Protein AF-L9YKU1-F1 (afdb_monomer_lite)

Structure (mmCIF, N/CA/C/O backbone):
data_AF-L9YKU1-F1
#
_entry.id   AF-L9YKU1-F1
#
loop_
_atom_site.group_PDB
_atom_site.id
_atom_site.type_symbol
_atom_site.label_atom_id
_atom_site.label_alt_id
_atom_site.label_comp_id
_atom_site.label_asym_id
_atom_site.label_entity_id
_atom_site.label_seq_id
_atom_site.pdbx_PDB_ins_code
_atom_site.Cartn_x
_atom_site.Cartn_y
_atom_site.Cartn_z
_atom_site.occupancy
_atom_site.B_iso_or_equiv
_atom_site.auth_seq_id
_atom_site.auth_comp_id
_atom_site.auth_asym_id
_atom_site.auth_atom_id
_atom_site.pdbx_PDB_model_num
ATOM 1 N N . MET A 1 1 ? -55.407 21.572 33.440 1.00 33.88 1 MET A N 1
ATOM 2 C CA . MET A 1 1 ? -55.865 20.388 32.685 1.00 33.88 1 MET A CA 1
ATOM 3 C C . MET A 1 1 ? -54.769 20.095 31.675 1.00 33.88 1 MET A C 1
ATOM 5 O O . MET A 1 1 ? -54.394 21.028 30.983 1.00 33.88 1 MET A O 1
ATOM 9 N N . THR A 1 2 ? -53.962 19.058 31.912 1.00 31.66 2 THR A N 1
ATOM 10 C CA . THR A 1 2 ? -54.088 17.688 31.346 1.00 31.66 2 THR A CA 1
ATOM 11 C C . THR A 1 2 ? -53.849 17.647 29.825 1.00 31.66 2 THR A C 1
ATOM 13 O O . THR A 1 2 ? -54.468 18.427 29.116 1.00 31.66 2 THR A O 1
ATOM 16 N N . SER A 1 3 ? -53.000 16.770 29.273 1.00 27.47 3 SER A N 1
ATOM 17 C CA . SER A 1 3 ? -52.239 15.670 29.902 1.00 27.47 3 SER A CA 1
ATOM 18 C C . SER A 1 3 ? -50.864 15.459 29.266 1.00 27.47 3 SER A C 1
ATOM 20 O O . SER A 1 3 ? -50.679 15.734 28.087 1.00 27.47 3 SER A O 1
ATOM 22 N N . ILE A 1 4 ? -49.944 14.888 30.047 1.00 36.84 4 ILE A N 1
ATOM 23 C CA . ILE A 1 4 ? -48.806 14.118 29.530 1.00 36.84 4 ILE A CA 1
ATOM 24 C C . ILE A 1 4 ? -49.338 12.766 29.031 1.00 36.84 4 ILE A C 1
ATOM 26 O O . ILE A 1 4 ? -50.229 12.191 29.664 1.00 36.84 4 ILE A O 1
ATOM 30 N N . VAL A 1 5 ? -48.758 12.255 27.945 1.00 34.94 5 VAL A N 1
ATOM 31 C CA . VAL A 1 5 ? -48.594 10.819 27.673 1.00 34.94 5 VAL A CA 1
ATOM 32 C C . VAL A 1 5 ? -47.183 10.658 27.110 1.00 34.94 5 VAL A C 1
ATOM 34 O O . VAL A 1 5 ? -46.831 11.360 26.166 1.00 34.94 5 VAL A O 1
ATOM 37 N N . GLY A 1 6 ? -46.379 9.783 27.707 1.00 30.19 6 GLY A N 1
ATOM 38 C CA . GLY A 1 6 ? -45.087 9.370 27.160 1.00 30.19 6 GLY A CA 1
ATOM 39 C C . GLY A 1 6 ? -45.173 7.955 26.595 1.00 30.19 6 GLY A C 1
ATOM 40 O O . GLY A 1 6 ? -46.034 7.177 27.007 1.00 30.19 6 GLY A O 1
ATOM 41 N N . ALA A 1 7 ? -44.260 7.623 25.690 1.00 34.72 7 ALA A N 1
ATOM 42 C CA . ALA A 1 7 ? -43.930 6.254 25.318 1.00 34.72 7 ALA A CA 1
ATOM 43 C C . ALA A 1 7 ? -42.415 6.111 25.489 1.00 34.72 7 ALA A C 1
ATOM 45 O O . ALA A 1 7 ? -41.667 6.921 24.945 1.00 34.72 7 ALA A O 1
ATOM 46 N N . GLY A 1 8 ? -41.976 5.154 26.303 1.00 28.56 8 GLY A N 1
ATOM 47 C CA . GLY A 1 8 ? -40.553 4.872 26.470 1.00 28.56 8 GLY A CA 1
ATOM 48 C C . GLY A 1 8 ? -40.055 3.987 25.335 1.00 28.56 8 GLY A C 1
ATOM 49 O O . GLY A 1 8 ? -40.740 3.034 24.967 1.00 28.56 8 GLY A O 1
ATOM 50 N N . PHE A 1 9 ? -38.863 4.277 24.822 1.00 33.34 9 PHE A N 1
ATOM 51 C CA . PHE A 1 9 ? -38.051 3.243 24.191 1.00 33.34 9 PHE A CA 1
ATOM 52 C C . PHE A 1 9 ? -37.397 2.417 25.299 1.00 33.34 9 PHE A C 1
ATOM 54 O O . PHE A 1 9 ? -36.934 2.972 26.296 1.00 33.34 9 PHE A O 1
ATOM 61 N N . ALA A 1 10 ? -37.415 1.095 25.150 1.00 31.89 10 ALA A N 1
ATOM 62 C CA . ALA A 1 10 ? -36.638 0.213 26.006 1.00 31.89 10 ALA A CA 1
ATOM 63 C C . ALA A 1 10 ? -35.186 0.227 25.519 1.00 31.89 10 ALA A C 1
ATOM 65 O O . ALA A 1 10 ? -34.954 0.123 24.317 1.00 31.89 10 ALA A O 1
ATOM 66 N N . ALA A 1 11 ? -34.233 0.341 26.441 1.00 32.31 11 ALA A N 1
ATOM 67 C CA . ALA A 1 11 ? -32.842 0.056 26.132 1.00 32.31 11 ALA A CA 1
ATOM 68 C C . ALA A 1 11 ? -32.674 -1.465 26.024 1.00 32.31 11 ALA A C 1
ATOM 70 O O . ALA A 1 11 ? -32.917 -2.186 26.993 1.00 32.31 11 ALA A O 1
ATOM 71 N N . SER A 1 12 ? -32.289 -1.942 24.846 1.00 30.30 12 SER A N 1
ATOM 72 C CA . SER A 1 12 ? -31.732 -3.278 24.659 1.00 30.30 12 SER A CA 1
ATOM 73 C C . SER A 1 12 ? -30.228 -3.202 24.905 1.00 30.30 12 SER A C 1
ATOM 75 O O . SER A 1 12 ? -29.493 -2.743 24.036 1.00 30.30 12 SER A O 1
ATOM 77 N N . ALA A 1 13 ? -29.782 -3.623 26.087 1.00 36.22 13 ALA A N 1
ATOM 78 C CA . ALA A 1 13 ? -28.392 -4.034 26.271 1.00 36.22 13 ALA A CA 1
ATOM 79 C C . ALA A 1 13 ? -28.192 -5.395 25.581 1.00 36.22 13 ALA A C 1
ATOM 81 O O . ALA A 1 13 ? -29.125 -6.205 25.586 1.00 36.22 13 ALA A O 1
ATOM 82 N N . GLY A 1 14 ? -27.015 -5.642 24.999 1.00 28.59 14 GLY A N 1
ATOM 83 C CA . GLY A 1 14 ? -26.728 -6.928 24.351 1.00 28.59 14 GLY A CA 1
ATOM 84 C C . GLY A 1 14 ? -25.848 -6.893 23.101 1.00 28.59 14 GLY A C 1
ATOM 85 O O . GLY A 1 14 ? -26.180 -7.573 22.140 1.00 28.59 14 GLY A O 1
ATOM 86 N N . SER A 1 15 ? -24.766 -6.116 23.115 1.00 28.94 15 SER A N 1
ATOM 87 C CA . SER A 1 15 ? -23.445 -6.574 22.662 1.00 28.94 15 SER A CA 1
ATOM 88 C C . SER A 1 15 ? -22.415 -5.598 23.220 1.00 28.94 15 SER A C 1
ATOM 90 O O . SER A 1 15 ? -22.596 -4.390 23.064 1.00 28.94 15 SER A O 1
ATOM 92 N N . ALA A 1 16 ? -21.370 -6.098 23.873 1.00 32.88 16 ALA A N 1
ATOM 93 C CA . ALA A 1 16 ? -20.077 -5.449 23.713 1.00 32.88 16 ALA A CA 1
ATOM 94 C C . ALA A 1 16 ? -19.604 -5.831 22.302 1.00 32.88 16 ALA A C 1
ATOM 96 O O . ALA A 1 16 ? -19.811 -6.973 21.882 1.00 32.88 16 ALA A O 1
ATOM 97 N N . ALA A 1 17 ? -19.095 -4.870 21.541 1.00 33.00 17 ALA A N 1
ATOM 98 C CA . ALA A 1 17 ? -18.171 -5.196 20.465 1.00 33.00 17 ALA A CA 1
ATOM 99 C C . ALA A 1 17 ? -16.785 -5.392 21.100 1.00 33.00 17 ALA A C 1
ATOM 101 O O . ALA A 1 17 ? -16.575 -4.951 22.235 1.00 33.00 17 ALA A O 1
ATOM 102 N N . ALA A 1 18 ? -15.859 -6.020 20.377 1.00 35.22 18 ALA A N 1
ATOM 103 C CA . ALA A 1 18 ? -14.444 -5.813 20.662 1.00 35.22 18 ALA A CA 1
ATOM 104 C C . ALA A 1 18 ? -14.113 -4.312 20.530 1.00 35.22 18 ALA A C 1
ATOM 106 O O . ALA A 1 18 ? -14.882 -3.548 19.934 1.00 35.22 18 ALA A O 1
ATOM 107 N N . SER A 1 19 ? -12.990 -3.880 21.093 1.00 41.03 19 SER A N 1
ATOM 108 C CA . SER A 1 19 ? -12.422 -2.574 20.766 1.00 41.03 19 SER A CA 1
ATOM 109 C C . SER A 1 19 ? -12.075 -2.545 19.280 1.00 41.03 19 SER A C 1
ATOM 111 O O . SER A 1 19 ? -11.164 -3.237 18.848 1.00 41.03 19 SER A O 1
ATOM 113 N N . GLU A 1 20 ? -12.813 -1.758 18.497 1.00 51.91 20 GLU A N 1
ATOM 114 C CA . GLU A 1 20 ? -12.390 -1.388 17.147 1.00 51.91 20 GLU A CA 1
ATOM 115 C C . GLU A 1 20 ? -11.116 -0.540 17.301 1.00 51.91 20 GLU A C 1
ATOM 117 O O . GLU A 1 20 ? -11.151 0.518 17.934 1.00 51.91 20 GLU A O 1
ATOM 122 N N . GLU A 1 21 ? -9.987 -1.016 16.773 1.00 81.69 21 GLU A N 1
ATOM 123 C CA . GLU A 1 21 ? -8.672 -0.358 16.915 1.00 81.69 21 GLU A CA 1
ATOM 124 C C . GLU A 1 21 ? -8.528 0.898 16.032 1.00 81.69 21 GLU A C 1
ATOM 126 O O . GLU A 1 21 ? -7.499 1.572 16.015 1.00 81.69 21 GLU A O 1
ATOM 131 N N . TYR A 1 22 ? -9.605 1.244 15.323 1.00 93.12 22 TYR A N 1
ATOM 132 C CA . TYR A 1 22 ? -9.710 2.333 14.368 1.00 93.12 22 TYR A CA 1
ATOM 133 C C . TYR A 1 22 ? -11.049 3.074 14.468 1.00 93.12 22 TYR A C 1
ATOM 135 O O . TYR A 1 22 ? -12.091 2.505 14.793 1.00 93.12 22 TYR A O 1
ATOM 143 N N . ASP A 1 23 ? -11.044 4.362 14.119 1.00 96.19 23 ASP A N 1
ATOM 144 C CA . ASP A 1 23 ? -12.254 5.184 14.021 1.00 96.19 23 ASP A CA 1
ATOM 145 C C . ASP A 1 23 ? -13.060 4.796 12.759 1.00 96.19 23 ASP A C 1
ATOM 147 O O . ASP A 1 23 ? -12.571 4.905 11.630 1.00 96.19 23 ASP A O 1
ATOM 151 N N . VAL A 1 24 ? -14.329 4.398 12.912 1.00 97.69 24 VAL A N 1
ATOM 152 C CA . VAL A 1 24 ? -15.220 4.099 11.771 1.00 97.69 24 VAL A CA 1
ATOM 153 C C . VAL A 1 24 ? -15.995 5.343 11.319 1.00 97.69 24 VAL A C 1
ATOM 155 O O . VAL A 1 24 ? -16.720 5.981 12.088 1.00 97.69 24 VAL A O 1
ATOM 158 N N . ILE A 1 25 ? -15.908 5.670 10.026 1.00 97.94 25 ILE A N 1
ATOM 159 C CA . ILE A 1 25 ? -16.612 6.796 9.394 1.00 97.94 25 ILE A CA 1
ATOM 160 C C . ILE A 1 25 ? -17.658 6.279 8.395 1.00 97.94 25 ILE A C 1
ATOM 162 O O . ILE A 1 25 ? -17.402 6.197 7.193 1.00 97.94 25 ILE A O 1
ATOM 166 N N . GLU A 1 26 ? -18.869 5.993 8.888 1.00 98.00 26 GLU A N 1
ATOM 167 C CA . GLU A 1 26 ? -20.052 5.720 8.054 1.00 98.00 26 GLU A CA 1
ATOM 168 C C . GLU A 1 26 ? -20.412 6.941 7.176 1.00 98.00 26 GLU A C 1
ATOM 170 O O . GLU A 1 26 ? -20.785 8.005 7.686 1.00 98.00 26 GLU A O 1
ATOM 175 N N . VAL A 1 27 ? -20.379 6.800 5.845 1.00 97.75 27 VAL A N 1
ATOM 176 C CA . VAL A 1 27 ? -20.806 7.856 4.907 1.00 97.75 27 VAL A CA 1
ATOM 177 C C . VAL A 1 27 ? -22.218 7.589 4.375 1.00 97.75 27 VAL A C 1
ATOM 179 O O . VAL A 1 27 ? -22.511 6.543 3.799 1.00 97.75 27 VAL A O 1
ATOM 182 N N . GLY A 1 28 ? -23.123 8.564 4.517 1.00 97.19 28 GLY A N 1
ATOM 183 C CA . GLY A 1 28 ? -24.542 8.373 4.214 1.00 97.19 28 GLY A CA 1
ATOM 184 C C . GLY A 1 28 ? -24.881 8.143 2.723 1.00 97.19 28 GLY A C 1
ATOM 185 O O . GLY A 1 28 ? -24.160 8.592 1.828 1.00 97.19 28 GLY A O 1
ATOM 186 N N . PRO A 1 29 ? -26.042 7.526 2.404 1.00 97.38 29 PRO A N 1
ATOM 187 C CA . PRO A 1 29 ? -26.476 7.319 1.020 1.00 97.38 29 PRO A CA 1
ATOM 188 C C . PRO A 1 29 ? -26.577 8.626 0.212 1.00 97.38 29 PRO A C 1
ATOM 190 O O . PRO A 1 29 ? -27.424 9.486 0.480 1.00 97.38 29 PRO A O 1
ATOM 193 N N . GLY A 1 30 ? -25.741 8.758 -0.819 1.00 95.81 30 GLY A N 1
ATOM 194 C CA . GLY A 1 30 ? -25.649 9.950 -1.667 1.00 95.81 30 GLY A CA 1
ATOM 195 C C . GLY A 1 30 ? -24.885 11.124 -1.045 1.00 95.81 30 GLY A C 1
ATOM 196 O O . GLY A 1 30 ? -24.946 12.234 -1.584 1.00 95.81 30 GLY A O 1
ATOM 197 N N . GLU A 1 31 ? -24.208 10.914 0.084 1.00 97.62 31 GLU A N 1
ATOM 198 C CA . GLU A 1 31 ? -23.342 11.902 0.717 1.00 97.62 31 GLU A CA 1
ATOM 199 C C . GLU A 1 31 ? -21.987 12.014 -0.004 1.00 97.62 31 GLU A C 1
ATOM 201 O O . GLU A 1 31 ? -21.541 11.115 -0.719 1.00 97.62 31 GLU A O 1
ATOM 206 N N . PHE A 1 32 ? -21.330 13.161 0.168 1.00 97.50 32 PHE A N 1
ATOM 207 C CA . PHE A 1 32 ? -19.914 13.314 -0.138 1.00 97.50 32 PHE A CA 1
ATOM 208 C C . PHE A 1 32 ? -19.221 13.872 1.101 1.00 97.50 32 PHE A C 1
ATOM 210 O O . PHE A 1 32 ? -19.203 15.088 1.321 1.00 97.50 32 PHE A O 1
ATOM 217 N N . TRP A 1 33 ? -18.703 12.965 1.924 1.00 98.19 33 TRP A N 1
ATOM 218 C CA . TRP A 1 33 ? -17.910 13.302 3.094 1.00 98.19 33 TRP A CA 1
ATOM 219 C C . TRP A 1 33 ? -16.544 13.836 2.653 1.00 98.19 33 TRP A C 1
ATOM 221 O O . TRP A 1 33 ? -15.950 13.368 1.677 1.00 98.19 33 TRP A O 1
ATOM 231 N N . GLN A 1 34 ? -16.040 14.845 3.361 1.00 97.62 34 GLN A N 1
ATOM 232 C CA . GLN A 1 34 ? -14.717 15.394 3.098 1.00 97.62 34 GLN A CA 1
ATOM 233 C C . GLN A 1 34 ? -14.050 15.863 4.392 1.00 97.62 34 GLN A C 1
ATOM 235 O O . GLN A 1 34 ? -14.463 16.877 4.963 1.00 97.62 34 GLN A O 1
ATOM 240 N N . HIS A 1 35 ? -12.928 15.236 4.743 1.00 97.62 35 HIS A N 1
ATOM 241 C CA . HIS A 1 35 ? -11.983 15.783 5.713 1.00 97.62 35 HIS A CA 1
ATOM 242 C C . HIS A 1 35 ? -10.978 16.750 5.064 1.00 97.62 35 HIS A C 1
ATOM 244 O O . HIS A 1 35 ? -10.729 16.740 3.850 1.00 97.62 35 HIS A O 1
ATOM 250 N N . ARG A 1 36 ? -10.397 17.633 5.874 1.00 97.88 36 ARG A N 1
ATOM 251 C CA . ARG A 1 36 ? -9.339 18.565 5.477 1.00 97.88 36 ARG A CA 1
ATOM 252 C C . ARG A 1 36 ? -8.360 18.735 6.629 1.00 97.88 36 ARG A C 1
ATOM 254 O O . ARG A 1 36 ? -8.692 19.422 7.590 1.00 97.88 36 ARG A O 1
ATOM 261 N N . LEU A 1 37 ? -7.151 18.226 6.423 1.00 96.56 37 LEU A N 1
ATOM 262 C CA . LEU A 1 37 ? -6.068 18.314 7.388 1.00 96.56 37 LEU A CA 1
ATOM 263 C C . LEU A 1 37 ? -5.631 19.764 7.634 1.00 96.56 37 LEU A C 1
ATOM 265 O O . LEU A 1 37 ? -5.628 20.615 6.728 1.00 96.56 37 LEU A O 1
ATOM 269 N N . SER A 1 38 ? -5.254 20.007 8.882 1.00 94.88 38 SER A N 1
ATOM 270 C CA . SER A 1 38 ? -4.590 21.200 9.397 1.00 94.88 38 SER A CA 1
ATOM 271 C C . SER A 1 38 ? -3.069 21.133 9.185 1.00 94.88 38 SER A C 1
ATOM 273 O O . SER A 1 38 ? -2.539 20.189 8.609 1.00 94.88 38 SER A O 1
ATOM 275 N N . GLU A 1 39 ? -2.356 22.175 9.615 1.00 94.50 39 GLU A N 1
ATOM 276 C CA . GLU A 1 39 ? -0.889 22.224 9.575 1.00 94.50 39 GLU A CA 1
ATOM 277 C C . GLU A 1 39 ? -0.288 21.198 10.549 1.00 94.50 39 GLU A C 1
ATOM 279 O O . GLU A 1 39 ? -0.496 21.343 11.754 1.00 94.50 39 GLU A O 1
ATOM 284 N N . GLY A 1 40 ? 0.467 20.211 10.050 1.00 83.50 40 GLY A N 1
ATOM 285 C CA . GLY A 1 40 ? 1.075 19.172 10.890 1.00 83.50 40 GLY A CA 1
ATOM 286 C C . GLY A 1 40 ? 0.047 18.258 11.563 1.00 83.50 40 GLY A C 1
ATOM 287 O O . GLY A 1 40 ? 0.251 17.842 12.698 1.00 83.50 40 GLY A O 1
ATOM 288 N N . GLU A 1 41 ? -1.087 18.024 10.901 1.00 90.38 41 GLU A N 1
ATOM 289 C CA . GLU A 1 41 ? -2.092 17.057 11.339 1.00 90.38 41 GLU A CA 1
ATOM 290 C C . GLU A 1 41 ? -1.726 15.663 10.819 1.00 90.38 41 GLU A C 1
ATOM 292 O O . GLU A 1 41 ? -1.473 15.504 9.620 1.00 90.38 41 GLU A O 1
ATOM 297 N N . THR A 1 42 ? -1.734 14.684 11.720 1.00 95.19 42 THR A N 1
ATOM 298 C CA . THR A 1 42 ? -1.808 13.262 11.384 1.00 95.19 42 THR A CA 1
ATOM 299 C C . THR A 1 42 ? -3.277 12.849 11.360 1.00 95.19 42 THR A C 1
ATOM 301 O O . THR A 1 42 ? -4.064 13.286 12.202 1.00 95.19 42 THR A O 1
ATOM 304 N N . PHE A 1 43 ? -3.658 12.057 10.363 1.00 97.75 43 PHE A N 1
ATOM 305 C CA . PHE A 1 43 ? -4.963 11.410 10.264 1.00 97.75 43 PHE A CA 1
ATOM 306 C C . PHE A 1 43 ? -4.706 9.911 10.127 1.00 97.75 43 PHE A C 1
ATOM 308 O O . PHE A 1 43 ? -4.187 9.488 9.093 1.00 97.75 43 PHE A O 1
ATOM 315 N N . GLU A 1 44 ? -4.995 9.155 11.184 1.00 96.94 44 GLU A N 1
ATOM 316 C CA . GLU A 1 44 ? -4.543 7.772 11.344 1.00 96.94 44 GLU A CA 1
ATOM 317 C C . GLU A 1 44 ? -5.589 6.853 11.969 1.00 96.94 44 GLU A C 1
ATOM 319 O O . GLU A 1 44 ? -6.466 7.330 12.689 1.00 96.94 44 GLU A O 1
ATOM 324 N N . ASN A 1 45 ? -5.477 5.563 11.641 1.00 96.88 45 ASN A N 1
ATOM 325 C CA . ASN A 1 45 ? -6.327 4.459 12.087 1.00 96.88 45 ASN A CA 1
ATOM 326 C C . ASN A 1 45 ? -7.818 4.719 11.828 1.00 96.88 45 ASN A C 1
ATOM 328 O O . ASN A 1 45 ? -8.603 4.950 12.750 1.00 96.88 45 ASN A O 1
ATOM 332 N N . VAL A 1 46 ? -8.210 4.739 10.545 1.00 98.38 46 VAL A N 1
ATOM 333 C CA . VAL A 1 46 ? -9.583 5.089 10.131 1.00 98.38 46 VAL A CA 1
ATOM 334 C C . VAL A 1 46 ? -10.132 4.176 9.035 1.00 98.38 46 VAL A C 1
ATOM 336 O O . VAL A 1 46 ? -9.613 4.145 7.916 1.00 98.38 46 VAL A O 1
ATOM 339 N N . LEU A 1 47 ? -11.283 3.553 9.306 1.00 98.50 47 LEU A N 1
ATOM 340 C CA . LEU A 1 47 ? -12.084 2.836 8.312 1.00 98.50 47 LEU A CA 1
ATOM 341 C C . LEU A 1 47 ? -13.177 3.752 7.745 1.00 98.50 47 LEU A C 1
ATOM 343 O O . LEU A 1 47 ? -14.090 4.180 8.452 1.00 98.50 47 LEU A O 1
ATOM 347 N N . ILE A 1 48 ? -13.117 4.059 6.450 1.00 98.69 48 ILE A N 1
ATOM 348 C CA . ILE A 1 48 ? -14.052 4.979 5.789 1.00 98.69 48 ILE A CA 1
ATOM 349 C C . ILE A 1 48 ? -15.055 4.191 4.934 1.00 98.69 48 ILE A C 1
ATOM 351 O O . ILE A 1 48 ? -14.799 3.902 3.761 1.00 98.69 48 ILE A O 1
ATOM 355 N N . ASP A 1 49 ? -16.218 3.884 5.514 1.00 98.38 49 ASP A N 1
ATOM 356 C CA . ASP A 1 49 ? -17.305 3.137 4.868 1.00 98.38 49 ASP A CA 1
ATOM 357 C C . ASP A 1 49 ? -18.080 4.004 3.856 1.00 98.38 49 ASP A C 1
ATOM 359 O O . ASP A 1 49 ? -18.792 4.952 4.204 1.00 98.38 49 ASP A O 1
ATOM 363 N N . ILE A 1 50 ? -17.970 3.636 2.577 1.00 98.00 50 ILE A N 1
ATOM 364 C CA . ILE A 1 50 ? -18.749 4.162 1.447 1.00 98.00 50 ILE A CA 1
ATOM 365 C C . ILE A 1 50 ? -19.606 3.078 0.755 1.00 98.00 50 ILE A C 1
ATOM 367 O O . ILE A 1 50 ? -19.991 3.235 -0.407 1.00 98.00 50 ILE A O 1
ATOM 371 N N . THR A 1 51 ? -19.948 1.983 1.444 1.00 97.38 51 THR A N 1
ATOM 372 C CA . THR A 1 51 ? -20.826 0.902 0.940 1.00 97.38 51 THR A CA 1
ATOM 373 C C . THR A 1 51 ? -22.253 1.378 0.636 1.00 97.38 51 THR A C 1
ATOM 375 O O . THR A 1 51 ? -22.959 0.795 -0.197 1.00 97.38 51 THR A O 1
ATOM 378 N N . ALA A 1 52 ? -22.698 2.456 1.286 1.00 95.94 52 ALA A N 1
ATOM 379 C CA . ALA A 1 52 ? -24.005 3.055 1.069 1.00 95.94 52 ALA A CA 1
ATOM 380 C C . ALA A 1 52 ? -24.148 3.638 -0.353 1.00 95.94 52 ALA A C 1
ATOM 382 O O . ALA A 1 52 ? -23.297 4.370 -0.847 1.00 95.94 52 ALA A O 1
ATOM 383 N N . GLN A 1 53 ? -25.280 3.379 -1.023 1.00 97.00 53 GLN A N 1
ATOM 384 C CA . GLN A 1 53 ? -25.489 3.816 -2.413 1.00 97.00 53 GLN A CA 1
ATOM 385 C C . GLN A 1 53 ? -25.260 5.328 -2.599 1.00 97.00 53 GLN A C 1
ATOM 387 O O . GLN A 1 53 ? -25.982 6.145 -2.022 1.00 97.00 53 GLN A O 1
ATOM 392 N N . GLY A 1 54 ? -24.336 5.704 -3.485 1.00 95.06 54 GLY A N 1
ATOM 393 C CA . GLY A 1 54 ? -23.981 7.094 -3.767 1.00 95.06 54 GLY A CA 1
ATOM 394 C C . GLY A 1 54 ? -23.016 7.744 -2.772 1.00 95.06 54 GLY A C 1
ATOM 395 O O . GLY A 1 54 ? -22.714 8.926 -2.960 1.00 95.06 54 GLY A O 1
ATOM 396 N N . ALA A 1 55 ? -22.575 7.028 -1.733 1.00 97.38 55 ALA A N 1
ATOM 397 C CA . ALA A 1 55 ? -21.601 7.512 -0.763 1.00 97.38 55 ALA A CA 1
ATOM 398 C C . ALA A 1 55 ? -20.221 7.699 -1.404 1.00 97.38 55 ALA A C 1
ATOM 400 O O . ALA A 1 55 ? -19.810 6.977 -2.316 1.00 97.38 55 ALA A O 1
ATOM 401 N N . GLN A 1 56 ? -19.531 8.744 -0.961 1.00 96.56 56 GLN A N 1
ATOM 402 C CA . GLN A 1 56 ? -18.238 9.175 -1.475 1.00 96.56 56 GLN A CA 1
ATOM 403 C C . GLN A 1 56 ? -17.467 9.829 -0.334 1.00 96.56 56 GLN A C 1
ATOM 405 O O . GLN A 1 56 ? -18.037 10.612 0.427 1.00 96.56 56 GLN A O 1
ATOM 410 N N . ALA A 1 57 ? -16.163 9.598 -0.269 1.00 97.81 57 ALA A N 1
ATOM 411 C CA . ALA A 1 57 ? -15.299 10.159 0.760 1.00 97.81 57 ALA A CA 1
ATOM 412 C C . ALA A 1 57 ? -14.083 10.862 0.150 1.00 97.81 57 ALA A C 1
ATOM 414 O O . ALA A 1 57 ? -13.733 10.639 -1.012 1.00 97.81 57 ALA A O 1
ATOM 415 N N . LYS A 1 58 ? -13.441 11.747 0.920 1.00 97.75 58 LYS A N 1
ATOM 416 C CA . LYS A 1 58 ? -12.197 12.394 0.504 1.00 97.75 58 LYS A CA 1
ATOM 417 C C . LYS A 1 58 ? -11.389 12.973 1.662 1.00 97.75 58 LYS A C 1
ATOM 419 O O . LYS A 1 58 ? -11.897 13.796 2.421 1.00 97.75 58 LYS A O 1
ATOM 424 N N . ILE A 1 59 ? -10.084 12.721 1.645 1.00 98.56 59 ILE A N 1
ATOM 425 C CA . ILE A 1 59 ? -9.087 13.460 2.421 1.00 98.56 59 ILE A CA 1
ATOM 426 C C . ILE A 1 59 ? -8.505 14.618 1.583 1.00 98.56 59 ILE A C 1
ATOM 428 O O . ILE A 1 59 ? -8.201 14.489 0.388 1.00 98.56 59 ILE A O 1
ATOM 432 N N . TRP A 1 60 ? -8.368 15.800 2.193 1.00 97.94 60 TRP A N 1
ATOM 433 C CA . TRP A 1 60 ? -7.847 17.013 1.549 1.00 97.94 60 TRP A CA 1
ATOM 434 C C . TRP A 1 60 ? -6.662 17.599 2.334 1.00 97.94 60 TRP A C 1
ATOM 436 O O . TRP A 1 60 ? -6.827 18.516 3.138 1.00 97.94 60 TRP A O 1
ATOM 446 N N . ALA A 1 61 ? -5.455 17.124 2.034 1.00 97.38 61 ALA A N 1
ATOM 447 C CA . ALA A 1 61 ? -4.192 17.571 2.620 1.00 97.38 61 ALA A CA 1
ATOM 448 C C . ALA A 1 61 ? -3.482 18.591 1.701 1.00 97.38 61 ALA A C 1
ATOM 450 O O . ALA A 1 61 ? -2.491 18.277 1.046 1.00 97.38 61 ALA A O 1
ATOM 451 N N . THR A 1 62 ? -4.005 19.822 1.557 1.00 96.25 62 THR A N 1
ATOM 452 C CA . THR A 1 62 ? -3.376 20.834 0.669 1.00 96.25 62 THR A CA 1
ATOM 453 C C . THR A 1 62 ? -3.321 22.237 1.251 1.00 96.25 62 THR A C 1
ATOM 455 O O . THR A 1 62 ? -4.358 22.777 1.651 1.00 96.25 62 THR A O 1
ATOM 458 N N . GLY A 1 63 ? -2.194 22.920 1.038 1.00 92.88 63 GLY A N 1
ATOM 459 C CA . GLY A 1 63 ? -2.014 24.310 1.479 1.00 92.88 63 GLY A CA 1
ATOM 460 C C . GLY A 1 63 ? -1.580 24.415 2.939 1.00 92.88 63 GLY A C 1
ATOM 461 O O . GLY A 1 63 ? -1.845 25.433 3.571 1.00 92.88 63 GLY A O 1
ATOM 462 N N . ILE A 1 64 ? -0.938 23.344 3.392 1.00 94.88 64 ILE A N 1
ATOM 463 C CA . ILE A 1 64 ? -0.297 23.105 4.676 1.00 94.88 64 ILE A CA 1
ATOM 464 C C . ILE A 1 64 ? 1.180 22.792 4.392 1.00 94.88 64 ILE A C 1
ATOM 466 O O . ILE A 1 64 ? 1.501 22.370 3.272 1.00 94.88 64 ILE A O 1
ATOM 470 N N . SER A 1 65 ? 2.076 23.053 5.339 1.00 95.56 65 SER A N 1
ATOM 471 C CA . SER A 1 65 ? 3.504 22.759 5.174 1.00 95.56 65 SER A CA 1
ATOM 472 C C . SER A 1 65 ? 3.749 21.262 5.203 1.00 95.56 65 SER A C 1
ATOM 474 O O . SER A 1 65 ? 4.331 20.764 4.245 1.00 95.56 65 SER A O 1
ATOM 476 N N . ASP A 1 66 ? 3.228 20.587 6.226 1.00 94.69 66 ASP A N 1
ATOM 477 C CA . ASP A 1 66 ? 3.494 19.191 6.576 1.00 94.69 66 ASP A CA 1
ATOM 478 C C . ASP A 1 66 ? 2.172 18.486 6.951 1.00 94.69 66 ASP A C 1
ATOM 480 O O . ASP A 1 66 ? 1.233 19.160 7.398 1.00 94.69 66 ASP A O 1
ATOM 484 N N . PHE A 1 67 ? 2.069 17.173 6.717 1.00 97.81 67 PHE A N 1
ATOM 485 C CA . PHE A 1 67 ? 0.889 16.344 7.022 1.00 97.81 67 PHE A CA 1
ATOM 486 C C . PHE A 1 67 ? 1.244 14.855 7.074 1.00 97.81 67 PHE A C 1
ATOM 488 O O . PHE A 1 67 ? 2.170 14.434 6.383 1.00 97.81 67 PHE A O 1
ATOM 495 N N . GLU A 1 68 ? 0.449 14.049 7.772 1.00 98.06 68 GLU A N 1
ATOM 496 C CA . GLU A 1 68 ? 0.559 12.587 7.723 1.00 98.06 68 GLU A CA 1
ATOM 497 C C . GLU A 1 68 ? -0.829 11.955 7.536 1.00 98.06 68 GLU A C 1
ATOM 499 O O . GLU A 1 68 ? -1.830 12.433 8.073 1.00 98.06 68 GLU A O 1
ATOM 504 N N . ILE A 1 69 ? -0.900 10.918 6.703 1.00 98.69 69 ILE A N 1
ATOM 505 C CA . ILE A 1 69 ? -2.067 10.053 6.516 1.00 98.69 69 ILE A CA 1
ATOM 506 C C . ILE A 1 69 ? -1.530 8.632 6.662 1.00 98.69 69 ILE A C 1
ATOM 508 O O . ILE A 1 69 ? -0.740 8.210 5.819 1.00 98.69 69 ILE A O 1
ATOM 512 N N . ARG A 1 70 ? -1.913 7.947 7.736 1.00 98.00 70 ARG A N 1
ATOM 513 C CA . ARG A 1 70 ? -1.452 6.596 8.090 1.00 98.00 70 ARG A CA 1
ATOM 514 C C . ARG A 1 70 ? -2.663 5.693 8.238 1.00 98.00 70 ARG A C 1
ATOM 516 O O . ARG A 1 70 ? -3.704 6.206 8.623 1.00 98.00 70 ARG A O 1
ATOM 523 N N . ASN A 1 71 ? -2.540 4.400 7.993 1.00 97.94 71 ASN A N 1
ATOM 524 C CA . ASN A 1 71 ? -3.540 3.403 8.373 1.00 97.94 71 ASN A CA 1
ATOM 525 C C . ASN A 1 71 ? -4.989 3.825 7.994 1.00 97.94 71 ASN A C 1
ATOM 527 O O . ASN A 1 71 ? -5.814 4.147 8.859 1.00 97.94 71 ASN A O 1
ATOM 531 N N . VAL A 1 72 ? -5.286 3.919 6.687 1.00 98.75 72 VAL A N 1
ATOM 532 C CA . VAL A 1 72 ? -6.621 4.327 6.193 1.00 98.75 72 VAL A CA 1
ATOM 533 C C . VAL A 1 72 ? -7.203 3.356 5.170 1.00 98.75 72 VAL A C 1
ATOM 535 O O . VAL A 1 72 ? -6.760 3.290 4.017 1.00 98.75 72 VAL A O 1
ATOM 538 N N . GLY A 1 73 ? -8.309 2.719 5.545 1.00 98.50 73 GLY A N 1
ATOM 539 C CA . GLY A 1 73 ? -9.127 1.901 4.658 1.00 98.50 73 GLY A CA 1
ATOM 540 C C . GLY A 1 73 ? -10.289 2.651 4.011 1.00 98.50 73 GLY A C 1
ATOM 541 O O . GLY A 1 73 ? -11.020 3.391 4.668 1.00 98.50 73 GLY A O 1
ATOM 542 N N . TRP A 1 74 ? -10.537 2.394 2.726 1.00 98.62 74 TRP A N 1
ATOM 543 C CA . TRP A 1 74 ? -11.825 2.676 2.083 1.00 98.62 74 TRP A CA 1
ATOM 544 C C . TRP A 1 74 ? -12.615 1.389 1.850 1.00 98.62 74 TRP A C 1
ATOM 546 O O . TRP A 1 74 ? -12.408 0.693 0.852 1.00 98.62 74 TRP A O 1
ATOM 556 N N . LEU A 1 75 ? -13.554 1.114 2.757 1.00 98.12 75 LEU A N 1
ATOM 557 C CA . LEU A 1 75 ? -14.520 0.031 2.624 1.00 98.12 75 LEU A CA 1
ATOM 558 C C . LEU A 1 75 ? -15.659 0.465 1.696 1.00 98.12 75 LEU A C 1
ATOM 560 O O . LEU A 1 75 ? -16.258 1.527 1.868 1.00 98.12 75 LEU A O 1
ATOM 564 N N . GLY A 1 76 ? -16.006 -0.371 0.723 1.00 95.56 76 GLY A N 1
ATOM 565 C CA . GLY A 1 76 ? -17.081 -0.086 -0.213 1.00 95.56 76 GLY A CA 1
ATOM 566 C C . GLY A 1 76 ? -16.619 0.600 -1.500 1.00 95.56 76 GLY A C 1
ATOM 567 O O . GLY A 1 76 ? -15.676 1.389 -1.570 1.00 95.56 76 GLY A O 1
ATOM 568 N N . ARG A 1 77 ? -17.350 0.305 -2.572 1.00 93.75 77 ARG A N 1
ATOM 569 C CA . ARG A 1 77 ? -17.000 0.699 -3.935 1.00 93.75 77 ARG A CA 1
ATOM 570 C C . ARG A 1 77 ? -17.600 2.043 -4.337 1.00 93.75 77 ARG A C 1
ATOM 572 O O . ARG A 1 77 ? -18.819 2.203 -4.338 1.00 93.75 77 ARG A O 1
ATOM 579 N N . TRP A 1 78 ? -16.772 2.948 -4.868 1.00 93.44 78 TRP A N 1
ATOM 580 C CA . TRP A 1 78 ? -17.203 4.252 -5.394 1.00 93.44 78 TRP A CA 1
ATOM 581 C C . TRP A 1 78 ? -18.190 4.092 -6.570 1.00 93.44 78 TRP A C 1
ATOM 583 O O . TRP A 1 78 ? -17.788 3.917 -7.730 1.00 93.44 78 TRP A O 1
ATOM 593 N N . ASP A 1 79 ? -19.499 4.141 -6.298 1.00 93.19 79 ASP A N 1
ATOM 594 C CA . ASP A 1 79 ? -20.543 3.785 -7.276 1.00 93.19 79 ASP A CA 1
ATOM 595 C C . ASP A 1 79 ? -20.936 4.926 -8.240 1.00 93.19 79 ASP A C 1
ATOM 597 O O . ASP A 1 79 ? -21.591 4.700 -9.268 1.00 93.19 79 ASP A O 1
ATOM 601 N N . THR A 1 80 ? -20.493 6.153 -7.947 1.00 89.88 80 THR A N 1
ATOM 602 C CA . THR A 1 80 ? -20.848 7.355 -8.713 1.00 89.88 80 THR A CA 1
ATOM 603 C C . THR A 1 80 ? -20.010 7.525 -9.992 1.00 89.88 80 THR A C 1
ATOM 605 O O . THR A 1 80 ? -19.198 6.685 -10.383 1.00 89.88 80 THR A O 1
ATOM 608 N N . ARG A 1 81 ? -20.236 8.637 -10.707 1.00 84.94 81 ARG A N 1
ATOM 609 C CA . ARG A 1 81 ? -19.405 9.078 -11.846 1.00 84.94 81 ARG A CA 1
ATOM 610 C C . ARG A 1 81 ? -18.738 10.433 -11.612 1.00 84.94 81 ARG A C 1
ATOM 612 O O . ARG A 1 81 ? -18.185 11.000 -12.557 1.00 84.94 81 ARG A O 1
ATOM 619 N N . GLU A 1 82 ? -18.829 10.975 -10.400 1.00 85.25 82 GLU A N 1
ATOM 620 C CA . GLU A 1 82 ? -18.179 12.242 -10.076 1.00 85.25 82 GLU A CA 1
ATOM 621 C C . GLU A 1 82 ? -16.668 12.042 -9.955 1.00 85.25 82 GLU A C 1
ATOM 623 O O . GLU A 1 82 ? -16.182 11.042 -9.427 1.00 85.25 82 GLU A O 1
ATOM 628 N N . ARG A 1 83 ? -15.905 12.991 -10.503 1.00 84.38 83 ARG A N 1
ATOM 629 C CA . ARG A 1 83 ? -14.449 12.865 -10.624 1.00 84.38 83 ARG A CA 1
ATOM 630 C C . ARG A 1 83 ? -13.752 13.578 -9.473 1.00 84.38 83 ARG A C 1
ATOM 632 O O . ARG A 1 83 ? -13.407 14.764 -9.566 1.00 84.38 83 ARG A O 1
ATOM 639 N N . HIS A 1 84 ? -13.533 12.844 -8.394 1.00 92.00 84 HIS A N 1
ATOM 640 C CA . HIS A 1 84 ? -12.742 13.286 -7.249 1.00 92.00 84 HIS A CA 1
ATOM 641 C C . HIS A 1 84 ? -11.436 12.484 -7.145 1.00 92.00 84 HIS A C 1
ATOM 643 O O . HIS A 1 84 ? -10.970 11.903 -8.127 1.00 92.00 84 HIS A O 1
ATOM 649 N N . ALA A 1 85 ? -10.788 12.557 -5.991 1.00 95.25 85 ALA A N 1
ATOM 650 C CA . ALA A 1 85 ? -9.679 11.692 -5.626 1.00 95.25 85 ALA A CA 1
ATOM 651 C C . ALA A 1 85 ? -9.856 11.349 -4.149 1.00 95.25 85 ALA A C 1
ATOM 653 O O . ALA A 1 85 ? -10.261 12.256 -3.410 1.00 95.25 85 ALA A O 1
ATOM 654 N N . PHE A 1 86 ? -9.576 10.103 -3.762 1.00 98.19 86 PHE A N 1
ATOM 655 C CA . PHE A 1 86 ? -9.662 9.651 -2.369 1.00 98.19 86 PHE A CA 1
ATOM 656 C C . PHE A 1 86 ? -8.750 10.516 -1.492 1.00 98.19 86 PHE A C 1
ATOM 658 O O . PHE A 1 86 ? -9.220 11.159 -0.553 1.00 98.19 86 PHE A O 1
ATOM 665 N N . ILE A 1 87 ? -7.489 10.688 -1.909 1.00 98.75 87 ILE A N 1
ATOM 666 C CA . ILE A 1 87 ? -6.545 11.628 -1.296 1.00 98.75 87 ILE A CA 1
ATOM 667 C C . ILE A 1 87 ? -6.186 12.742 -2.286 1.00 98.75 87 ILE A C 1
ATOM 669 O O . ILE A 1 87 ? -5.853 12.523 -3.455 1.00 98.75 87 ILE A O 1
ATOM 673 N N . HIS A 1 88 ? -6.223 13.990 -1.816 1.00 98.38 88 HIS A N 1
ATOM 674 C CA . HIS A 1 88 ? -5.722 15.151 -2.555 1.00 98.38 88 HIS A CA 1
ATOM 675 C C . HIS A 1 88 ? -4.658 15.869 -1.738 1.00 98.38 88 HIS A C 1
ATOM 677 O O . HIS A 1 88 ? -4.986 16.664 -0.860 1.00 98.38 88 HIS A O 1
ATOM 683 N N . ALA A 1 89 ? -3.398 15.610 -2.082 1.00 98.00 89 ALA A N 1
ATOM 684 C CA . ALA A 1 89 ? -2.227 16.078 -1.355 1.00 98.00 89 ALA A CA 1
ATOM 685 C C . ALA A 1 89 ? -1.543 17.294 -2.016 1.00 98.00 89 ALA A C 1
ATOM 687 O O . ALA A 1 89 ? -1.612 17.490 -3.238 1.00 98.00 89 ALA A O 1
ATOM 688 N N . ALA A 1 90 ? -0.900 18.135 -1.200 1.00 97.19 90 ALA A N 1
ATOM 689 C CA . ALA A 1 90 ? 0.191 19.048 -1.551 1.00 97.19 90 ALA A CA 1
ATOM 690 C C . ALA A 1 90 ? 0.720 19.803 -0.316 1.00 97.19 90 ALA A C 1
ATOM 692 O O . ALA A 1 90 ? 0.165 20.847 0.056 1.00 97.19 90 ALA A O 1
ATOM 693 N N . CYS A 1 91 ? 1.834 19.302 0.214 1.00 95.81 91 CYS A N 1
ATOM 694 C CA . CYS A 1 91 ? 2.719 19.929 1.198 1.00 95.81 91 CYS A CA 1
ATOM 695 C C . CYS A 1 91 ? 3.723 20.920 0.563 1.00 95.81 91 CYS A C 1
ATOM 697 O O . CYS A 1 91 ? 3.897 20.966 -0.670 1.00 95.81 91 CYS A O 1
ATOM 699 N N . SER A 1 92 ? 4.427 21.671 1.416 1.00 96.25 92 SER A N 1
ATOM 700 C CA . SER A 1 92 ? 5.633 22.441 1.055 1.00 96.25 92 SER A CA 1
ATOM 701 C C . SER A 1 92 ? 6.885 22.112 1.880 1.00 96.25 92 SER A C 1
ATOM 703 O O . SER A 1 92 ? 7.962 22.567 1.495 1.00 96.25 92 SER A O 1
ATOM 705 N N . GLY A 1 93 ? 6.752 21.339 2.960 1.00 96.44 93 GLY A N 1
ATOM 706 C CA . GLY A 1 93 ? 7.824 20.644 3.670 1.00 96.44 93 GLY A CA 1
ATOM 707 C C . GLY A 1 93 ? 7.799 19.156 3.313 1.00 96.44 93 GLY A C 1
ATOM 708 O O . GLY A 1 93 ? 8.193 18.806 2.200 1.00 96.44 93 GLY A O 1
ATOM 709 N N . HIS A 1 94 ? 7.323 18.303 4.215 1.00 97.44 94 HIS A N 1
ATOM 710 C CA . HIS A 1 94 ? 7.188 16.851 4.026 1.00 97.44 94 HIS A CA 1
ATOM 711 C C . HIS A 1 94 ? 5.712 16.407 4.002 1.00 97.44 94 HIS A C 1
ATOM 713 O O . HIS A 1 94 ? 4.805 17.228 4.147 1.00 97.44 94 HIS A O 1
ATOM 719 N N . GLY A 1 95 ? 5.442 15.134 3.737 1.00 98.31 95 GLY A N 1
ATOM 720 C CA . GLY A 1 95 ? 4.095 14.582 3.744 1.00 98.31 95 GLY A CA 1
ATOM 721 C C . GLY A 1 95 ? 4.125 13.065 3.642 1.00 98.31 95 GLY A C 1
ATOM 722 O O . GLY A 1 95 ? 4.833 12.548 2.784 1.00 98.31 95 GLY A O 1
ATOM 723 N N . VAL A 1 96 ? 3.351 12.375 4.473 1.00 98.62 96 VAL A N 1
ATOM 724 C CA . VAL A 1 96 ? 3.284 10.905 4.491 1.00 98.62 96 VAL A CA 1
ATOM 725 C C . VAL A 1 96 ? 1.907 10.429 4.028 1.00 98.62 96 VAL A C 1
ATOM 727 O O . VAL A 1 96 ? 0.888 11.030 4.386 1.00 98.62 96 VAL A O 1
ATOM 730 N N . ILE A 1 97 ? 1.881 9.377 3.209 1.00 98.81 97 ILE A N 1
ATOM 731 C CA . ILE A 1 97 ? 0.693 8.583 2.869 1.00 98.81 97 ILE A CA 1
ATOM 732 C C . ILE A 1 97 ? 1.106 7.111 2.976 1.00 98.81 97 ILE A C 1
ATOM 734 O O . ILE A 1 97 ? 1.774 6.614 2.077 1.00 98.81 97 ILE A O 1
ATOM 738 N N . GLU A 1 98 ? 0.750 6.446 4.06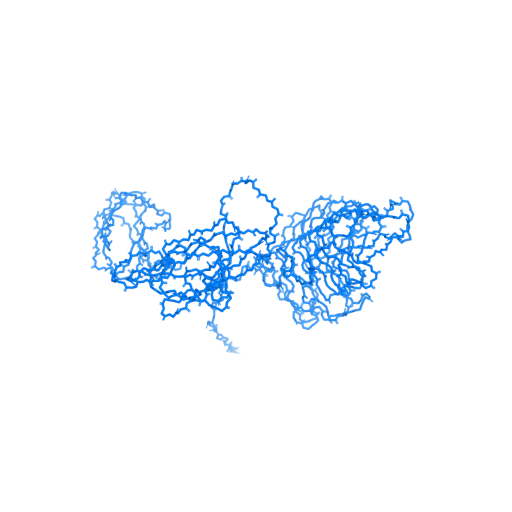5 1.00 97.88 98 GLU A N 1
ATOM 739 C CA . GLU A 1 98 ? 1.335 5.166 4.489 1.00 97.88 98 GLU A CA 1
ATOM 740 C C . GLU A 1 98 ? 0.229 4.210 4.951 1.00 97.88 98 GLU A C 1
ATOM 742 O O . GLU A 1 98 ? -0.718 4.661 5.592 1.00 97.88 98 GLU A O 1
ATOM 747 N N . ASN A 1 99 ? 0.321 2.932 4.576 1.00 97.81 99 ASN A N 1
ATOM 748 C CA . ASN A 1 99 ? -0.695 1.893 4.798 1.00 97.81 99 ASN A CA 1
ATOM 749 C C . ASN A 1 99 ? -2.125 2.352 4.431 1.00 97.81 99 ASN A C 1
ATOM 751 O O . ASN A 1 99 ? -2.932 2.765 5.269 1.00 97.81 99 ASN A O 1
ATOM 755 N N . VAL A 1 100 ? -2.427 2.370 3.127 1.00 98.81 100 VAL A N 1
ATOM 756 C CA . VAL A 1 100 ? -3.695 2.909 2.610 1.00 98.81 100 VAL A CA 1
ATOM 757 C C . VAL A 1 100 ? -4.339 1.978 1.590 1.00 98.81 100 VAL A C 1
ATOM 759 O O . VAL A 1 100 ? -3.810 1.759 0.496 1.00 98.81 100 VAL A O 1
ATOM 762 N N . TYR A 1 101 ? -5.561 1.538 1.892 1.00 98.69 101 TYR A N 1
ATOM 763 C CA . TYR A 1 101 ? -6.353 0.685 1.012 1.00 98.69 101 TYR A CA 1
ATOM 764 C C . TYR A 1 101 ? -7.451 1.444 0.263 1.00 98.69 101 TYR A C 1
ATOM 766 O O . TYR A 1 101 ? -8.288 2.144 0.833 1.00 98.69 101 TYR A O 1
ATOM 774 N N . MET A 1 102 ? -7.493 1.240 -1.053 1.00 97.88 102 MET A N 1
ATOM 775 C CA . MET A 1 102 ? -8.549 1.707 -1.957 1.00 97.88 102 MET A CA 1
ATOM 776 C C . MET A 1 102 ? -8.985 0.588 -2.924 1.00 97.88 102 MET A C 1
ATOM 778 O O . MET A 1 102 ? -9.406 0.867 -4.055 1.00 97.88 102 MET A O 1
ATOM 782 N N . GLY A 1 103 ? -8.819 -0.683 -2.535 1.00 94.75 103 GLY A N 1
ATOM 783 C CA . GLY A 1 103 ? -8.916 -1.829 -3.445 1.00 94.75 103 GLY A CA 1
ATOM 784 C C . GLY A 1 103 ? -10.327 -2.141 -3.959 1.00 94.75 103 GLY A C 1
ATOM 785 O O . GLY A 1 103 ? -10.481 -2.602 -5.090 1.00 94.75 103 GLY A O 1
ATOM 786 N N . ASP A 1 104 ? -11.370 -1.770 -3.216 1.00 94.62 104 ASP A N 1
ATOM 787 C CA . ASP A 1 104 ? -12.770 -1.918 -3.651 1.00 94.62 104 ASP A CA 1
ATOM 788 C C . ASP A 1 104 ? -13.106 -1.026 -4.878 1.00 94.62 104 ASP A C 1
ATOM 790 O O . ASP A 1 104 ? -14.009 -1.300 -5.686 1.00 94.62 104 ASP A O 1
ATOM 794 N N . GLY A 1 105 ? -12.305 0.027 -5.078 1.00 93.50 105 GLY A N 1
ATOM 795 C CA . GLY A 1 105 ? -12.202 0.785 -6.319 1.00 93.50 105 GLY A CA 1
ATOM 796 C C . GLY A 1 105 ? -13.474 1.536 -6.720 1.00 93.50 105 GLY A C 1
ATOM 797 O O . GLY A 1 105 ? -14.129 2.199 -5.914 1.00 93.50 105 GLY A O 1
ATOM 798 N N . ALA A 1 106 ? -13.819 1.501 -8.015 1.00 92.31 106 ALA A N 1
ATOM 799 C CA . ALA A 1 106 ? -14.943 2.267 -8.562 1.00 92.31 106 ALA A CA 1
ATOM 800 C C . ALA A 1 106 ? -15.851 1.447 -9.486 1.00 92.31 106 ALA A C 1
ATOM 802 O O . ALA A 1 106 ? -15.416 0.543 -10.204 1.00 92.31 106 ALA A O 1
ATOM 803 N N . ALA A 1 107 ? -17.144 1.781 -9.533 1.00 87.38 107 ALA A N 1
ATOM 804 C CA . ALA A 1 107 ? -18.091 1.184 -10.485 1.00 87.38 107 ALA A CA 1
ATOM 805 C C . ALA A 1 107 ? -17.835 1.627 -11.940 1.00 87.38 107 ALA A C 1
ATOM 807 O O . ALA A 1 107 ? -18.341 1.025 -12.892 1.00 87.38 107 ALA A O 1
ATOM 808 N N . SER A 1 108 ? -17.057 2.695 -12.134 1.00 82.19 108 SER A N 1
ATOM 809 C CA . SER A 1 108 ? -16.806 3.305 -13.437 1.00 82.19 108 SER A CA 1
ATOM 810 C C . SER A 1 108 ? -15.423 2.958 -13.982 1.00 82.19 108 SER A C 1
ATOM 812 O O . SER A 1 108 ? -14.443 3.661 -13.763 1.00 82.19 108 SER A O 1
ATOM 814 N N . THR A 1 109 ? -15.361 1.915 -14.806 1.00 74.31 109 THR A N 1
ATOM 815 C CA . THR A 1 109 ? -14.134 1.435 -15.469 1.00 74.31 109 THR A CA 1
ATOM 816 C C . THR A 1 109 ? -13.689 2.288 -16.674 1.00 74.31 109 THR A C 1
ATOM 818 O O . THR A 1 109 ? -13.002 1.788 -17.561 1.00 74.31 109 THR A O 1
ATOM 821 N N . ASN A 1 110 ? -14.110 3.561 -16.776 1.00 81.94 110 ASN A N 1
ATOM 822 C CA . ASN A 1 110 ? -13.848 4.420 -17.9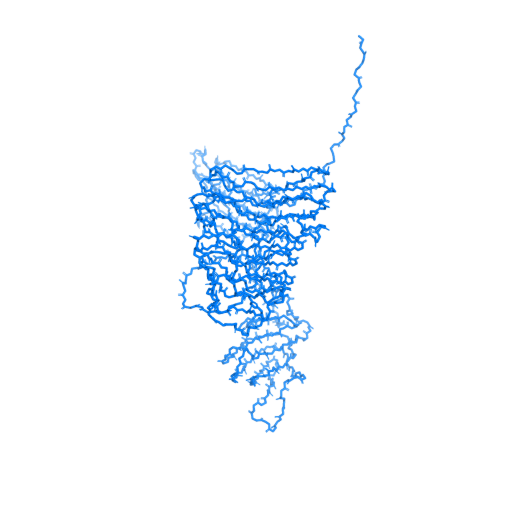43 1.00 81.94 110 ASN A CA 1
ATOM 823 C C . ASN A 1 110 ? -13.431 5.858 -17.587 1.00 81.94 110 ASN A C 1
ATOM 825 O O . ASN A 1 110 ? -14.248 6.673 -17.139 1.00 81.94 110 ASN A O 1
ATOM 829 N N . TYR A 1 111 ? -12.186 6.211 -17.920 1.00 81.06 111 TYR A N 1
ATOM 830 C CA . TYR A 1 111 ? -11.644 7.564 -17.799 1.00 81.06 111 TYR A CA 1
ATOM 831 C C . TYR A 1 111 ? -12.470 8.582 -18.616 1.00 81.06 111 TYR A C 1
ATOM 833 O O . TYR A 1 111 ? -12.862 8.287 -19.750 1.00 81.06 111 TYR A O 1
ATOM 841 N N . PRO A 1 112 ? -12.720 9.805 -18.109 1.00 82.56 112 PRO A N 1
ATOM 842 C CA . PRO A 1 112 ? -12.291 10.364 -16.824 1.00 82.56 112 PRO A CA 1
ATOM 843 C C . PRO A 1 112 ? -13.372 10.261 -15.727 1.00 82.56 112 PRO A C 1
ATOM 845 O O . PRO A 1 112 ? -13.417 11.102 -14.839 1.00 82.56 112 PRO A O 1
ATOM 848 N N . ASN A 1 113 ? -14.307 9.312 -15.814 1.00 84.56 113 ASN A N 1
ATOM 849 C CA . ASN A 1 113 ? -15.538 9.308 -15.007 1.00 84.56 113 ASN A CA 1
ATOM 850 C C . ASN A 1 113 ? -15.396 8.462 -13.727 1.00 84.56 113 ASN A C 1
ATOM 852 O O . ASN A 1 113 ? -16.306 7.702 -13.409 1.00 84.56 113 ASN A O 1
ATOM 856 N N . SER A 1 114 ? -14.239 8.529 -13.069 1.00 87.75 114 SER A N 1
ATOM 857 C CA . SER A 1 114 ? -13.820 7.701 -11.927 1.00 87.75 114 SER A CA 1
ATOM 858 C C . SER A 1 114 ? -13.030 8.560 -10.935 1.00 87.75 114 SER A C 1
ATOM 860 O O . SER A 1 114 ? -12.402 9.529 -11.377 1.00 87.75 114 SER A O 1
ATOM 862 N N . PRO A 1 115 ? -12.977 8.211 -9.637 1.00 92.19 115 PRO A N 1
ATOM 863 C CA . PRO A 1 115 ? -11.942 8.724 -8.750 1.00 92.19 115 PRO A CA 1
ATOM 864 C C . PRO A 1 115 ? -10.527 8.399 -9.265 1.00 92.19 115 PRO A C 1
ATOM 866 O O . PRO A 1 115 ? -10.320 7.450 -10.029 1.00 92.19 115 PRO A O 1
ATOM 869 N N . THR A 1 116 ? -9.573 9.226 -8.838 1.00 94.75 116 THR A N 1
ATOM 870 C CA . THR A 1 116 ? -8.124 8.935 -8.762 1.00 94.75 116 THR A CA 1
ATOM 871 C C . THR A 1 116 ? -7.817 8.444 -7.346 1.00 94.75 116 THR A C 1
ATOM 873 O O . THR A 1 116 ? -8.513 8.889 -6.436 1.00 94.75 116 THR A O 1
ATOM 876 N N . GLY A 1 117 ? -6.792 7.617 -7.130 1.00 97.38 117 GLY A N 1
ATOM 877 C CA . GLY A 1 117 ? -6.326 7.295 -5.772 1.00 97.38 117 GLY A CA 1
ATOM 878 C C . GLY A 1 117 ? -5.770 8.541 -5.069 1.00 97.38 117 GLY A C 1
ATOM 879 O O . GLY A 1 117 ? -6.500 9.321 -4.450 1.00 97.38 117 GLY A O 1
ATOM 880 N N . VAL A 1 118 ? -4.480 8.803 -5.279 1.00 98.69 118 VAL A N 1
ATOM 881 C CA . VAL A 1 118 ? -3.794 10.017 -4.820 1.00 98.69 118 VAL A CA 1
ATOM 882 C C . VAL A 1 118 ? -3.658 11.021 -5.972 1.00 98.69 118 VAL A C 1
ATOM 884 O O . VAL A 1 118 ? -3.082 10.729 -7.023 1.00 98.69 118 VAL A O 1
ATOM 887 N N . PHE A 1 119 ? -4.143 12.253 -5.785 1.00 98.12 119 PHE A N 1
ATOM 888 C CA . PHE A 1 119 ? -3.869 13.377 -6.694 1.00 98.12 119 PHE A CA 1
ATOM 889 C C . PHE A 1 119 ? -3.009 14.450 -6.021 1.00 98.12 119 PHE A C 1
ATOM 891 O O . PHE A 1 119 ? -3.480 15.172 -5.138 1.00 98.12 119 PHE A O 1
ATOM 898 N N . VAL A 1 120 ? -1.778 14.630 -6.508 1.00 98.00 120 VAL A N 1
ATOM 899 C CA . VAL A 1 120 ? -0.841 15.631 -5.981 1.00 98.00 120 VAL A CA 1
ATOM 900 C C . VAL A 1 120 ? -0.947 16.941 -6.768 1.00 98.00 120 VAL A C 1
ATOM 902 O O . VAL A 1 120 ? -0.795 17.008 -7.994 1.00 98.00 120 VAL A O 1
ATOM 905 N N . ASN A 1 121 ? -1.253 18.028 -6.060 1.00 95.06 121 ASN A N 1
ATOM 906 C CA . ASN A 1 121 ? -1.567 19.321 -6.664 1.00 95.06 121 ASN A CA 1
ATOM 907 C C . ASN A 1 121 ? -0.325 19.982 -7.288 1.00 95.06 121 ASN A C 1
ATOM 909 O O . ASN A 1 121 ? 0.748 19.986 -6.699 1.00 95.06 121 ASN A O 1
ATOM 913 N N . ARG A 1 122 ? -0.490 20.713 -8.403 1.00 92.75 122 ARG A N 1
ATOM 914 C CA . ARG A 1 122 ? 0.593 21.453 -9.100 1.00 92.75 122 ARG A CA 1
ATOM 915 C C . ARG A 1 122 ? 1.379 22.464 -8.243 1.00 92.75 122 ARG A C 1
ATOM 917 O O . ARG A 1 122 ? 2.346 23.045 -8.728 1.00 92.75 122 ARG A O 1
ATOM 924 N N . ARG A 1 123 ? 0.881 22.765 -7.040 1.00 92.38 123 ARG A N 1
ATOM 925 C CA . ARG A 1 123 ? 1.466 23.686 -6.056 1.00 92.38 123 ARG A CA 1
ATOM 926 C C . ARG A 1 123 ? 2.435 23.021 -5.080 1.00 92.38 123 ARG A C 1
ATOM 928 O O . ARG A 1 123 ? 3.166 23.759 -4.439 1.00 92.38 123 ARG A O 1
ATOM 935 N N . HIS A 1 124 ? 2.410 21.695 -4.965 1.00 96.81 124 HIS A N 1
ATOM 936 C CA . HIS A 1 124 ? 3.322 20.942 -4.113 1.00 96.81 124 HIS A CA 1
ATOM 937 C C . HIS A 1 124 ? 4.780 21.259 -4.476 1.00 96.81 124 HIS A C 1
ATOM 939 O O . HIS A 1 124 ? 5.155 21.217 -5.655 1.00 96.81 124 HIS A O 1
ATOM 945 N N . SER A 1 125 ? 5.554 21.644 -3.463 1.00 96.44 125 SER A N 1
ATOM 946 C CA . SER A 1 125 ? 6.938 22.127 -3.582 1.00 96.44 125 SER A CA 1
ATOM 947 C C . SER A 1 125 ? 7.883 21.534 -2.534 1.00 96.44 125 SER A C 1
ATOM 949 O O . SER A 1 125 ? 9.018 21.988 -2.433 1.00 96.44 125 SER A O 1
ATOM 951 N N . GLY A 1 126 ? 7.376 20.607 -1.722 1.00 97.31 126 GLY A N 1
ATOM 952 C CA . GLY A 1 126 ? 8.130 19.846 -0.733 1.00 97.31 126 GLY A CA 1
ATOM 953 C C . GLY A 1 126 ? 8.404 18.430 -1.236 1.00 97.31 126 GLY A C 1
ATOM 954 O O . GLY A 1 126 ? 8.542 18.230 -2.443 1.00 97.31 126 GLY A O 1
ATOM 955 N N . HIS A 1 127 ? 8.381 17.467 -0.322 1.00 98.38 127 HIS A N 1
ATOM 956 C CA . HIS A 1 127 ? 8.424 16.034 -0.605 1.00 98.38 127 HIS A CA 1
ATOM 957 C C . HIS A 1 127 ? 7.161 15.335 -0.077 1.00 98.38 127 HIS A C 1
ATOM 959 O O . HIS A 1 127 ? 6.591 15.793 0.913 1.00 98.38 127 HIS A O 1
ATOM 965 N N . ILE A 1 128 ? 6.701 14.282 -0.752 1.00 98.75 128 ILE A N 1
ATOM 966 C CA . ILE A 1 128 ? 5.732 13.317 -0.219 1.00 98.75 128 ILE A CA 1
ATOM 967 C C . ILE A 1 128 ? 6.349 11.929 -0.371 1.00 98.75 128 ILE A C 1
ATOM 969 O O . ILE A 1 128 ? 6.759 11.586 -1.481 1.00 98.75 128 ILE A O 1
ATOM 973 N N . ASP A 1 129 ? 6.354 11.155 0.703 1.00 98.69 129 ASP A N 1
ATOM 974 C CA . ASP A 1 129 ? 6.548 9.710 0.646 1.00 98.69 129 ASP A CA 1
ATOM 975 C C . ASP A 1 129 ? 5.172 9.036 0.592 1.00 98.69 129 ASP A C 1
ATOM 977 O O . ASP A 1 129 ? 4.213 9.479 1.236 1.00 98.69 129 ASP A O 1
ATOM 981 N N . ILE A 1 130 ? 5.066 8.007 -0.244 1.00 98.88 130 ILE A N 1
ATOM 982 C CA . ILE A 1 130 ? 3.904 7.130 -0.344 1.00 98.88 130 ILE A CA 1
ATOM 983 C C . ILE A 1 130 ? 4.411 5.706 -0.138 1.00 98.88 130 ILE A C 1
ATOM 985 O O . ILE A 1 130 ? 5.278 5.273 -0.894 1.00 98.88 130 ILE A O 1
ATOM 989 N N . ASP A 1 131 ? 3.867 5.000 0.843 1.00 98.31 131 ASP A N 1
ATOM 990 C CA . ASP A 1 131 ? 4.240 3.626 1.189 1.00 98.31 131 ASP A CA 1
ATOM 991 C C . ASP A 1 131 ? 2.984 2.775 1.417 1.00 98.31 131 ASP A C 1
ATOM 993 O O . ASP A 1 131 ? 1.910 3.327 1.683 1.00 98.31 131 ASP A O 1
ATOM 997 N N . ASN A 1 132 ? 3.102 1.452 1.283 1.00 97.81 132 ASN A N 1
ATOM 998 C CA . ASN A 1 132 ? 2.031 0.473 1.528 1.00 97.81 132 ASN A CA 1
ATOM 999 C C . ASN A 1 132 ? 0.661 0.905 0.935 1.00 97.81 132 ASN A C 1
ATOM 1001 O O . ASN A 1 132 ? -0.366 0.932 1.613 1.00 97.81 132 ASN A O 1
ATOM 1005 N N . LEU A 1 133 ? 0.634 1.331 -0.341 1.00 98.81 133 LEU A N 1
ATOM 1006 C CA . LEU A 1 133 ? -0.571 1.857 -1.006 1.00 98.81 133 LEU A CA 1
ATOM 1007 C C . LEU A 1 133 ? -1.172 0.841 -1.992 1.00 98.81 133 LEU A C 1
ATOM 1009 O O . LEU A 1 133 ? -0.631 0.609 -3.078 1.00 98.81 133 LEU A O 1
ATOM 1013 N N . HIS A 1 134 ? -2.375 0.350 -1.686 1.00 98.62 134 HIS A N 1
ATOM 1014 C CA . HIS A 1 134 ? -3.178 -0.489 -2.580 1.00 98.62 134 HIS A CA 1
ATOM 1015 C C . HIS A 1 134 ? -4.253 0.349 -3.295 1.00 98.62 134 HIS A C 1
ATOM 1017 O O . HIS A 1 134 ? -5.215 0.813 -2.682 1.00 98.62 134 HIS A O 1
ATOM 1023 N N . VAL A 1 135 ? -4.173 0.491 -4.627 1.00 98.31 135 VAL A N 1
ATOM 1024 C CA . VAL A 1 135 ? -5.285 1.050 -5.430 1.00 98.31 135 VAL A CA 1
ATOM 1025 C C . VAL A 1 135 ? -5.591 0.171 -6.640 1.00 98.31 135 VAL A C 1
ATOM 1027 O O . VAL A 1 135 ? -4.805 0.105 -7.585 1.00 98.31 135 VAL A O 1
ATOM 1030 N N . GLN A 1 136 ? -6.787 -0.417 -6.700 1.00 94.81 136 GLN A N 1
ATOM 1031 C CA . GLN A 1 136 ? -7.239 -1.148 -7.889 1.00 94.81 136 GLN A CA 1
ATOM 1032 C C . GLN A 1 136 ? -8.648 -0.766 -8.354 1.00 94.81 136 GLN A C 1
ATOM 1034 O O . GLN A 1 136 ? -9.364 0.005 -7.721 1.00 94.81 136 GLN A O 1
ATOM 1039 N N . HIS A 1 137 ? -9.013 -1.232 -9.550 1.00 92.50 137 HIS A N 1
ATOM 1040 C CA . HIS A 1 137 ? -10.343 -1.090 -10.159 1.00 92.50 137 HIS A CA 1
ATOM 1041 C C . HIS A 1 137 ? -10.897 0.352 -10.293 1.00 92.50 137 HIS A C 1
ATOM 1043 O O . HIS A 1 137 ? -12.091 0.536 -10.562 1.00 92.50 137 HIS A O 1
ATOM 1049 N N . VAL A 1 138 ? -10.049 1.384 -10.199 1.00 89.81 138 VAL A N 1
ATOM 1050 C CA . VAL A 1 138 ? -10.382 2.774 -10.563 1.00 89.81 138 VAL A CA 1
ATOM 1051 C C . VAL A 1 138 ? -9.869 3.098 -11.969 1.00 89.81 138 VAL A C 1
ATOM 1053 O O . VAL A 1 138 ? -8.818 2.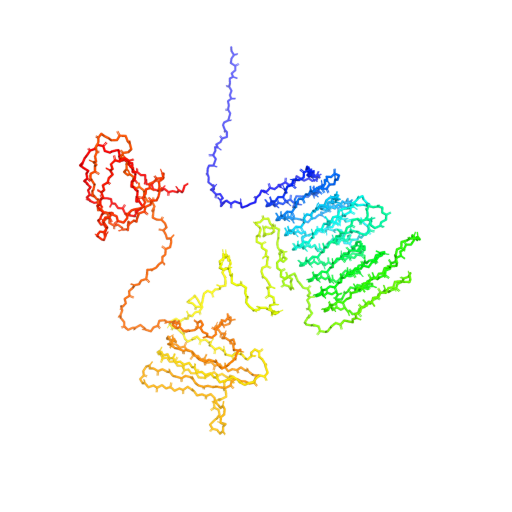636 -12.397 1.00 89.81 138 VAL A O 1
ATOM 1056 N N . ALA A 1 139 ? -10.610 3.905 -12.730 1.00 86.69 139 ALA A N 1
ATOM 1057 C CA . ALA A 1 139 ? -10.266 4.213 -14.121 1.00 86.69 139 ALA A CA 1
ATOM 1058 C C . ALA A 1 139 ? -9.489 5.522 -14.324 1.00 86.69 139 ALA A C 1
ATOM 1060 O O . ALA A 1 139 ? -9.231 5.898 -15.469 1.00 86.69 139 ALA A O 1
ATOM 1061 N N . ASP A 1 140 ? -9.139 6.244 -13.259 1.00 92.62 140 ASP A N 1
ATOM 1062 C CA . ASP A 1 140 ? -8.132 7.308 -13.333 1.00 92.62 140 ASP A CA 1
ATOM 1063 C C . ASP A 1 140 ? -6.743 6.733 -12.991 1.00 92.62 140 ASP A C 1
ATOM 1065 O O . ASP A 1 140 ? -6.473 5.597 -13.367 1.00 92.62 140 ASP A O 1
ATOM 1069 N N . ASN A 1 141 ? -5.830 7.504 -12.394 1.00 95.62 141 ASN A N 1
ATOM 1070 C CA . ASN A 1 141 ? -4.509 6.998 -11.989 1.00 95.62 141 ASN A CA 1
ATOM 1071 C C . ASN A 1 141 ? -4.574 6.442 -10.552 1.00 95.62 141 ASN A C 1
ATOM 1073 O O . ASN A 1 141 ? -5.389 6.932 -9.764 1.00 95.62 141 ASN A O 1
ATOM 1077 N N . ALA A 1 142 ? -3.655 5.538 -10.191 1.00 97.56 142 ALA A N 1
ATOM 1078 C CA . ALA A 1 142 ? -3.386 5.223 -8.785 1.00 97.56 142 ALA A CA 1
ATOM 1079 C C . ALA A 1 142 ? -2.766 6.458 -8.109 1.00 97.56 142 ALA A C 1
ATOM 1081 O O . ALA A 1 142 ? -3.412 7.099 -7.281 1.00 97.56 142 ALA A O 1
ATOM 1082 N N . VAL A 1 143 ? -1.600 6.905 -8.595 1.00 98.56 143 VAL A N 1
ATOM 1083 C CA . VAL A 1 143 ? -0.959 8.163 -8.176 1.00 98.56 143 VAL A CA 1
ATOM 1084 C C . VAL A 1 143 ? -0.798 9.110 -9.367 1.00 98.56 143 VAL A C 1
ATOM 1086 O O . VAL A 1 143 ? -0.026 8.871 -10.297 1.00 98.56 143 VAL A O 1
ATOM 1089 N N . TYR A 1 144 ? -1.497 10.249 -9.335 1.00 96.81 144 TYR A N 1
ATOM 1090 C CA . TYR A 1 144 ? -1.319 11.354 -10.282 1.00 96.81 144 TYR A CA 1
ATOM 1091 C C . TYR A 1 144 ? -0.493 12.471 -9.632 1.00 96.81 144 TYR A C 1
ATOM 1093 O O . TYR A 1 144 ? -1.048 13.411 -9.060 1.00 96.81 144 TYR A O 1
ATOM 1101 N N . ALA A 1 145 ? 0.827 12.444 -9.847 1.00 95.69 145 ALA A N 1
ATOM 1102 C CA . ALA A 1 145 ? 1.779 13.416 -9.298 1.00 95.69 145 ALA A CA 1
ATOM 1103 C C . ALA A 1 145 ? 2.649 14.179 -10.334 1.00 95.69 145 ALA A C 1
ATOM 1105 O O . ALA A 1 145 ? 3.550 14.924 -9.973 1.00 95.69 145 ALA A O 1
ATOM 1106 N N . SER A 1 146 ? 2.337 14.107 -11.635 1.00 86.81 146 SER A N 1
ATOM 1107 C CA . SER A 1 146 ? 3.094 14.808 -12.707 1.00 86.81 146 SER A CA 1
ATOM 1108 C C . SER A 1 146 ? 2.718 16.285 -12.987 1.00 86.81 146 SER A C 1
ATOM 1110 O O . SER A 1 146 ? 3.151 16.860 -13.992 1.00 86.81 146 SER A O 1
ATOM 1112 N N . GLU A 1 147 ? 1.877 16.923 -12.164 1.00 86.94 147 GLU A N 1
ATOM 1113 C CA . GLU A 1 147 ? 1.604 18.373 -12.251 1.00 86.94 147 GLU A CA 1
ATOM 1114 C C . GLU A 1 147 ? 2.577 19.267 -11.437 1.00 86.94 147 GLU A C 1
ATOM 1116 O O . GLU A 1 147 ? 2.895 20.344 -11.949 1.00 86.94 147 GLU A O 1
ATOM 1121 N N . PRO A 1 148 ? 3.078 18.888 -10.238 1.00 89.06 148 PRO A N 1
ATOM 1122 C CA . PRO A 1 148 ? 4.140 19.590 -9.503 1.00 89.06 148 PRO A CA 1
ATOM 1123 C C . PRO A 1 148 ? 5.307 20.098 -10.358 1.00 89.06 148 PRO A C 1
ATOM 1125 O O . PRO A 1 148 ? 5.603 21.295 -10.318 1.00 89.06 148 PRO A O 1
ATOM 1128 N N . THR A 1 149 ? 5.882 19.263 -11.233 1.00 82.62 149 THR A N 1
ATOM 1129 C CA . THR A 1 149 ? 7.023 19.603 -12.120 1.00 82.62 149 THR A CA 1
ATOM 1130 C C . THR A 1 149 ? 6.748 20.777 -13.075 1.00 82.62 149 THR A C 1
ATOM 1132 O O . THR A 1 149 ? 7.658 21.302 -13.718 1.00 82.62 149 THR A O 1
ATOM 1135 N N . ARG A 1 150 ? 5.487 21.215 -13.192 1.00 79.75 150 ARG A N 1
ATOM 1136 C CA . ARG A 1 150 ? 5.063 22.361 -14.008 1.00 79.75 150 ARG A CA 1
ATOM 1137 C C . ARG A 1 150 ? 5.117 23.697 -13.267 1.00 79.75 150 ARG A C 1
ATOM 1139 O O . ARG A 1 150 ? 5.015 24.734 -13.923 1.00 79.75 150 ARG A O 1
ATOM 1146 N N . THR A 1 151 ? 5.137 23.716 -11.930 1.00 82.88 151 THR A N 1
ATOM 1147 C CA . THR A 1 151 ? 5.053 24.973 -11.157 1.00 82.88 151 THR A CA 1
ATOM 1148 C C . THR A 1 151 ? 5.629 24.886 -9.743 1.00 82.88 151 THR A C 1
ATOM 1150 O O . THR A 1 151 ? 6.417 25.757 -9.394 1.00 82.88 151 THR A O 1
ATOM 1153 N N . GLY A 1 152 ? 5.211 23.912 -8.929 1.00 84.44 152 GLY A N 1
ATOM 1154 C CA . GLY A 1 152 ? 5.637 23.800 -7.528 1.00 84.44 152 GLY A CA 1
ATOM 1155 C C . GLY A 1 152 ? 7.022 23.169 -7.357 1.00 84.44 152 GLY A C 1
ATOM 1156 O O . GLY A 1 152 ? 7.802 23.642 -6.541 1.00 84.44 152 GLY A O 1
ATOM 1157 N N . GLY A 1 153 ? 7.353 22.177 -8.188 1.00 89.88 153 GLY A N 1
ATOM 1158 C CA . GLY A 1 153 ? 8.668 21.529 -8.215 1.00 89.88 153 GLY A CA 1
ATOM 1159 C C . GLY A 1 153 ? 8.908 20.455 -7.150 1.00 89.88 153 GLY A C 1
ATOM 1160 O O . GLY A 1 153 ? 10.029 19.970 -7.088 1.00 89.88 153 GLY A O 1
ATOM 1161 N N . GLY A 1 154 ? 7.898 20.097 -6.349 1.00 96.00 154 GLY A N 1
ATOM 1162 C CA . GLY A 1 154 ? 8.004 19.038 -5.342 1.00 96.00 154 GLY A CA 1
ATOM 1163 C C . GLY A 1 154 ? 8.050 17.624 -5.927 1.00 96.00 154 GLY A C 1
ATOM 1164 O O . GLY A 1 154 ? 7.652 17.408 -7.081 1.00 96.00 154 GLY A O 1
ATOM 1165 N N . THR A 1 155 ? 8.539 16.700 -5.105 1.00 97.75 155 THR A N 1
ATOM 1166 C CA . THR A 1 155 ? 8.911 15.317 -5.430 1.00 97.75 155 THR A CA 1
ATOM 1167 C C . THR A 1 155 ? 8.033 14.329 -4.660 1.00 97.75 155 THR A C 1
ATOM 1169 O O . THR A 1 155 ? 7.712 14.562 -3.497 1.00 97.75 155 THR A O 1
ATOM 1172 N N . VAL A 1 156 ? 7.627 13.234 -5.302 1.00 98.69 156 VAL A N 1
ATOM 1173 C CA . VAL A 1 156 ? 6.734 12.223 -4.720 1.00 98.69 156 VAL A CA 1
ATOM 1174 C C . VAL A 1 156 ? 7.328 10.848 -4.959 1.00 98.69 156 VAL A C 1
ATOM 1176 O O . VAL A 1 156 ? 7.296 10.388 -6.103 1.00 98.69 156 VAL A O 1
ATOM 1179 N N . ASP A 1 157 ? 7.850 10.240 -3.903 1.00 98.69 157 ASP A N 1
ATOM 1180 C CA . ASP A 1 157 ? 8.367 8.875 -3.935 1.00 98.69 157 ASP A CA 1
ATOM 1181 C C . ASP A 1 157 ? 7.234 7.891 -3.628 1.00 98.69 157 ASP A C 1
ATOM 1183 O O . ASP A 1 157 ? 6.242 8.254 -2.993 1.00 98.69 157 ASP A O 1
ATOM 1187 N N . ILE A 1 158 ? 7.341 6.677 -4.166 1.00 98.81 158 ILE A N 1
ATOM 1188 C CA . ILE A 1 158 ? 6.347 5.612 -4.000 1.00 98.81 158 ILE A CA 1
ATOM 1189 C C . ILE A 1 158 ? 7.097 4.307 -3.738 1.00 98.81 158 ILE A C 1
ATOM 1191 O O . ILE A 1 158 ? 7.931 3.923 -4.559 1.00 98.81 158 ILE A O 1
ATOM 1195 N N . ARG A 1 159 ? 6.794 3.645 -2.625 1.00 98.31 159 ARG A N 1
ATOM 1196 C CA . ARG A 1 159 ? 7.378 2.373 -2.182 1.00 98.31 159 ARG A CA 1
ATOM 1197 C C . ARG A 1 159 ? 6.277 1.345 -1.949 1.00 98.31 159 ARG A C 1
ATOM 1199 O O . ARG A 1 159 ? 5.119 1.739 -1.813 1.00 98.31 159 ARG A O 1
ATOM 1206 N N . ASN A 1 160 ? 6.621 0.056 -1.998 1.00 97.81 160 ASN A N 1
ATOM 1207 C CA . ASN A 1 160 ? 5.786 -1.061 -1.526 1.00 97.81 160 ASN A CA 1
ATOM 1208 C C . ASN A 1 160 ? 4.291 -0.936 -1.901 1.00 97.81 160 ASN A C 1
ATOM 1210 O O . ASN A 1 160 ? 3.398 -1.030 -1.070 1.00 97.81 160 ASN A O 1
ATOM 1214 N N . SER A 1 161 ? 3.994 -0.603 -3.165 1.00 98.81 161 SER A N 1
ATOM 1215 C CA . SER A 1 161 ? 2.637 -0.220 -3.588 1.00 98.81 161 SER A CA 1
ATOM 1216 C C . SER A 1 161 ? 2.102 -1.073 -4.734 1.00 98.81 161 SER A C 1
ATOM 1218 O O . SER A 1 161 ? 2.814 -1.376 -5.698 1.00 98.81 161 SER A O 1
ATOM 1220 N N . TYR A 1 162 ? 0.802 -1.371 -4.686 1.00 98.75 162 TYR A N 1
ATOM 1221 C CA . TYR A 1 162 ? 0.094 -2.200 -5.660 1.00 98.75 162 TYR A CA 1
ATOM 1222 C C . TYR A 1 162 ? -0.924 -1.396 -6.482 1.00 98.75 162 TYR A C 1
ATOM 1224 O O . TYR A 1 162 ? -1.757 -0.658 -5.943 1.00 98.75 162 TYR A O 1
ATOM 1232 N N . ALA A 1 163 ? -0.898 -1.558 -7.811 1.00 98.50 163 ALA A N 1
ATOM 1233 C CA . ALA A 1 163 ? -1.852 -0.907 -8.707 1.00 98.50 163 ALA A CA 1
ATOM 1234 C C . ALA A 1 163 ? -2.378 -1.781 -9.855 1.00 98.50 163 ALA A C 1
ATOM 1236 O O . ALA A 1 163 ? -1.620 -2.351 -10.646 1.00 98.50 163 ALA A O 1
ATOM 1237 N N . ARG A 1 164 ? -3.709 -1.779 -10.035 1.00 95.88 164 ARG A N 1
ATOM 1238 C CA . ARG A 1 164 ? -4.394 -2.609 -11.045 1.00 95.88 164 ARG A CA 1
ATOM 1239 C C . ARG A 1 164 ? -5.558 -1.910 -11.754 1.00 95.88 164 ARG A C 1
ATOM 1241 O O . ARG A 1 164 ? -6.291 -1.113 -11.179 1.00 95.88 164 ARG A O 1
ATOM 1248 N N . ASP A 1 165 ? -5.730 -2.231 -13.040 1.00 93.31 165 ASP A N 1
ATOM 1249 C CA . ASP A 1 165 ? -6.839 -1.815 -13.932 1.00 93.31 165 ASP A CA 1
ATOM 1250 C C . ASP A 1 165 ? -6.945 -0.318 -14.350 1.00 93.31 165 ASP A C 1
ATOM 1252 O O . ASP A 1 165 ? -7.926 0.089 -14.986 1.00 93.31 165 ASP A O 1
ATOM 1256 N N . MET A 1 166 ? -5.918 0.506 -14.114 1.00 91.12 166 MET A N 1
ATOM 1257 C CA . MET A 1 166 ? -5.915 1.959 -14.406 1.00 91.12 166 MET A CA 1
ATOM 1258 C C . MET A 1 166 ? -5.925 2.309 -15.912 1.00 91.12 166 MET A C 1
ATOM 1260 O O . MET A 1 166 ? -5.176 1.733 -16.700 1.00 91.12 166 MET A O 1
ATOM 1264 N N . GLN A 1 167 ? -6.651 3.349 -16.356 1.00 90.31 167 GLN A N 1
ATOM 1265 C CA . GLN A 1 167 ? -6.633 3.796 -17.775 1.00 90.31 167 GLN A CA 1
ATOM 1266 C C . GLN A 1 167 ? -5.614 4.901 -18.166 1.00 90.31 167 GLN A C 1
ATOM 1268 O O . GLN A 1 167 ? -5.364 5.083 -19.366 1.00 90.31 167 GLN A O 1
ATOM 1273 N N . PRO A 1 168 ? -5.015 5.691 -17.258 1.00 91.69 168 PRO A N 1
ATOM 1274 C CA . PRO A 1 168 ? -3.938 6.618 -17.616 1.00 91.69 168 PRO A CA 1
ATOM 1275 C C . PRO A 1 168 ? -2.553 6.039 -17.297 1.00 91.69 168 PRO A C 1
ATOM 1277 O O . PRO A 1 168 ? -1.723 5.957 -18.206 1.00 91.69 168 PRO A O 1
ATOM 1280 N N . ALA A 1 169 ? -2.317 5.653 -16.044 1.00 95.44 169 ALA A N 1
ATOM 1281 C CA . ALA A 1 169 ? -1.117 5.003 -15.513 1.00 95.44 169 ALA A CA 1
ATOM 1282 C C . ALA A 1 169 ? -1.393 4.548 -14.067 1.00 95.44 169 ALA A C 1
ATOM 1284 O O . ALA A 1 169 ? -2.298 5.102 -13.441 1.00 95.44 169 ALA A O 1
ATOM 1285 N N . ALA A 1 170 ? -0.595 3.628 -13.530 1.00 98.12 170 ALA A N 1
ATOM 1286 C CA . ALA A 1 170 ? -0.466 3.455 -12.086 1.00 98.12 170 ALA A CA 1
ATOM 1287 C C . ALA A 1 170 ? 0.316 4.639 -11.486 1.00 98.12 170 ALA A C 1
ATOM 1289 O O . ALA A 1 170 ? -0.270 5.560 -10.909 1.00 98.12 170 ALA A O 1
ATOM 1290 N N . TRP A 1 171 ? 1.626 4.672 -11.738 1.00 98.25 171 TRP A N 1
ATOM 1291 C CA . TRP A 1 171 ? 2.589 5.552 -11.077 1.00 98.25 171 TRP A CA 1
ATOM 1292 C C . TRP A 1 171 ? 2.962 6.726 -11.986 1.00 98.25 171 TRP A C 1
ATOM 1294 O O . TRP A 1 171 ? 3.817 6.631 -12.873 1.00 98.25 171 TRP A O 1
ATOM 1304 N N . ARG A 1 172 ? 2.286 7.868 -11.821 1.00 96.50 172 ARG A N 1
ATOM 1305 C CA . ARG A 1 172 ? 2.463 9.046 -12.688 1.00 96.50 172 ARG A CA 1
ATOM 1306 C C . ARG A 1 172 ? 3.144 10.204 -11.960 1.00 96.50 172 ARG A C 1
ATOM 1308 O O . ARG A 1 172 ? 2.564 11.288 -11.818 1.00 96.50 172 ARG A O 1
ATOM 1315 N N . VAL A 1 173 ? 4.368 9.933 -11.523 1.00 95.50 173 VAL A N 1
ATOM 1316 C CA . VAL A 1 173 ? 5.259 10.763 -10.693 1.00 95.50 173 VAL A CA 1
ATOM 1317 C C . VAL A 1 173 ? 5.749 12.074 -11.351 1.00 95.50 173 VAL A C 1
ATOM 1319 O O . VAL A 1 173 ? 5.647 12.247 -12.578 1.00 95.50 173 VAL A O 1
ATOM 1322 N N . PRO A 1 174 ? 6.233 13.051 -10.553 1.00 94.69 174 PRO A N 1
ATOM 1323 C CA . PRO A 1 174 ? 7.050 14.162 -11.039 1.00 94.69 174 PRO A CA 1
ATOM 1324 C C . PRO A 1 174 ? 8.484 13.685 -11.343 1.00 94.69 174 PRO A C 1
ATOM 1326 O O . PRO A 1 174 ? 8.822 12.541 -11.085 1.00 94.69 174 PRO A O 1
ATOM 1329 N N . GLY A 1 175 ? 9.331 14.549 -11.909 1.00 93.25 175 GLY A N 1
ATOM 1330 C CA . GLY A 1 175 ? 10.779 14.304 -11.961 1.00 93.25 175 GLY A CA 1
ATOM 1331 C C . GLY A 1 175 ? 11.479 14.739 -10.669 1.00 93.25 175 GLY A C 1
ATOM 1332 O O . GLY A 1 175 ? 11.124 15.785 -10.122 1.00 93.25 175 GLY A O 1
ATOM 1333 N N . GLY A 1 176 ? 12.497 13.982 -10.260 1.00 94.50 176 GLY A N 1
ATOM 1334 C CA . GLY A 1 176 ? 13.205 14.068 -8.981 1.00 94.50 176 GLY A CA 1
ATOM 1335 C C . GLY A 1 176 ? 12.687 13.067 -7.944 1.00 94.50 176 GLY A C 1
ATOM 1336 O O . GLY A 1 176 ? 12.627 13.425 -6.775 1.00 94.50 176 GLY A O 1
ATOM 1337 N N . SER A 1 177 ? 12.232 11.886 -8.373 1.00 98.12 177 SER A N 1
ATOM 1338 C CA . SER A 1 177 ? 11.449 10.966 -7.538 1.00 98.12 177 SER A CA 1
ATOM 1339 C C . SER A 1 177 ? 11.686 9.496 -7.852 1.00 98.12 177 SER A C 1
ATOM 1341 O O . SER A 1 177 ? 12.098 9.166 -8.966 1.00 98.12 177 SER A O 1
ATOM 1343 N N . THR A 1 178 ? 11.347 8.649 -6.886 1.00 98.75 178 THR A N 1
ATOM 1344 C CA . THR A 1 178 ? 11.549 7.194 -6.906 1.00 98.75 178 THR A CA 1
ATOM 1345 C C . THR A 1 178 ? 10.219 6.442 -7.058 1.00 98.75 178 THR A C 1
ATOM 1347 O O . THR A 1 178 ? 9.179 6.899 -6.580 1.00 98.75 178 THR A O 1
ATOM 1350 N N . VAL A 1 179 ? 10.237 5.285 -7.724 1.00 98.88 179 VAL A N 1
ATOM 1351 C CA . VAL A 1 179 ? 9.185 4.256 -7.630 1.00 98.88 179 VAL A CA 1
ATOM 1352 C C . VAL A 1 179 ? 9.873 2.920 -7.347 1.00 98.88 179 VAL A C 1
ATOM 1354 O O . VAL A 1 179 ? 10.650 2.454 -8.174 1.00 98.88 179 VAL A O 1
ATOM 1357 N N . GLU A 1 180 ? 9.632 2.334 -6.183 1.00 98.56 180 GLU A N 1
ATOM 1358 C CA . GLU A 1 180 ? 10.482 1.306 -5.566 1.00 98.56 180 GLU A CA 1
ATOM 1359 C C . GLU A 1 180 ? 9.613 0.148 -5.047 1.00 98.56 180 GLU A C 1
ATOM 1361 O O . GLU A 1 180 ? 8.528 0.387 -4.526 1.00 98.56 180 GLU A O 1
ATOM 1366 N N . ASN A 1 181 ? 10.009 -1.107 -5.280 1.00 97.50 181 ASN A N 1
ATOM 1367 C CA . ASN A 1 181 ? 9.243 -2.323 -4.935 1.00 97.50 181 ASN A CA 1
ATOM 1368 C C . ASN A 1 181 ? 7.763 -2.372 -5.430 1.00 97.50 181 ASN A C 1
ATOM 1370 O O . ASN A 1 181 ? 6.984 -3.227 -5.020 1.00 97.50 181 ASN A O 1
ATOM 1374 N N . CYS A 1 182 ? 7.332 -1.492 -6.338 1.00 98.69 182 CYS A N 1
ATOM 1375 C CA . CYS A 1 182 ? 5.920 -1.385 -6.721 1.00 98.69 182 CYS A CA 1
ATOM 1376 C C . CYS A 1 182 ? 5.497 -2.375 -7.822 1.00 98.69 182 CYS A C 1
ATOM 1378 O O . CYS A 1 182 ? 6.217 -2.590 -8.803 1.00 98.69 182 CYS A O 1
ATOM 1380 N N . VAL A 1 183 ? 4.251 -2.853 -7.758 1.00 98.56 183 VAL A N 1
ATOM 1381 C CA . VAL A 1 183 ? 3.624 -3.680 -8.806 1.00 98.56 183 VAL A CA 1
ATOM 1382 C C . VAL A 1 183 ? 2.558 -2.888 -9.561 1.00 98.56 183 VAL A C 1
ATOM 1384 O O . VAL A 1 183 ? 1.718 -2.208 -8.971 1.00 98.56 183 VAL A O 1
ATOM 1387 N N . ALA A 1 184 ? 2.572 -2.964 -10.895 1.00 98.12 184 ALA A N 1
ATOM 1388 C CA . ALA A 1 184 ? 1.560 -2.329 -11.738 1.00 98.12 184 ALA A CA 1
ATOM 1389 C C . ALA A 1 184 ? 1.102 -3.235 -12.887 1.00 98.12 184 ALA A C 1
ATOM 1391 O O . ALA A 1 184 ? 1.790 -3.364 -13.902 1.00 98.12 184 ALA A O 1
ATOM 1392 N N . ILE A 1 185 ? -0.107 -3.791 -12.777 1.00 95.38 185 ILE A N 1
ATOM 1393 C CA . ILE A 1 185 ? -0.650 -4.780 -13.721 1.00 95.38 185 ILE A CA 1
ATOM 1394 C C . ILE A 1 185 ? -1.931 -4.303 -14.422 1.00 95.38 185 ILE A C 1
ATOM 1396 O O . ILE A 1 185 ? -2.761 -3.588 -13.861 1.00 95.38 185 ILE A O 1
ATOM 1400 N N . ASN A 1 186 ? -2.118 -4.720 -15.681 1.00 94.75 186 ASN A N 1
ATOM 1401 C CA . ASN A 1 186 ? -3.322 -4.509 -16.503 1.00 94.75 186 ASN A CA 1
ATOM 1402 C C . ASN A 1 186 ? -3.733 -3.040 -16.751 1.00 94.75 186 ASN A C 1
ATOM 1404 O O . ASN A 1 186 ? -4.701 -2.772 -17.476 1.00 94.75 186 ASN A O 1
ATOM 1408 N N . CYS A 1 187 ? -2.982 -2.087 -16.203 1.00 95.06 187 CYS A N 1
ATOM 1409 C CA . CYS A 1 187 ? -3.153 -0.665 -16.407 1.00 95.06 187 CYS A CA 1
ATOM 1410 C C . CYS A 1 187 ? -2.801 -0.304 -17.858 1.00 95.06 187 CYS A C 1
ATOM 1412 O O . CYS A 1 187 ? -2.240 -1.086 -18.624 1.00 95.06 187 CYS A O 1
ATOM 1414 N N . HIS A 1 188 ? -3.093 0.916 -18.299 1.00 94.75 188 HIS A N 1
ATOM 1415 C CA . HIS A 1 188 ? -2.572 1.394 -19.581 1.00 94.75 188 HIS A CA 1
ATOM 1416 C C . HIS A 1 188 ? -1.061 1.644 -19.523 1.00 94.75 188 HIS A C 1
ATOM 1418 O O . HIS A 1 188 ? -0.395 1.496 -20.546 1.00 94.75 188 HIS A O 1
ATOM 1424 N N . ARG A 1 189 ? -0.523 2.012 -18.357 1.00 97.06 189 ARG A N 1
ATOM 1425 C CA . ARG A 1 189 ? 0.912 2.193 -18.105 1.00 97.06 189 ARG A CA 1
ATOM 1426 C C . ARG A 1 189 ? 1.221 1.787 -16.673 1.00 97.06 189 ARG A C 1
ATOM 1428 O O . ARG A 1 189 ? 0.391 2.079 -15.812 1.00 97.06 189 ARG A O 1
ATOM 1435 N N . GLY A 1 190 ? 2.399 1.220 -16.438 1.00 97.81 190 GLY A N 1
ATOM 1436 C CA . GLY A 1 190 ? 2.957 1.112 -15.096 1.00 97.81 190 GLY A CA 1
ATOM 1437 C C . GLY A 1 190 ? 3.426 2.494 -14.652 1.00 97.81 190 GLY A C 1
ATOM 1438 O O . GLY A 1 190 ? 2.639 3.286 -14.128 1.00 97.81 190 GLY A O 1
ATOM 1439 N N . VAL A 1 191 ? 4.671 2.833 -14.985 1.00 98.25 191 VAL A N 1
ATOM 1440 C CA . VAL A 1 191 ? 5.273 4.141 -14.679 1.00 98.25 191 VAL A CA 1
ATOM 1441 C C . VAL A 1 191 ? 5.125 5.119 -15.854 1.00 98.25 191 VAL A C 1
ATOM 1443 O O . VAL A 1 191 ? 5.383 4.779 -17.012 1.00 98.25 191 VAL A O 1
ATOM 1446 N N . TRP A 1 192 ? 4.752 6.376 -15.575 1.00 96.88 192 TRP A N 1
ATOM 1447 C CA . TRP A 1 192 ? 4.757 7.462 -16.568 1.00 96.88 192 TRP A CA 1
ATOM 1448 C C . TRP A 1 192 ? 5.324 8.787 -16.032 1.00 96.88 192 TRP A C 1
ATOM 1450 O O . TRP A 1 192 ? 4.593 9.636 -15.510 1.00 96.88 192 TRP A O 1
ATOM 1460 N N . VAL A 1 193 ? 6.608 9.031 -16.315 1.00 94.38 193 VAL A N 1
ATOM 1461 C CA . VAL A 1 193 ? 7.247 10.346 -16.150 1.00 94.38 193 VAL A CA 1
ATOM 1462 C C . VAL A 1 193 ? 7.002 11.242 -17.370 1.00 94.38 193 VAL A C 1
ATOM 1464 O O . VAL A 1 193 ? 7.070 10.826 -18.535 1.00 94.38 193 VAL A O 1
ATOM 1467 N N . ARG A 1 194 ? 6.714 12.524 -17.112 1.00 91.06 194 ARG A N 1
ATOM 1468 C CA . ARG A 1 194 ? 6.506 13.536 -18.166 1.00 91.06 194 ARG A CA 1
ATOM 1469 C C . ARG A 1 194 ? 7.673 14.498 -18.347 1.00 91.06 194 ARG A C 1
ATOM 1471 O O . ARG A 1 194 ? 7.846 14.973 -19.462 1.00 91.06 194 ARG A O 1
ATOM 1478 N N . TYR A 1 195 ? 8.431 14.812 -17.299 1.00 90.00 195 TYR A N 1
ATOM 1479 C CA . TYR A 1 195 ? 9.533 15.779 -17.328 1.00 90.00 195 TYR A CA 1
ATOM 1480 C C . TYR A 1 195 ? 10.504 15.485 -16.192 1.00 90.00 195 TYR A C 1
ATOM 1482 O O . TYR A 1 195 ? 10.045 15.187 -15.093 1.00 90.00 195 TYR A O 1
ATOM 1490 N N . GLY A 1 196 ? 11.799 15.681 -16.427 1.00 91.69 196 GLY A N 1
ATOM 1491 C CA . GLY A 1 196 ? 12.821 15.360 -15.435 1.00 91.69 196 GLY A CA 1
ATOM 1492 C C . GLY A 1 196 ? 13.113 13.866 -15.356 1.00 91.69 196 GLY A C 1
ATOM 1493 O O . GLY A 1 196 ? 12.591 13.070 -16.134 1.00 91.69 196 GLY A O 1
ATOM 1494 N N . GLU A 1 197 ? 13.996 13.534 -14.432 1.00 95.19 197 GLU A N 1
ATOM 1495 C CA . GLU A 1 197 ? 14.577 12.212 -14.233 1.00 95.19 197 GLU A CA 1
ATOM 1496 C C . GLU A 1 197 ? 13.923 11.553 -13.019 1.00 95.19 197 GLU A C 1
ATOM 1498 O O . GLU A 1 197 ? 13.623 12.250 -12.051 1.00 95.19 197 GLU A O 1
ATOM 1503 N N . ILE A 1 198 ? 13.633 10.260 -13.106 1.00 98.19 198 ILE A N 1
ATOM 1504 C CA . ILE A 1 198 ? 13.145 9.436 -11.997 1.00 98.19 198 ILE A CA 1
ATOM 1505 C C . ILE A 1 198 ? 13.931 8.136 -11.952 1.00 98.19 198 ILE A C 1
ATOM 1507 O O . ILE A 1 198 ? 14.409 7.669 -12.992 1.00 98.19 198 ILE A O 1
ATOM 1511 N N . ASP A 1 199 ? 13.975 7.537 -10.776 1.00 98.81 199 ASP A N 1
ATOM 1512 C CA . ASP A 1 199 ? 14.554 6.222 -10.556 1.00 98.81 199 ASP A CA 1
ATOM 1513 C C . ASP A 1 199 ? 13.406 5.221 -10.318 1.00 98.81 199 ASP A C 1
ATOM 1515 O O . ASP A 1 199 ? 12.375 5.560 -9.733 1.00 98.81 199 ASP A O 1
ATOM 1519 N N . VAL A 1 200 ? 13.522 4.018 -10.880 1.00 98.75 200 VAL A N 1
ATOM 1520 C CA . VAL A 1 200 ? 12.535 2.935 -10.769 1.00 98.75 200 VAL A CA 1
ATOM 1521 C C . VAL A 1 200 ? 13.280 1.659 -10.402 1.00 98.75 200 VAL A C 1
ATOM 1523 O O . VAL A 1 200 ? 14.170 1.235 -11.143 1.00 98.75 200 VAL A O 1
ATOM 1526 N N . ILE A 1 201 ? 12.948 1.098 -9.245 1.00 98.31 201 ILE A N 1
ATOM 1527 C CA . ILE A 1 201 ? 13.768 0.127 -8.514 1.00 98.31 201 ILE A CA 1
ATOM 1528 C C . ILE A 1 201 ? 12.877 -1.058 -8.105 1.00 98.31 201 ILE A C 1
ATOM 1530 O O . ILE A 1 201 ? 11.741 -0.846 -7.688 1.00 98.31 201 ILE A O 1
ATOM 1534 N N . ASP A 1 202 ? 13.338 -2.298 -8.288 1.00 96.62 202 ASP A N 1
ATOM 1535 C CA . ASP A 1 202 ? 12.677 -3.551 -7.844 1.00 96.62 202 ASP A CA 1
ATOM 1536 C C . ASP A 1 202 ? 11.206 -3.779 -8.287 1.00 96.62 202 ASP A C 1
ATOM 1538 O O . ASP A 1 202 ? 10.528 -4.700 -7.828 1.00 96.62 202 ASP A O 1
ATOM 1542 N N . CYS A 1 203 ? 10.675 -2.968 -9.206 1.00 98.12 203 CYS A N 1
ATOM 1543 C CA . CYS A 1 203 ? 9.262 -3.001 -9.595 1.00 98.12 203 CYS A CA 1
ATOM 1544 C C . CYS A 1 203 ? 8.934 -4.144 -10.576 1.00 98.12 203 CYS A C 1
ATOM 1546 O O . CYS A 1 203 ? 9.714 -4.408 -11.496 1.00 98.12 203 CYS A O 1
ATOM 1548 N N . ASP A 1 204 ? 7.722 -4.714 -10.508 1.00 97.62 204 ASP A N 1
ATOM 1549 C CA . ASP A 1 204 ? 7.138 -5.448 -11.647 1.00 97.62 204 ASP A CA 1
ATOM 1550 C C . ASP A 1 204 ? 6.079 -4.590 -12.350 1.00 97.62 204 ASP A C 1
ATOM 1552 O O . ASP A 1 204 ? 5.023 -4.245 -11.814 1.00 97.62 204 ASP A O 1
ATOM 1556 N N . LEU A 1 205 ? 6.379 -4.224 -13.592 1.00 97.62 205 LEU A N 1
ATOM 1557 C CA . LEU A 1 205 ? 5.519 -3.410 -14.442 1.00 97.62 205 LEU A CA 1
ATOM 1558 C C . LEU A 1 205 ? 4.961 -4.223 -15.620 1.00 97.62 205 LEU A C 1
ATOM 1560 O O . LEU A 1 205 ? 4.424 -3.636 -16.558 1.00 97.62 205 LEU A O 1
ATOM 1564 N N . GLN A 1 206 ? 5.109 -5.548 -15.649 1.00 94.31 206 GLN A N 1
ATOM 1565 C CA . GLN A 1 206 ? 4.765 -6.367 -16.809 1.00 94.31 206 GLN A CA 1
ATOM 1566 C C . GLN A 1 206 ? 3.252 -6.499 -17.020 1.00 94.31 206 GLN A C 1
ATOM 1568 O O . GLN A 1 206 ? 2.509 -6.979 -16.161 1.00 94.31 206 GLN A O 1
ATOM 1573 N N . GLY A 1 207 ? 2.799 -6.220 -18.245 1.00 90.12 207 GLY A N 1
ATOM 1574 C CA . GLY A 1 207 ? 1.443 -6.552 -18.699 1.00 90.12 207 GLY A CA 1
ATOM 1575 C C . GLY A 1 207 ? 0.497 -5.355 -18.797 1.00 90.12 207 GLY A C 1
ATOM 1576 O O . GLY A 1 207 ? -0.724 -5.526 -18.738 1.00 90.12 207 GLY A O 1
ATOM 1577 N N . ASN A 1 208 ? 1.037 -4.150 -18.968 1.00 95.31 208 ASN A N 1
ATOM 1578 C CA . ASN A 1 208 ? 0.265 -2.943 -19.213 1.00 95.31 208 ASN A CA 1
ATOM 1579 C C . ASN A 1 208 ? -0.043 -2.744 -20.709 1.00 95.31 208 ASN A C 1
ATOM 1581 O O . ASN A 1 208 ? 0.626 -3.243 -21.613 1.00 95.31 208 ASN A O 1
ATOM 1585 N N . ARG A 1 209 ? -1.129 -2.021 -20.997 1.00 92.56 209 ARG A N 1
ATOM 1586 C CA . ARG A 1 209 ? -1.808 -2.049 -22.309 1.00 92.56 209 ARG A CA 1
ATOM 1587 C C . ARG A 1 209 ? -1.290 -1.046 -23.346 1.00 92.56 209 ARG A C 1
ATOM 1589 O O . ARG A 1 209 ? -1.681 -1.132 -24.510 1.00 92.56 209 ARG A O 1
ATOM 1596 N N . VAL A 1 210 ? -0.491 -0.057 -22.940 1.00 91.50 210 VAL A N 1
ATOM 1597 C CA . VAL A 1 210 ? 0.055 1.002 -23.821 1.00 91.50 210 VAL A CA 1
ATOM 1598 C C . VAL A 1 210 ? 1.575 1.149 -23.685 1.00 91.50 210 VAL A C 1
ATOM 1600 O O . VAL A 1 210 ? 2.212 1.604 -24.633 1.00 91.50 210 VAL A O 1
ATOM 1603 N N . GLY A 1 211 ? 2.145 0.766 -22.544 1.00 95.19 211 GLY A N 1
ATOM 1604 C CA . GLY A 1 211 ? 3.584 0.684 -22.303 1.00 95.19 211 GLY A CA 1
ATOM 1605 C C . GLY A 1 211 ? 3.854 0.594 -20.806 1.00 95.19 211 GLY A C 1
ATOM 1606 O O . GLY A 1 211 ? 3.374 1.448 -20.063 1.00 95.19 211 GLY A O 1
ATOM 1607 N N . ASP A 1 212 ? 4.586 -0.425 -20.373 1.00 97.44 212 ASP A N 1
ATOM 1608 C CA . ASP A 1 212 ? 4.910 -0.681 -18.964 1.00 97.44 212 ASP A CA 1
ATOM 1609 C C . ASP A 1 212 ? 5.728 0.482 -18.374 1.00 97.44 212 ASP A C 1
ATOM 1611 O O . ASP A 1 212 ? 5.346 1.063 -17.354 1.00 97.44 212 ASP A O 1
ATOM 1615 N N . MET A 1 213 ? 6.766 0.914 -19.102 1.00 97.19 213 MET A N 1
ATOM 1616 C CA . MET A 1 213 ? 7.553 2.118 -18.812 1.00 97.19 213 MET A CA 1
ATOM 1617 C C . MET A 1 213 ? 7.322 3.220 -19.855 1.00 97.19 213 MET A C 1
ATOM 1619 O O . MET A 1 213 ? 7.519 3.009 -21.055 1.00 97.19 213 MET A O 1
ATOM 1623 N N . VAL A 1 214 ? 6.962 4.436 -19.428 1.00 97.00 214 VAL A N 1
ATOM 1624 C CA . VAL A 1 214 ? 6.698 5.557 -20.351 1.00 97.00 214 VAL A CA 1
ATOM 1625 C C . VAL A 1 214 ? 7.470 6.824 -19.976 1.00 97.00 214 VAL A C 1
ATOM 1627 O O . VAL A 1 214 ? 7.095 7.562 -19.067 1.00 97.00 214 VAL A O 1
ATOM 1630 N N . ALA A 1 215 ? 8.486 7.151 -20.776 1.00 95.12 215 ALA A N 1
ATOM 1631 C CA . ALA A 1 215 ? 9.231 8.407 -20.721 1.00 95.12 215 ALA A CA 1
ATOM 1632 C C . ALA A 1 215 ? 8.722 9.370 -21.815 1.00 95.12 215 ALA A C 1
ATOM 1634 O O . ALA A 1 215 ? 9.257 9.423 -22.927 1.00 95.12 215 ALA A O 1
ATOM 1635 N N . HIS A 1 216 ? 7.646 10.125 -21.541 1.00 89.12 216 HIS A N 1
ATOM 1636 C CA . HIS A 1 216 ? 6.968 10.932 -22.573 1.00 89.12 216 HIS A CA 1
ATOM 1637 C C . HIS A 1 216 ? 6.412 12.277 -22.070 1.00 89.12 216 HIS A C 1
ATOM 1639 O O . HIS A 1 216 ? 5.361 12.359 -21.425 1.00 89.12 216 HIS A O 1
ATOM 1645 N N . ALA A 1 217 ? 7.067 13.357 -22.512 1.00 80.38 217 ALA A N 1
ATOM 1646 C CA . ALA A 1 217 ? 6.638 14.744 -22.355 1.00 80.38 217 ALA A CA 1
ATOM 1647 C C . ALA A 1 217 ? 5.629 15.170 -23.430 1.00 80.38 217 ALA A C 1
ATOM 1649 O O . ALA A 1 217 ? 5.932 15.122 -24.624 1.00 80.38 217 ALA A O 1
ATOM 1650 N N . SER A 1 218 ? 4.479 15.709 -23.018 1.00 68.06 218 SER A N 1
ATOM 1651 C CA . SER A 1 218 ? 3.433 16.192 -23.928 1.00 68.06 218 SER A CA 1
ATOM 1652 C C . SER A 1 218 ? 3.114 17.680 -23.724 1.00 68.06 218 SER A C 1
ATOM 1654 O O . SER A 1 218 ? 2.537 18.083 -22.716 1.00 68.06 218 SER A O 1
ATOM 1656 N N . GLY A 1 219 ? 3.453 18.513 -24.716 1.00 61.03 219 GLY A N 1
ATOM 1657 C CA . GLY A 1 219 ? 2.872 19.856 -24.877 1.00 61.03 219 GLY A CA 1
ATOM 1658 C C . GLY A 1 219 ? 3.407 20.992 -23.992 1.00 61.03 219 GLY A C 1
ATOM 1659 O O . GLY A 1 219 ? 2.730 22.011 -23.879 1.00 61.03 219 GLY A O 1
ATOM 1660 N N . ILE A 1 220 ? 4.596 20.870 -23.389 1.00 63.19 220 ILE A N 1
ATOM 1661 C CA . ILE A 1 220 ? 5.262 21.974 -22.668 1.00 63.19 220 ILE A CA 1
ATOM 1662 C C . ILE A 1 220 ? 6.747 21.988 -23.043 1.00 63.19 220 ILE A C 1
ATOM 1664 O O . ILE A 1 220 ? 7.376 20.935 -23.081 1.00 63.19 220 ILE A O 1
ATOM 1668 N N . ALA A 1 221 ? 7.294 23.170 -23.333 1.00 67.75 221 ALA A N 1
ATOM 1669 C CA . ALA A 1 221 ? 8.704 23.377 -23.657 1.00 67.75 221 ALA A CA 1
ATOM 1670 C C . ALA A 1 221 ? 9.428 24.093 -22.506 1.00 67.75 221 ALA A C 1
ATOM 1672 O O . ALA A 1 221 ? 8.825 24.923 -21.830 1.00 67.75 221 ALA A O 1
ATOM 1673 N N . GLY A 1 222 ? 10.722 23.811 -22.325 1.00 74.75 222 GLY A N 1
ATOM 1674 C CA . GLY A 1 222 ? 11.571 24.459 -21.313 1.00 74.75 222 GLY A CA 1
ATOM 1675 C C . GLY A 1 222 ? 11.754 23.684 -20.002 1.00 74.75 222 GLY A C 1
ATOM 1676 O O . GLY A 1 222 ? 12.496 24.148 -19.146 1.00 74.75 222 GLY A O 1
ATOM 1677 N N . HIS A 1 223 ? 11.131 22.512 -19.862 1.00 81.12 223 HIS A N 1
ATOM 1678 C CA . HIS A 1 223 ? 11.426 21.552 -18.793 1.00 81.12 223 HIS A CA 1
ATOM 1679 C C . HIS A 1 223 ? 12.493 20.546 -19.254 1.00 81.12 223 HIS A C 1
ATOM 1681 O O . HIS A 1 223 ? 12.735 20.408 -20.457 1.00 81.12 223 HIS A O 1
ATOM 1687 N N . ALA A 1 224 ? 13.108 19.837 -18.304 1.00 87.19 224 ALA A N 1
ATOM 1688 C CA . ALA A 1 224 ? 13.987 18.708 -18.595 1.00 87.19 224 ALA A CA 1
ATOM 1689 C C . ALA A 1 224 ? 13.239 17.592 -19.350 1.00 87.19 224 ALA A C 1
ATOM 1691 O O . ALA A 1 224 ? 12.022 17.429 -19.200 1.00 87.19 224 ALA A O 1
ATOM 1692 N N . ALA A 1 225 ? 13.971 16.836 -20.170 1.00 91.31 225 ALA A N 1
ATOM 1693 C CA . ALA A 1 225 ? 13.433 15.661 -20.847 1.00 91.31 225 ALA A CA 1
ATOM 1694 C C . ALA A 1 225 ? 13.013 14.588 -19.819 1.00 91.31 225 ALA A C 1
ATOM 1696 O O . ALA A 1 225 ? 13.576 14.572 -18.726 1.00 91.31 225 ALA A O 1
ATOM 1697 N N . PRO A 1 226 ? 12.027 13.730 -20.133 1.00 94.19 226 PRO A N 1
ATOM 1698 C CA . PRO A 1 226 ? 11.650 12.612 -19.275 1.00 94.19 226 PRO A CA 1
ATOM 1699 C C . PRO A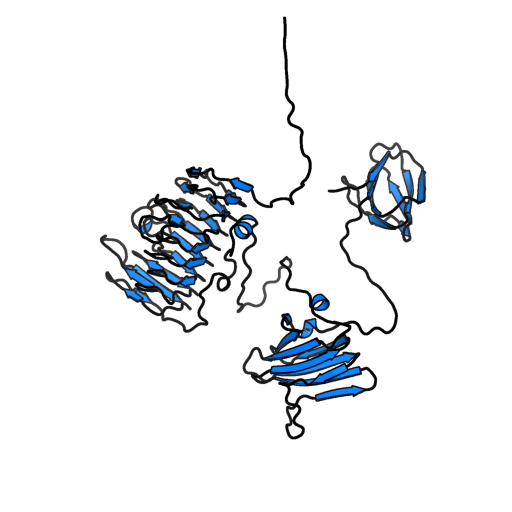 1 226 ? 12.738 11.533 -19.323 1.00 94.19 226 PRO A C 1
ATOM 1701 O O . PRO A 1 226 ? 13.014 10.998 -20.395 1.00 94.19 226 PRO A O 1
ATOM 1704 N N . VAL A 1 227 ? 13.341 11.209 -18.188 1.00 96.56 227 VAL A N 1
ATOM 1705 C CA . VAL A 1 227 ? 14.302 10.108 -18.048 1.00 96.56 227 VAL A CA 1
ATOM 1706 C C . VAL A 1 227 ? 13.780 9.155 -16.982 1.00 96.56 227 VAL A C 1
ATOM 1708 O O . VAL A 1 227 ? 13.245 9.611 -15.975 1.00 96.56 227 VAL A O 1
ATOM 1711 N N . ILE A 1 228 ? 13.914 7.854 -17.222 1.00 98.50 228 ILE A N 1
ATOM 1712 C CA . ILE A 1 228 ? 13.770 6.827 -16.190 1.00 98.50 228 ILE A CA 1
ATOM 1713 C C . ILE A 1 228 ? 15.097 6.082 -16.091 1.00 98.50 228 ILE A C 1
ATOM 1715 O O . ILE A 1 228 ? 15.609 5.642 -17.123 1.00 98.50 228 ILE A O 1
ATOM 1719 N N . ASN A 1 229 ? 15.632 5.917 -14.890 1.00 98.62 229 ASN A N 1
ATOM 1720 C CA . ASN A 1 229 ? 16.695 4.965 -14.601 1.00 98.62 229 ASN A CA 1
ATOM 1721 C C . ASN A 1 229 ? 16.050 3.723 -13.987 1.00 98.62 229 ASN A C 1
ATOM 1723 O O . ASN A 1 229 ? 15.337 3.843 -13.000 1.00 98.62 229 ASN A O 1
ATOM 1727 N N . ALA A 1 230 ? 16.235 2.558 -14.603 1.00 98.12 230 ALA A N 1
ATOM 1728 C CA . ALA A 1 230 ? 15.663 1.304 -14.131 1.00 98.12 230 ALA A CA 1
ATOM 1729 C C . ALA A 1 230 ? 16.749 0.415 -13.511 1.00 98.12 230 ALA A C 1
ATOM 1731 O O . ALA A 1 230 ? 17.697 0.027 -14.203 1.00 98.12 230 ALA A O 1
ATOM 1732 N N . GLU A 1 231 ? 16.575 0.058 -12.243 1.00 97.75 231 GLU A N 1
ATOM 1733 C CA . GLU A 1 231 ? 17.394 -0.908 -11.509 1.00 97.75 231 GLU A CA 1
ATOM 1734 C C . GLU A 1 231 ? 16.499 -2.072 -11.055 1.00 97.75 231 GLU A C 1
ATOM 1736 O O . GLU A 1 231 ? 15.350 -1.858 -10.678 1.00 97.75 231 GLU A O 1
ATOM 1741 N N . ASN A 1 232 ? 16.978 -3.308 -11.240 1.00 96.12 232 ASN A N 1
ATOM 1742 C CA . ASN A 1 232 ? 16.302 -4.584 -10.929 1.00 96.12 232 ASN A CA 1
ATOM 1743 C C . ASN A 1 232 ? 14.791 -4.703 -11.286 1.00 96.12 232 ASN A C 1
ATOM 1745 O O . ASN A 1 232 ? 14.067 -5.545 -10.772 1.00 96.12 232 ASN A O 1
ATOM 1749 N N . THR A 1 233 ? 14.301 -3.869 -12.204 1.00 97.44 233 THR A N 1
ATOM 1750 C CA . THR A 1 233 ? 12.876 -3.738 -12.543 1.00 97.44 233 THR A CA 1
ATOM 1751 C C . THR A 1 233 ? 12.508 -4.640 -13.720 1.00 97.44 233 THR A C 1
ATOM 1753 O O . THR A 1 233 ? 13.276 -4.762 -14.681 1.00 97.44 233 THR A O 1
ATOM 1756 N N . ALA A 1 234 ? 11.316 -5.235 -13.688 1.00 96.25 234 ALA A N 1
ATOM 1757 C CA . ALA A 1 234 ? 10.791 -6.105 -14.737 1.00 96.25 234 ALA A CA 1
ATOM 1758 C C . ALA A 1 234 ? 9.752 -5.381 -15.618 1.00 96.25 234 ALA A C 1
ATOM 1760 O O . ALA A 1 234 ? 8.751 -4.852 -15.130 1.00 96.25 234 ALA A O 1
ATOM 1761 N N . TRP A 1 235 ? 9.963 -5.349 -16.941 1.00 96.69 235 TRP A N 1
ATOM 1762 C CA . TRP A 1 235 ? 9.025 -4.751 -17.900 1.00 96.69 235 TRP A CA 1
ATOM 1763 C C . TRP A 1 235 ? 9.111 -5.376 -19.303 1.00 96.69 235 TRP A C 1
ATOM 1765 O O . TRP A 1 235 ? 10.187 -5.685 -19.812 1.00 96.69 235 TRP A O 1
ATOM 1775 N N . GLY A 1 236 ? 7.966 -5.523 -19.979 1.00 93.62 236 GLY A N 1
ATOM 1776 C CA . GLY A 1 236 ? 7.893 -6.106 -21.326 1.00 93.62 236 GLY A CA 1
ATOM 1777 C C . GLY A 1 236 ? 7.872 -5.079 -22.465 1.00 93.62 236 GLY A C 1
ATOM 1778 O O . GLY A 1 236 ? 8.185 -5.411 -23.610 1.00 93.62 236 GLY A O 1
ATOM 1779 N N . THR A 1 237 ? 7.471 -3.837 -22.182 1.00 95.69 237 THR A N 1
ATOM 1780 C CA . THR A 1 237 ? 7.203 -2.795 -23.184 1.00 95.69 237 THR A CA 1
ATOM 1781 C C . THR A 1 237 ? 7.588 -1.398 -22.705 1.00 95.69 237 THR A C 1
ATOM 1783 O O . THR A 1 237 ? 7.318 -1.007 -21.571 1.00 95.69 237 THR A O 1
ATOM 1786 N N . ASP A 1 238 ? 8.177 -0.598 -23.592 1.00 94.25 238 ASP A N 1
ATOM 1787 C CA . ASP A 1 238 ? 8.584 0.773 -23.298 1.00 94.25 238 ASP A CA 1
ATOM 1788 C C . ASP A 1 238 ? 7.961 1.800 -24.264 1.00 94.25 238 ASP A C 1
ATOM 1790 O O . ASP A 1 238 ? 7.399 1.482 -25.317 1.00 94.25 238 ASP A O 1
ATOM 1794 N N . THR A 1 239 ? 7.999 3.081 -23.895 1.00 94.56 239 THR A N 1
ATOM 1795 C CA . THR A 1 239 ? 7.665 4.192 -24.798 1.00 94.56 239 THR A CA 1
ATOM 1796 C C . THR A 1 239 ? 8.461 5.439 -24.439 1.00 94.56 239 THR A C 1
ATOM 1798 O O . THR A 1 239 ? 8.119 6.180 -23.516 1.00 94.56 239 THR A O 1
ATOM 1801 N N . VAL A 1 240 ? 9.490 5.713 -25.241 1.00 92.62 240 VAL A N 1
ATOM 1802 C CA . VAL A 1 240 ? 10.345 6.903 -25.131 1.00 92.62 240 VAL A CA 1
ATOM 1803 C C . VAL A 1 240 ? 9.968 7.937 -26.194 1.00 92.62 240 VAL A C 1
ATOM 1805 O O . VAL A 1 240 ? 9.941 7.638 -27.390 1.00 92.62 240 VAL A O 1
ATOM 1808 N N . GLN A 1 241 ? 9.678 9.176 -25.783 1.00 88.81 241 GLN A N 1
ATOM 1809 C CA . GLN A 1 241 ? 9.356 10.292 -26.685 1.00 88.81 241 GLN A CA 1
ATOM 1810 C C . GLN A 1 241 ? 9.935 11.628 -26.190 1.00 88.81 241 GLN A C 1
ATOM 1812 O O . GLN A 1 241 ? 10.422 11.751 -25.070 1.00 88.81 241 GLN A O 1
ATOM 1817 N N . SER A 1 242 ? 9.863 12.664 -27.034 1.00 84.44 242 SER A N 1
ATOM 1818 C CA . SER A 1 242 ? 10.231 14.049 -26.683 1.00 84.44 242 SER A CA 1
ATOM 1819 C C . SER A 1 242 ? 11.661 14.218 -26.137 1.00 84.44 242 SER A C 1
ATOM 1821 O O . SER A 1 242 ? 11.892 14.991 -25.209 1.00 84.44 242 SER A O 1
ATOM 1823 N N . SER A 1 243 ? 12.615 13.507 -26.749 1.00 88.31 243 SER A N 1
ATOM 1824 C CA . SER A 1 243 ? 14.036 13.449 -26.357 1.00 88.31 243 SER A CA 1
ATOM 1825 C C . SER A 1 243 ? 14.304 12.868 -24.963 1.00 88.31 243 SER A C 1
ATOM 1827 O O . SER A 1 243 ? 15.364 13.132 -24.400 1.00 88.31 243 SER A O 1
ATOM 1829 N N . GLY A 1 244 ? 13.359 12.101 -24.414 1.00 93.12 244 GLY A N 1
ATOM 1830 C CA . GLY A 1 244 ? 13.572 11.322 -23.201 1.00 93.12 244 GLY A CA 1
ATOM 1831 C C . GLY A 1 244 ? 14.493 10.116 -23.378 1.00 93.12 244 GLY A C 1
ATOM 1832 O O . GLY A 1 244 ? 14.981 9.847 -24.480 1.00 93.12 244 GLY A O 1
ATOM 1833 N N . ALA A 1 245 ? 14.679 9.377 -22.287 1.00 96.38 245 ALA A N 1
ATOM 1834 C CA . ALA A 1 245 ? 15.419 8.120 -22.236 1.00 96.38 245 ALA A CA 1
ATOM 1835 C C . ALA A 1 245 ? 14.797 7.154 -21.215 1.00 96.38 245 ALA A C 1
ATOM 1837 O O . ALA A 1 245 ? 14.108 7.581 -20.289 1.00 96.38 245 ALA A O 1
ATOM 1838 N N . ILE A 1 246 ? 15.078 5.864 -21.384 1.00 97.62 246 ILE A N 1
ATOM 1839 C CA . ILE A 1 246 ? 14.994 4.856 -20.326 1.00 97.62 246 ILE A CA 1
ATOM 1840 C C . ILE A 1 246 ? 16.383 4.215 -20.276 1.00 97.62 246 ILE A C 1
ATOM 1842 O O . ILE A 1 246 ? 16.902 3.787 -21.310 1.00 97.62 246 ILE A O 1
ATOM 1846 N N . ASN A 1 247 ? 17.004 4.243 -19.103 1.00 97.94 247 ASN A N 1
ATOM 1847 C CA . ASN A 1 247 ? 18.318 3.683 -18.809 1.00 97.94 247 ASN A CA 1
ATOM 1848 C C . ASN A 1 247 ? 18.134 2.392 -17.993 1.00 97.94 247 ASN A C 1
ATOM 1850 O O . ASN A 1 247 ? 17.117 2.232 -17.326 1.00 97.94 247 ASN A O 1
ATOM 1854 N N . GLY A 1 248 ? 19.108 1.480 -18.037 1.00 95.31 248 GLY A N 1
ATOM 1855 C CA . GLY A 1 248 ? 18.979 0.138 -17.453 1.00 95.31 248 GLY A CA 1
ATOM 1856 C C . GLY A 1 248 ? 18.532 -0.907 -18.481 1.00 95.31 248 GLY A C 1
ATOM 1857 O O . GLY A 1 248 ? 18.695 -0.720 -19.691 1.00 95.31 248 GLY A O 1
ATOM 1858 N N . SER A 1 249 ? 18.024 -2.047 -18.016 1.00 93.75 249 SER A N 1
ATOM 1859 C CA . SER A 1 249 ? 17.454 -3.130 -18.837 1.00 93.75 249 SER A CA 1
ATOM 1860 C C . SER A 1 249 ? 16.558 -4.008 -17.966 1.00 93.75 249 SER A C 1
ATOM 1862 O O . SER A 1 249 ? 16.894 -4.208 -16.804 1.00 93.75 249 SER A O 1
ATOM 1864 N N . SER A 1 250 ? 15.459 -4.538 -18.518 1.00 94.69 250 SER A N 1
ATOM 1865 C CA . SER A 1 250 ? 14.555 -5.404 -17.751 1.00 94.69 250 SER A CA 1
ATOM 1866 C C . SER A 1 250 ? 15.295 -6.624 -17.230 1.00 94.69 250 SER A C 1
ATOM 1868 O O . SER A 1 250 ? 15.951 -7.326 -18.009 1.00 94.69 250 SER A O 1
ATOM 1870 N N . VAL A 1 251 ? 15.123 -6.914 -15.944 1.00 90.06 251 VAL A N 1
ATOM 1871 C CA . VAL A 1 251 ? 15.425 -8.245 -15.413 1.00 90.06 251 VAL A CA 1
ATOM 1872 C C . VAL A 1 251 ? 14.346 -9.238 -15.848 1.00 90.06 251 VAL A C 1
ATOM 1874 O O . VAL A 1 251 ? 13.290 -8.853 -16.358 1.00 90.06 251 VAL A O 1
ATOM 1877 N N . GLY A 1 252 ? 14.643 -10.526 -15.693 1.00 73.50 252 GLY A N 1
ATOM 1878 C CA . GLY A 1 252 ? 13.651 -11.594 -15.725 1.00 73.50 252 GLY A CA 1
ATOM 1879 C C . GLY A 1 252 ? 13.522 -12.163 -14.321 1.00 73.50 252 GLY A C 1
ATOM 1880 O O . GLY A 1 252 ? 14.251 -13.091 -13.987 1.00 73.50 252 GLY A O 1
ATOM 1881 N N . SER A 1 253 ? 12.657 -11.559 -13.512 1.00 68.06 253 SER A N 1
ATOM 1882 C CA . SER A 1 253 ? 12.288 -12.026 -12.175 1.00 68.06 253 SER A CA 1
ATOM 1883 C C . SER A 1 253 ? 11.174 -13.079 -12.245 1.00 68.06 253 SER A C 1
ATOM 1885 O O . SER A 1 253 ? 10.548 -13.272 -13.296 1.00 68.06 253 SER A O 1
ATOM 1887 N N . THR A 1 254 ? 10.860 -13.702 -11.106 1.00 82.75 254 THR A N 1
ATOM 1888 C CA . THR A 1 254 ? 9.492 -14.182 -10.854 1.00 82.75 254 THR A CA 1
ATOM 1889 C C . THR A 1 254 ? 8.532 -13.008 -11.057 1.00 82.75 254 THR A C 1
ATOM 1891 O O . THR A 1 254 ? 8.857 -11.867 -10.718 1.00 82.75 254 THR A O 1
ATOM 1894 N N . ARG A 1 255 ? 7.395 -13.253 -11.715 1.00 86.88 255 ARG A N 1
ATOM 1895 C CA . ARG A 1 255 ? 6.482 -12.176 -12.101 1.00 86.88 255 ARG A CA 1
ATOM 1896 C C . ARG A 1 255 ? 5.478 -11.921 -10.987 1.00 86.88 255 ARG A C 1
ATOM 1898 O O . ARG A 1 255 ? 4.670 -12.802 -10.720 1.00 86.88 255 ARG A O 1
ATOM 1905 N N . ARG A 1 256 ? 5.482 -10.696 -10.472 1.00 93.19 256 ARG A N 1
ATOM 1906 C CA . ARG A 1 256 ? 4.559 -10.219 -9.439 1.00 93.19 256 ARG A CA 1
ATOM 1907 C C . ARG A 1 256 ? 3.278 -9.700 -10.096 1.00 93.19 256 ARG A C 1
ATOM 1909 O O . ARG A 1 256 ? 3.350 -8.934 -11.068 1.00 93.19 256 ARG A O 1
ATOM 1916 N N . THR A 1 257 ? 2.106 -10.163 -9.667 1.00 91.75 257 THR A N 1
ATOM 1917 C CA . THR A 1 257 ? 0.821 -9.897 -10.340 1.00 91.75 257 THR A CA 1
ATOM 1918 C C . THR A 1 257 ? -0.345 -9.541 -9.431 1.00 91.75 257 THR A C 1
ATOM 1920 O O . THR A 1 257 ? -1.269 -8.866 -9.900 1.00 91.75 257 THR A O 1
ATOM 1923 N N . ASP A 1 258 ? -0.320 -9.925 -8.168 1.00 92.44 258 ASP A N 1
ATOM 1924 C CA . ASP A 1 258 ? -1.412 -9.811 -7.203 1.00 92.44 258 ASP A CA 1
ATOM 1925 C C . ASP A 1 258 ? -0.879 -9.090 -5.931 1.00 92.44 258 ASP A C 1
ATOM 1927 O O . ASP A 1 258 ? 0.324 -8.828 -5.862 1.00 92.44 258 ASP A O 1
ATOM 1931 N N . PRO A 1 259 ? -1.731 -8.558 -5.030 1.00 91.00 259 PRO A N 1
ATOM 1932 C CA . PRO A 1 259 ? -1.265 -7.637 -3.984 1.00 91.00 259 PRO A CA 1
ATOM 1933 C C . PRO A 1 259 ? -0.337 -8.315 -2.969 1.00 91.00 259 PRO A C 1
ATOM 1935 O O . PRO A 1 259 ? 0.650 -7.704 -2.588 1.00 91.00 259 PRO A O 1
ATOM 1938 N N . GLU A 1 260 ? -0.580 -9.595 -2.678 1.00 91.44 260 GLU A N 1
ATOM 1939 C CA . GLU A 1 260 ? 0.270 -10.507 -1.891 1.00 91.44 260 GLU A CA 1
ATOM 1940 C C . GLU A 1 260 ? 1.713 -10.647 -2.435 1.00 91.44 260 GLU A C 1
ATOM 1942 O O . GLU A 1 260 ? 2.599 -11.123 -1.741 1.00 91.44 260 GLU A O 1
ATOM 1947 N N . ASP A 1 261 ? 2.005 -10.218 -3.673 1.00 91.62 261 ASP A N 1
ATOM 1948 C CA . ASP A 1 261 ? 3.389 -10.129 -4.161 1.00 91.62 261 ASP A CA 1
ATOM 1949 C C . ASP A 1 261 ? 4.122 -8.852 -3.664 1.00 91.62 261 ASP A C 1
ATOM 1951 O O . ASP A 1 261 ? 5.241 -8.568 -4.106 1.00 91.62 261 ASP A O 1
ATOM 1955 N N . VAL A 1 262 ? 3.493 -7.997 -2.851 1.00 91.44 262 VAL A N 1
ATOM 1956 C CA . VAL A 1 262 ? 4.025 -6.692 -2.427 1.00 91.44 262 VAL A CA 1
ATOM 1957 C C . VAL A 1 262 ? 4.006 -6.582 -0.908 1.00 91.44 262 VAL A C 1
ATOM 1959 O O . VAL A 1 262 ? 3.013 -6.160 -0.327 1.00 91.44 262 VAL A O 1
ATOM 1962 N N . ASP A 1 263 ? 5.153 -6.905 -0.319 1.00 84.56 263 ASP A N 1
ATOM 1963 C CA . ASP A 1 263 ? 5.462 -6.768 1.105 1.00 84.56 263 ASP A CA 1
ATOM 1964 C C . ASP A 1 263 ? 4.879 -5.488 1.736 1.00 84.56 263 ASP A C 1
ATOM 1966 O O . ASP A 1 263 ? 5.112 -4.383 1.231 1.00 84.56 263 ASP A O 1
ATOM 1970 N N . GLY A 1 264 ? 4.089 -5.650 2.799 1.00 86.25 264 GLY A N 1
ATOM 1971 C CA . GLY A 1 264 ? 3.424 -4.587 3.555 1.00 86.25 264 GLY A CA 1
ATOM 1972 C C . GLY A 1 264 ? 2.183 -3.955 2.908 1.00 86.25 264 GLY A C 1
ATOM 1973 O O . GLY A 1 264 ? 1.565 -3.089 3.532 1.00 86.25 264 GLY A O 1
ATOM 1974 N N . VAL A 1 265 ? 1.789 -4.306 1.675 1.00 94.12 265 VAL A N 1
ATOM 1975 C CA . VAL A 1 265 ? 0.629 -3.663 1.028 1.00 94.12 265 VAL A CA 1
ATOM 1976 C C . VAL A 1 265 ? -0.688 -4.200 1.612 1.00 94.12 265 VAL A C 1
ATOM 1978 O O . VAL A 1 265 ? -0.906 -5.408 1.588 1.00 94.12 265 VAL A O 1
ATOM 1981 N N . PRO A 1 266 ? -1.623 -3.340 2.064 1.00 95.75 266 PRO A N 1
ATOM 1982 C CA . PRO A 1 266 ? -2.848 -3.827 2.680 1.00 95.75 266 PRO A CA 1
ATOM 1983 C C . PRO A 1 266 ? -3.749 -4.541 1.667 1.00 95.75 266 PRO A C 1
ATOM 1985 O O . PRO A 1 266 ? -3.993 -4.029 0.564 1.00 95.75 266 PRO A O 1
ATOM 1988 N N . LEU A 1 267 ? -4.288 -5.698 2.036 1.00 94.94 267 LEU A N 1
ATOM 1989 C CA . LEU A 1 267 ? -5.159 -6.540 1.214 1.00 94.94 267 LEU A CA 1
ATOM 1990 C C . LEU A 1 267 ? -6.650 -6.177 1.370 1.00 94.94 267 LEU A C 1
ATOM 1992 O O . LEU A 1 267 ? -7.429 -6.371 0.428 1.00 94.94 267 LEU A O 1
ATOM 1996 N N . SER A 1 268 ? -7.036 -5.589 2.505 1.00 96.31 268 SER A N 1
ATOM 1997 C CA . SER A 1 268 ? -8.397 -5.168 2.863 1.00 96.31 268 SER A CA 1
ATOM 1998 C C . SER A 1 268 ? -8.470 -3.728 3.407 1.00 96.31 268 SER A C 1
ATOM 2000 O O . SER A 1 268 ? -7.462 -3.033 3.546 1.00 96.31 268 SER A O 1
ATOM 2002 N N . ALA A 1 269 ? -9.688 -3.226 3.651 1.00 97.19 269 ALA A N 1
ATOM 2003 C CA . ALA A 1 269 ? -9.884 -1.882 4.200 1.00 97.19 269 ALA A CA 1
ATOM 2004 C C . ALA A 1 269 ? -9.738 -1.869 5.727 1.00 97.19 269 ALA A C 1
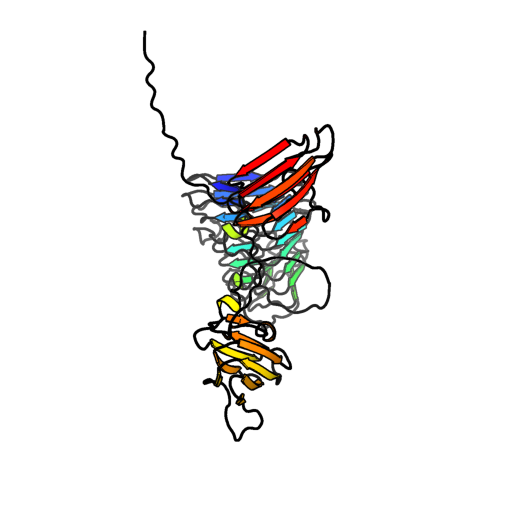ATOM 2006 O O . ALA A 1 269 ? -9.246 -0.899 6.293 1.00 97.19 269 ALA A O 1
ATOM 2007 N N . GLU A 1 270 ? -10.193 -2.936 6.364 1.00 95.44 270 GLU A N 1
ATOM 2008 C CA . GLU A 1 270 ? -10.171 -3.179 7.797 1.00 95.44 270 GLU A CA 1
ATOM 2009 C C . GLU A 1 270 ? -8.726 -3.270 8.313 1.00 95.44 270 GLU A C 1
ATOM 2011 O O . GLU A 1 270 ? -8.356 -2.494 9.185 1.00 95.44 270 GLU A O 1
ATOM 2016 N N . GLU A 1 271 ? -7.894 -4.086 7.667 1.00 92.06 271 GLU A N 1
ATOM 2017 C CA . GLU A 1 271 ? -6.443 -4.229 7.888 1.00 92.06 271 GLU A CA 1
ATOM 2018 C C . GLU A 1 271 ? -5.698 -2.895 7.781 1.00 92.06 271 GLU A C 1
ATOM 2020 O O . GLU A 1 271 ? -5.066 -2.424 8.730 1.00 92.06 271 GLU A O 1
ATOM 2025 N N . ALA A 1 272 ? -5.901 -2.187 6.662 1.00 95.44 272 ALA A N 1
ATOM 2026 C CA . ALA A 1 272 ? -5.361 -0.846 6.496 1.00 95.44 272 ALA A CA 1
ATOM 2027 C C . ALA A 1 272 ? -5.831 0.116 7.593 1.00 95.44 272 ALA A C 1
ATOM 2029 O O . ALA A 1 272 ? -5.130 1.076 7.862 1.00 95.44 272 ALA A O 1
ATOM 2030 N N . ALA A 1 273 ? -7.003 -0.073 8.204 1.00 96.75 273 ALA A N 1
ATOM 2031 C CA . ALA A 1 273 ? -7.465 0.778 9.298 1.00 96.75 273 ALA A CA 1
ATOM 2032 C C . ALA A 1 273 ? -6.857 0.371 10.655 1.00 96.75 273 ALA A C 1
ATOM 2034 O O . ALA A 1 273 ? -6.491 1.262 11.425 1.00 96.75 273 ALA A O 1
ATOM 2035 N N . GLY A 1 274 ? -6.698 -0.928 10.935 1.00 90.88 274 GLY A N 1
ATOM 2036 C CA . GLY A 1 274 ? -6.002 -1.439 12.127 1.00 90.88 274 GLY A CA 1
ATOM 2037 C C . GLY A 1 274 ? -4.544 -0.990 12.181 1.00 90.88 274 GLY A C 1
ATOM 2038 O O . GLY A 1 274 ? -4.061 -0.536 13.216 1.00 90.88 274 GLY A O 1
ATOM 2039 N N . GLY A 1 275 ? -3.874 -0.978 11.029 1.00 85.44 275 GLY A N 1
ATOM 2040 C CA . GLY A 1 275 ? -2.439 -0.707 10.930 1.00 85.44 275 GLY A CA 1
ATOM 2041 C C . GLY A 1 275 ? -1.611 -1.966 10.694 1.00 85.44 275 GLY A C 1
ATOM 2042 O O . GLY A 1 275 ? -0.434 -1.839 10.349 1.00 85.44 275 GLY A O 1
ATOM 2043 N N . GLU A 1 276 ? -2.256 -3.136 10.768 1.00 68.88 276 GLU A N 1
ATOM 2044 C CA . GLU A 1 276 ? -1.876 -4.358 10.058 1.00 68.88 276 GLU A CA 1
ATOM 2045 C C . GLU A 1 276 ? -1.341 -3.981 8.666 1.00 68.88 276 GLU A C 1
ATOM 2047 O O . GLU A 1 276 ? -1.990 -3.268 7.892 1.00 68.88 276 GLU A O 1
ATOM 2052 N N . SER A 1 277 ? -0.112 -4.386 8.368 1.00 47.84 277 SER A N 1
ATOM 2053 C CA . SER A 1 277 ? 0.511 -4.199 7.058 1.00 47.84 277 SER A CA 1
ATOM 2054 C C . SER A 1 277 ? 0.766 -5.589 6.515 1.00 47.84 277 SER A C 1
ATOM 2056 O O . SER A 1 277 ? 1.614 -6.268 7.078 1.00 47.84 277 SER A O 1
ATOM 2058 N N . GLY A 1 278 ? 0.026 -6.006 5.481 1.00 39.00 278 GLY A N 1
ATOM 2059 C CA . GLY A 1 278 ? 0.036 -7.384 4.980 1.00 39.00 278 GLY A CA 1
ATOM 2060 C C . GLY A 1 278 ? 1.451 -7.921 4.768 1.00 39.00 278 GLY A C 1
ATOM 2061 O O . GLY A 1 278 ? 2.117 -7.550 3.796 1.00 39.00 278 GLY A O 1
ATOM 2062 N N . ASP A 1 279 ? 1.913 -8.753 5.702 1.00 32.06 279 ASP A N 1
ATOM 2063 C CA . ASP A 1 279 ? 3.289 -9.234 5.718 1.00 32.06 279 ASP A CA 1
ATOM 2064 C C . ASP A 1 279 ? 3.469 -10.236 4.575 1.00 32.06 279 ASP A C 1
ATOM 2066 O O . ASP A 1 279 ? 2.645 -11.128 4.349 1.00 32.06 279 ASP A O 1
ATOM 2070 N N . SER A 1 280 ? 4.464 -9.999 3.728 1.00 29.02 280 SER A N 1
ATOM 2071 C CA . SER A 1 280 ? 4.642 -10.736 2.472 1.00 29.02 280 SER A CA 1
ATOM 2072 C C . SER A 1 280 ? 6.100 -10.644 2.024 1.00 29.02 280 SER A C 1
ATOM 2074 O O . SER A 1 280 ? 6.396 -10.336 0.863 1.00 29.02 280 SER A O 1
ATOM 2076 N N . SER A 1 281 ? 7.020 -10.860 2.971 1.00 26.19 281 SER A N 1
ATOM 2077 C CA . SER A 1 281 ? 8.423 -10.472 2.823 1.00 26.19 281 SER A CA 1
ATOM 2078 C C . SER A 1 281 ? 9.309 -11.490 2.080 1.00 26.19 281 SER A C 1
ATOM 2080 O O . SER A 1 281 ? 9.531 -12.605 2.556 1.00 26.19 281 SER A O 1
ATOM 2082 N N . PRO A 1 282 ? 9.909 -11.129 0.922 1.00 27.67 282 PRO A N 1
ATOM 2083 C CA . PRO A 1 282 ? 10.805 -12.000 0.172 1.00 27.67 282 PRO A CA 1
ATOM 2084 C C . PRO A 1 282 ? 12.275 -11.595 0.387 1.00 27.67 282 PRO A C 1
ATOM 2086 O O . PRO A 1 282 ? 12.854 -10.851 -0.411 1.00 27.67 282 PRO A O 1
ATOM 2089 N N . SER A 1 283 ? 12.916 -12.105 1.443 1.00 26.56 283 SER A N 1
ATOM 2090 C CA . SER A 1 283 ? 14.344 -11.845 1.718 1.00 26.56 283 SER A CA 1
ATOM 2091 C C . SER A 1 283 ? 15.251 -12.317 0.570 1.00 26.56 283 SER A C 1
ATOM 2093 O O . SER A 1 283 ? 15.229 -13.496 0.206 1.00 26.56 283 SER A O 1
ATOM 2095 N N . PRO A 1 284 ? 16.092 -11.431 -0.012 1.00 28.75 284 PRO A N 1
ATOM 2096 C CA . PRO A 1 284 ? 17.466 -11.283 0.511 1.00 28.75 284 PRO A CA 1
ATOM 2097 C C . PRO A 1 284 ? 18.124 -9.886 0.284 1.00 28.75 284 PRO A C 1
ATOM 2099 O O . PRO A 1 284 ? 17.671 -9.112 -0.558 1.00 28.75 284 PRO A O 1
ATOM 2102 N N . PRO A 1 285 ? 19.342 -9.606 0.812 1.00 38.22 285 PRO A N 1
ATOM 2103 C CA . PRO A 1 285 ? 19.978 -10.117 2.037 1.00 38.22 285 PRO A CA 1
ATOM 2104 C C . PRO A 1 285 ? 20.677 -9.017 2.884 1.00 38.22 285 PRO A C 1
ATOM 2106 O O . PRO A 1 285 ? 21.415 -8.185 2.345 1.00 38.22 285 PRO A O 1
ATOM 2109 N N . SER A 1 286 ? 20.642 -9.090 4.224 1.00 25.53 286 SER A N 1
ATOM 2110 C CA . SER A 1 286 ? 21.665 -8.406 5.048 1.00 25.53 286 SER A CA 1
ATOM 2111 C C . SER A 1 286 ? 21.894 -9.028 6.435 1.00 25.53 286 SER A C 1
ATOM 2113 O O . SER A 1 286 ? 20.984 -9.556 7.054 1.00 25.53 286 SER A O 1
ATOM 2115 N N . ASN A 1 287 ? 23.144 -8.983 6.909 1.00 28.91 287 ASN A N 1
ATOM 2116 C CA . ASN A 1 287 ? 23.628 -9.605 8.151 1.00 28.91 287 ASN A CA 1
ATOM 2117 C C . ASN A 1 287 ? 24.765 -8.736 8.743 1.00 28.91 287 ASN A C 1
ATOM 2119 O O . ASN A 1 287 ? 25.673 -8.384 7.976 1.00 28.91 287 ASN A O 1
ATOM 2123 N N . PRO A 1 288 ? 24.825 -8.433 10.060 1.00 46.31 288 PRO A N 1
ATOM 2124 C CA . PRO A 1 288 ? 23.755 -8.349 11.068 1.00 46.31 288 PRO A CA 1
ATOM 2125 C C . PRO A 1 288 ? 23.636 -6.937 11.699 1.00 46.31 288 PRO A C 1
ATOM 2127 O O . PRO A 1 288 ? 24.580 -6.143 11.646 1.00 46.31 288 PRO A O 1
ATOM 2130 N N . GLY A 1 289 ? 22.492 -6.639 12.337 1.00 26.34 289 GLY A N 1
ATOM 2131 C CA . GLY A 1 289 ? 22.168 -5.310 12.903 1.00 26.34 289 GLY A CA 1
ATOM 2132 C C . GLY A 1 289 ? 21.941 -5.219 14.425 1.00 26.34 289 GLY A C 1
ATOM 2133 O O . GLY A 1 289 ? 22.330 -4.209 15.005 1.00 26.34 289 GLY A O 1
ATOM 2134 N N . ASN A 1 290 ? 21.403 -6.276 15.056 1.00 34.03 290 ASN A N 1
ATOM 2135 C CA . ASN A 1 290 ? 21.099 -6.416 16.498 1.00 34.03 290 ASN A CA 1
ATOM 2136 C C . ASN A 1 290 ? 20.102 -5.384 17.084 1.00 34.03 290 ASN A C 1
ATOM 2138 O O . ASN A 1 290 ? 20.509 -4.293 17.488 1.00 34.03 290 ASN A O 1
ATOM 2142 N N . GLY A 1 291 ? 18.843 -5.786 17.275 1.00 27.41 291 GLY A N 1
ATOM 2143 C CA . GLY A 1 291 ? 17.833 -5.000 17.995 1.00 27.41 291 GLY A CA 1
ATOM 2144 C C . GLY A 1 291 ? 16.474 -5.698 18.072 1.00 27.41 291 GLY A C 1
ATOM 2145 O O . GLY A 1 291 ? 15.624 -5.392 17.251 1.00 27.41 291 GLY A O 1
ATOM 2146 N N . ASP A 1 292 ? 16.383 -6.625 19.025 1.00 34.38 292 ASP A N 1
ATOM 2147 C CA . ASP A 1 292 ? 15.245 -7.288 19.691 1.00 34.38 292 ASP A CA 1
ATOM 2148 C C . ASP A 1 292 ? 13.816 -6.716 19.462 1.00 34.38 292 ASP A C 1
ATOM 2150 O O . ASP A 1 292 ? 13.640 -5.497 19.506 1.00 34.38 292 ASP A O 1
ATOM 2154 N N . ASP A 1 293 ? 12.849 -7.647 19.342 1.00 41.56 293 ASP A N 1
ATOM 2155 C CA . ASP A 1 293 ? 11.382 -7.583 19.582 1.00 41.56 293 ASP A CA 1
ATOM 2156 C C . ASP A 1 293 ? 10.547 -6.551 18.758 1.00 41.56 293 ASP A C 1
ATOM 2158 O O . ASP A 1 293 ? 10.934 -5.393 18.605 1.00 41.56 293 ASP A O 1
ATOM 2162 N N . GLY A 1 294 ? 9.354 -6.820 18.207 1.00 31.34 294 GLY A N 1
ATOM 2163 C CA . GLY A 1 294 ? 8.449 -7.987 18.248 1.00 31.34 294 GLY A CA 1
ATOM 2164 C C . GLY A 1 294 ? 7.009 -7.557 18.624 1.00 31.34 294 GLY A C 1
ATOM 2165 O O . GLY A 1 294 ? 6.871 -6.549 19.322 1.00 31.34 294 GLY A O 1
ATOM 2166 N N . ASP A 1 295 ? 5.877 -8.160 18.221 1.00 42.88 295 ASP A N 1
ATOM 2167 C CA . ASP A 1 295 ? 5.462 -9.203 17.234 1.00 42.88 295 ASP A CA 1
ATOM 2168 C C . ASP A 1 295 ? 3.922 -8.984 16.992 1.00 42.88 295 ASP A C 1
ATOM 2170 O O . ASP A 1 295 ? 3.371 -8.070 17.615 1.00 42.88 295 ASP A O 1
ATOM 2174 N N . GLY A 1 296 ? 3.106 -9.662 16.159 1.00 31.36 296 GLY A N 1
ATOM 2175 C CA . GLY A 1 296 ? 3.201 -10.781 15.193 1.00 31.36 296 GLY A CA 1
ATOM 2176 C C . GLY A 1 296 ? 1.777 -11.135 14.648 1.00 31.36 296 GLY A C 1
ATOM 2177 O O . GLY A 1 296 ? 0.808 -10.517 15.089 1.00 31.36 296 GLY A O 1
ATOM 2178 N N . GLU A 1 297 ? 1.619 -12.104 13.726 1.00 30.92 297 GLU A N 1
ATOM 2179 C CA . GLU A 1 297 ? 0.336 -12.796 13.406 1.00 30.92 297 GLU A CA 1
ATOM 2180 C C . GLU A 1 297 ? 0.607 -14.303 13.194 1.00 30.92 297 GLU A C 1
ATOM 2182 O O . GLU A 1 297 ? 1.665 -14.664 12.679 1.00 30.92 297 GLU A O 1
ATOM 2187 N N . ASP A 1 298 ? -0.313 -15.177 13.620 1.00 40.47 298 ASP A N 1
ATOM 2188 C CA . ASP A 1 298 ? -0.019 -16.600 13.861 1.00 40.47 298 ASP A CA 1
ATOM 2189 C C . ASP A 1 298 ? 0.084 -17.452 12.572 1.00 40.47 298 ASP A C 1
ATOM 2191 O O . ASP A 1 298 ? -0.928 -17.888 12.006 1.00 40.47 298 ASP A O 1
ATOM 2195 N N . ASP A 1 299 ? 1.311 -17.788 12.156 1.00 45.66 299 ASP A N 1
ATOM 2196 C CA . ASP A 1 299 ? 1.555 -19.056 11.448 1.00 45.66 299 ASP A CA 1
ATOM 2197 C C . ASP A 1 299 ? 1.196 -20.216 12.406 1.00 45.66 299 ASP A C 1
ATOM 2199 O O . ASP A 1 299 ? 1.435 -20.111 13.612 1.00 45.66 299 ASP A O 1
ATOM 2203 N N . PRO A 1 300 ? 0.585 -21.318 11.930 1.00 55.44 300 PRO A N 1
ATOM 2204 C CA . PRO A 1 300 ? 0.111 -22.370 12.818 1.00 55.44 300 PRO A CA 1
ATOM 2205 C C . PRO A 1 300 ? 1.296 -23.116 13.435 1.00 55.44 300 PRO A C 1
ATOM 2207 O O . PRO A 1 300 ? 2.095 -23.709 12.705 1.00 55.44 300 PRO A O 1
ATOM 2210 N N . ASP A 1 301 ? 1.366 -23.109 14.769 1.00 76.38 301 ASP A N 1
ATOM 2211 C CA . ASP A 1 301 ? 2.434 -23.745 15.543 1.00 76.38 301 ASP A CA 1
ATOM 2212 C C . ASP A 1 301 ? 2.666 -25.190 15.075 1.00 76.38 301 ASP A C 1
ATOM 2214 O O . ASP A 1 301 ? 1.729 -25.942 14.776 1.00 76.38 301 ASP A O 1
ATOM 2218 N N . LEU A 1 302 ? 3.930 -25.595 15.020 1.00 82.44 302 LEU A N 1
ATOM 2219 C CA . LEU A 1 302 ? 4.312 -26.964 14.721 1.00 82.44 302 LEU A CA 1
ATOM 2220 C C . LEU A 1 302 ? 3.694 -27.951 15.729 1.00 82.44 302 LEU A C 1
ATOM 2222 O O . LEU A 1 302 ? 3.342 -29.056 15.321 1.00 82.44 302 LEU A O 1
ATOM 2226 N N . GLU A 1 303 ? 3.460 -27.555 16.986 1.00 79.19 303 GLU A N 1
ATOM 2227 C CA . GLU A 1 303 ? 2.697 -28.362 17.954 1.00 79.19 303 GLU A CA 1
ATOM 2228 C C . GLU A 1 303 ? 1.204 -28.511 17.582 1.00 79.19 303 GLU A C 1
ATOM 2230 O O . GLU A 1 303 ? 0.630 -29.578 17.791 1.00 79.19 303 GLU A O 1
ATOM 2235 N N . ASP A 1 304 ? 0.582 -27.507 16.950 1.00 82.81 304 ASP A N 1
ATOM 2236 C CA . ASP A 1 304 ? -0.808 -27.562 16.445 1.00 82.81 304 ASP A CA 1
ATOM 2237 C C . ASP A 1 304 ? -0.922 -28.344 15.112 1.00 82.81 304 ASP A C 1
ATOM 2239 O O . ASP A 1 304 ? -1.999 -28.819 14.726 1.00 82.81 304 ASP A O 1
ATOM 2243 N N . ILE A 1 305 ? 0.191 -28.475 14.378 1.00 88.06 305 ILE A N 1
ATOM 2244 C CA . ILE A 1 305 ? 0.288 -29.188 13.093 1.00 88.06 305 ILE A CA 1
ATOM 2245 C C . ILE A 1 305 ? 0.770 -30.640 13.249 1.00 88.06 305 ILE A C 1
ATOM 2247 O O . ILE A 1 305 ? 0.444 -31.482 12.397 1.00 88.06 305 ILE A O 1
ATOM 2251 N N . TRP A 1 306 ? 1.515 -30.960 14.308 1.00 90.94 306 TRP A N 1
ATOM 2252 C CA . TRP A 1 306 ? 1.975 -32.311 14.623 1.00 90.94 306 TRP A CA 1
ATOM 2253 C C . TRP A 1 306 ? 0.859 -33.146 15.267 1.00 90.94 306 TRP A C 1
ATOM 2255 O O . TRP A 1 306 ? 0.106 -32.698 16.123 1.00 90.94 306 TRP A O 1
ATOM 2265 N N . ASN A 1 307 ? 0.730 -34.399 14.840 1.00 87.94 307 ASN A N 1
ATOM 2266 C CA . ASN A 1 307 ? -0.256 -35.345 15.354 1.00 87.94 307 ASN A CA 1
ATOM 2267 C C . ASN A 1 307 ? 0.475 -36.372 16.223 1.00 87.94 307 ASN A C 1
ATOM 2269 O O . ASN A 1 307 ? 1.229 -37.189 15.699 1.00 87.94 307 ASN A O 1
ATOM 2273 N N . ASP A 1 308 ? 0.226 -36.370 17.531 1.00 80.81 308 ASP A N 1
ATOM 2274 C CA . ASP A 1 308 ? 0.796 -37.375 18.444 1.00 80.81 308 ASP A CA 1
ATOM 2275 C C . ASP A 1 308 ? 0.235 -38.789 18.196 1.00 80.81 308 ASP A C 1
ATOM 2277 O O . ASP A 1 308 ? 0.939 -39.787 18.337 1.00 80.81 308 ASP A O 1
ATOM 2281 N N . ASP A 1 309 ? -1.047 -38.873 17.816 1.00 79.81 309 ASP A N 1
ATOM 2282 C CA . ASP A 1 309 ? -1.824 -40.119 17.685 1.00 79.81 309 ASP A CA 1
ATOM 2283 C C . ASP A 1 309 ? -1.800 -40.744 16.261 1.00 79.81 309 ASP A C 1
ATOM 2285 O O . ASP A 1 309 ? -2.288 -41.865 16.083 1.00 79.81 309 ASP A O 1
ATOM 2289 N N . GLU A 1 310 ? -1.302 -40.046 15.225 1.00 84.88 310 GLU A N 1
ATOM 2290 C CA . GLU A 1 310 ? -1.267 -40.535 13.827 1.00 84.88 310 GLU A CA 1
ATOM 2291 C C . GLU A 1 310 ? 0.031 -40.112 13.087 1.00 84.88 310 GLU A C 1
ATOM 2293 O O . GLU A 1 310 ? 0.535 -39.020 13.334 1.00 84.88 310 GLU A O 1
ATOM 2298 N N . PRO A 1 311 ? 0.576 -40.916 12.141 1.00 91.25 311 PRO A N 1
ATOM 2299 C CA . PRO A 1 311 ? 1.830 -40.590 11.450 1.00 91.25 311 PRO A CA 1
ATOM 2300 C C . PRO A 1 311 ? 1.791 -39.291 10.629 1.00 91.25 311 PRO A C 1
ATOM 2302 O O . PRO A 1 311 ? 1.049 -39.176 9.648 1.00 91.25 311 PRO A O 1
ATOM 2305 N N . ASN A 1 312 ? 2.681 -38.362 10.969 1.00 95.75 312 ASN A N 1
ATOM 2306 C CA . ASN A 1 312 ? 2.879 -37.082 10.297 1.00 95.75 312 ASN A CA 1
ATOM 2307 C C . ASN A 1 312 ? 3.656 -37.257 8.994 1.00 95.75 312 ASN A C 1
ATOM 2309 O O . ASN A 1 312 ? 4.642 -37.993 8.950 1.00 95.75 312 ASN A O 1
ATOM 2313 N N . HIS A 1 313 ? 3.238 -36.566 7.932 1.00 96.88 313 HIS A N 1
ATOM 2314 C CA . HIS A 1 313 ? 3.973 -36.539 6.667 1.00 96.88 313 HIS A CA 1
ATOM 2315 C C . HIS A 1 313 ? 5.033 -35.440 6.720 1.00 96.88 313 HIS A C 1
ATOM 2317 O O . HIS A 1 313 ? 4.702 -34.263 6.591 1.00 96.88 313 HIS A O 1
ATOM 2323 N N . LEU A 1 314 ? 6.289 -35.834 6.922 1.00 96.50 314 LEU A N 1
ATOM 2324 C CA . LEU A 1 314 ? 7.457 -34.959 6.883 1.00 96.50 314 LEU A CA 1
ATOM 2325 C C . LEU A 1 314 ? 8.107 -35.056 5.499 1.00 96.50 314 LEU A C 1
ATOM 2327 O O . LEU A 1 314 ? 8.570 -36.124 5.102 1.00 96.50 314 LEU A O 1
ATOM 2331 N N . VAL A 1 315 ? 8.175 -33.940 4.780 1.00 95.19 315 VAL A N 1
ATOM 2332 C CA . VAL A 1 315 ? 8.948 -33.798 3.538 1.00 95.19 315 VAL A CA 1
ATOM 2333 C C . VAL A 1 315 ? 10.130 -32.871 3.809 1.00 95.19 315 VAL A C 1
ATOM 2335 O O . VAL A 1 315 ? 9.976 -31.872 4.506 1.00 95.19 315 VAL A O 1
ATOM 2338 N N . LEU A 1 316 ? 11.299 -33.177 3.254 1.00 93.25 316 LEU A N 1
ATOM 2339 C CA . LEU A 1 316 ? 12.473 -32.304 3.293 1.00 93.25 316 LEU A CA 1
ATOM 2340 C C . LEU A 1 316 ? 12.751 -31.808 1.867 1.00 93.25 316 LEU A C 1
ATOM 2342 O O . LEU A 1 316 ? 12.912 -32.625 0.960 1.00 93.25 316 LEU A O 1
ATOM 2346 N N . GLU A 1 317 ? 12.785 -30.491 1.641 1.00 87.12 317 GLU A N 1
ATOM 2347 C CA . GLU A 1 317 ? 13.000 -29.891 0.309 1.00 87.12 317 GLU A CA 1
ATOM 2348 C C . GLU A 1 317 ? 14.305 -29.052 0.262 1.00 87.12 317 GLU A C 1
ATOM 2350 O O . GLU A 1 317 ? 14.594 -28.280 1.175 1.00 87.12 317 GLU A O 1
ATOM 2355 N N . ASP A 1 318 ? 15.115 -29.204 -0.802 1.00 79.62 318 ASP A N 1
ATOM 2356 C CA . ASP A 1 318 ? 16.369 -28.446 -1.024 1.00 79.62 318 ASP A CA 1
ATOM 2357 C C . ASP A 1 318 ? 16.083 -27.016 -1.514 1.00 79.62 318 ASP A C 1
ATOM 2359 O O . ASP A 1 318 ? 15.605 -26.820 -2.638 1.00 79.62 318 ASP A O 1
ATOM 2363 N N . GLY A 1 319 ? 16.447 -26.005 -0.720 1.00 63.28 319 GLY A N 1
ATOM 2364 C CA . GLY A 1 319 ? 16.304 -24.592 -1.086 1.00 63.28 319 GLY A CA 1
ATOM 2365 C C . GLY A 1 319 ? 17.292 -24.097 -2.157 1.00 63.28 319 GLY A C 1
ATOM 2366 O O . GLY A 1 319 ? 17.246 -22.928 -2.553 1.00 63.28 319 GLY A O 1
ATOM 2367 N N . THR A 1 320 ? 18.221 -24.938 -2.629 1.00 60.09 320 THR A N 1
ATOM 2368 C CA . THR A 1 320 ? 19.425 -24.499 -3.353 1.00 60.09 320 THR A CA 1
ATOM 2369 C C . THR A 1 320 ? 19.728 -25.288 -4.644 1.00 60.09 320 THR A C 1
ATOM 2371 O O . THR A 1 320 ? 18.860 -25.679 -5.419 1.00 60.09 320 THR A O 1
ATOM 2374 N N . SER A 1 321 ? 21.019 -25.403 -4.973 1.00 56.81 321 SER A N 1
ATOM 2375 C CA . SER A 1 321 ? 21.563 -26.271 -6.027 1.00 56.81 321 SER A CA 1
ATOM 2376 C C . SER A 1 321 ? 22.776 -27.044 -5.491 1.00 56.81 321 SER A C 1
ATOM 2378 O O . SER A 1 321 ? 23.776 -27.231 -6.196 1.00 56.81 321 SER A O 1
ATOM 2380 N N . GLY A 1 322 ? 22.719 -27.374 -4.199 1.00 65.62 322 GLY A N 1
ATOM 2381 C CA . GLY A 1 322 ? 23.784 -27.995 -3.428 1.00 65.62 322 GLY A CA 1
ATOM 2382 C C . GLY A 1 322 ? 23.721 -29.520 -3.443 1.00 65.62 322 GLY A C 1
ATOM 2383 O O . GLY A 1 322 ? 23.269 -30.140 -4.407 1.00 65.62 322 GLY A O 1
ATOM 2384 N N . VAL A 1 323 ? 24.248 -30.099 -2.367 1.00 75.88 323 VAL A N 1
ATOM 2385 C CA . VAL A 1 323 ? 23.870 -31.413 -1.840 1.00 75.88 323 VAL A CA 1
ATOM 2386 C C . VAL A 1 323 ? 23.931 -31.262 -0.323 1.00 75.88 323 VAL A C 1
ATOM 2388 O O . VAL A 1 323 ? 24.995 -30.884 0.176 1.00 75.88 323 VAL A O 1
ATOM 2391 N N . SER A 1 324 ? 22.835 -31.545 0.373 1.00 83.25 324 SER A N 1
ATOM 2392 C CA . SER A 1 324 ? 22.716 -31.422 1.828 1.00 83.25 324 SER A CA 1
ATOM 2393 C C . SER A 1 324 ? 22.544 -32.808 2.441 1.00 83.25 324 SER A C 1
ATOM 2395 O O . SER A 1 324 ? 21.607 -33.527 2.104 1.00 83.25 324 SER A O 1
ATOM 2397 N N . GLU A 1 325 ? 23.466 -33.194 3.321 1.00 88.44 325 GLU A N 1
ATOM 2398 C CA . GLU A 1 325 ? 23.325 -34.380 4.176 1.00 88.44 325 GLU A CA 1
ATOM 2399 C C . GLU A 1 325 ? 22.359 -34.032 5.319 1.00 88.44 325 GLU A C 1
ATOM 2401 O O . GLU A 1 325 ? 22.412 -32.913 5.843 1.00 88.44 325 GLU A O 1
ATOM 2406 N N . TYR A 1 326 ? 21.469 -34.958 5.681 1.00 92.38 326 TYR A N 1
ATOM 2407 C CA . TYR A 1 326 ? 20.556 -34.781 6.811 1.00 92.38 326 TYR A CA 1
ATOM 2408 C C . TYR A 1 326 ? 20.478 -36.023 7.702 1.00 92.38 326 TYR A C 1
ATOM 2410 O O . TYR A 1 326 ? 20.596 -37.161 7.240 1.00 92.38 326 TYR A O 1
ATOM 2418 N N . GLN A 1 327 ? 20.252 -35.789 8.994 1.00 95.12 327 GLN A N 1
ATOM 2419 C CA . GLN A 1 327 ? 19.992 -36.816 9.996 1.00 95.12 327 GLN A CA 1
ATOM 2420 C C . GLN A 1 327 ? 18.885 -36.343 10.948 1.00 95.12 327 GLN A C 1
ATOM 2422 O O . GLN A 1 327 ? 18.932 -35.209 11.418 1.00 95.12 327 GLN A O 1
ATOM 2427 N N . LEU A 1 328 ? 17.940 -37.223 11.280 1.00 95.31 328 LEU A N 1
ATOM 2428 C CA . LEU A 1 328 ? 16.957 -37.023 12.349 1.00 95.31 328 LEU A CA 1
ATOM 2429 C C . LEU A 1 328 ? 16.999 -38.214 13.310 1.00 95.31 328 LEU A C 1
ATOM 2431 O O . LEU A 1 328 ? 17.189 -39.354 12.877 1.00 95.31 328 LEU A O 1
ATOM 2435 N N . THR A 1 329 ? 16.795 -37.974 14.601 1.00 93.56 329 THR A N 1
ATOM 2436 C CA . THR A 1 329 ? 16.616 -39.024 15.618 1.00 93.56 329 THR A CA 1
ATOM 2437 C C . THR A 1 329 ? 15.354 -38.763 16.426 1.00 93.56 329 THR A C 1
ATOM 2439 O O . THR A 1 329 ? 14.957 -37.612 16.577 1.00 93.56 329 THR A O 1
ATOM 2442 N N . GLY A 1 330 ? 14.725 -39.805 16.967 1.00 93.12 330 GLY A N 1
ATOM 2443 C CA . GLY A 1 330 ? 13.498 -39.651 17.749 1.00 93.12 330 GLY A CA 1
ATOM 2444 C C . GLY A 1 330 ? 13.032 -40.930 18.435 1.00 93.12 330 GLY A C 1
ATOM 2445 O O . GLY A 1 330 ? 13.683 -41.974 18.332 1.00 93.12 330 GLY A O 1
ATOM 2446 N N . TYR A 1 331 ? 11.894 -40.840 19.122 1.00 91.31 331 TYR A N 1
ATOM 2447 C CA . TYR A 1 331 ? 11.206 -41.967 19.753 1.00 91.31 331 TYR A CA 1
ATOM 2448 C C . TYR A 1 331 ? 9.846 -42.195 19.098 1.00 91.31 331 TYR A C 1
ATOM 2450 O O . TYR A 1 331 ? 9.057 -41.265 18.953 1.00 91.31 331 TYR A O 1
ATOM 2458 N N . GLY A 1 332 ? 9.580 -43.445 18.725 1.00 91.00 332 GLY A N 1
ATOM 2459 C CA . GLY A 1 332 ? 8.359 -43.867 18.052 1.00 91.00 332 GLY A CA 1
ATOM 2460 C C . GLY A 1 332 ? 8.646 -44.672 16.792 1.00 91.00 332 GLY A C 1
ATOM 2461 O O . GLY A 1 332 ? 9.452 -45.606 16.811 1.00 91.00 332 GLY A O 1
ATOM 2462 N N . THR A 1 333 ? 7.979 -44.347 15.684 1.00 93.06 333 THR A N 1
ATOM 2463 C CA . THR A 1 333 ? 8.198 -45.029 14.400 1.00 93.06 333 THR A CA 1
ATOM 2464 C C . THR A 1 333 ? 8.389 -44.052 13.250 1.00 93.06 333 THR A C 1
ATOM 2466 O O . THR A 1 333 ? 7.776 -42.990 13.206 1.00 93.06 333 THR A O 1
ATOM 2469 N N . ALA A 1 334 ? 9.226 -44.450 12.293 1.00 96.12 334 ALA A N 1
ATOM 2470 C CA . ALA A 1 334 ? 9.396 -43.758 11.028 1.00 96.12 334 ALA A CA 1
ATOM 2471 C C . ALA A 1 334 ? 9.377 -44.774 9.872 1.00 96.12 334 ALA A C 1
ATOM 2473 O O . ALA A 1 334 ? 9.995 -45.840 9.963 1.00 96.12 334 ALA A O 1
ATOM 2474 N N . GLU A 1 335 ? 8.698 -44.447 8.774 1.00 95.50 335 GLU A N 1
ATOM 2475 C CA . GLU A 1 335 ? 8.764 -45.176 7.499 1.00 95.50 335 GLU A CA 1
ATOM 2476 C C . GLU A 1 335 ? 9.084 -44.200 6.352 1.00 95.50 335 GLU A C 1
ATOM 2478 O O . GLU A 1 335 ? 8.642 -43.055 6.359 1.00 95.50 335 GLU A O 1
ATOM 2483 N N . ALA A 1 336 ? 9.863 -44.638 5.358 1.00 95.31 336 ALA A N 1
ATOM 2484 C CA . ALA A 1 336 ? 10.154 -43.837 4.164 1.00 95.31 336 ALA A CA 1
ATOM 2485 C C . ALA A 1 336 ? 8.945 -43.800 3.211 1.00 95.31 336 ALA A C 1
ATOM 2487 O O . ALA A 1 336 ? 8.259 -44.815 3.046 1.00 95.31 336 ALA A O 1
ATOM 2488 N N . GLY A 1 337 ? 8.703 -42.643 2.595 1.00 90.69 337 GLY A N 1
ATOM 2489 C CA . GLY A 1 337 ? 7.570 -42.377 1.712 1.00 90.69 337 GLY A CA 1
ATOM 2490 C C . GLY A 1 337 ? 7.775 -42.789 0.248 1.00 90.69 337 GLY A C 1
ATOM 2491 O O . GLY A 1 337 ? 8.456 -43.771 -0.058 1.00 90.69 337 GLY A O 1
ATOM 2492 N N . ASP A 1 338 ? 7.098 -42.076 -0.657 1.00 90.44 338 ASP A N 1
ATOM 2493 C CA . ASP A 1 338 ? 7.035 -42.387 -2.099 1.00 90.44 338 ASP A CA 1
ATOM 2494 C C . ASP A 1 338 ? 8.087 -41.607 -2.930 1.00 90.44 338 ASP A C 1
ATOM 2496 O O . ASP A 1 338 ? 8.375 -42.018 -4.061 1.00 90.44 338 ASP A O 1
ATOM 2500 N N . ASP A 1 339 ? 8.651 -40.512 -2.398 1.00 88.00 339 ASP A N 1
ATOM 2501 C CA . ASP A 1 339 ? 9.685 -39.682 -3.043 1.00 88.00 339 ASP A CA 1
ATOM 2502 C C . ASP A 1 339 ? 11.121 -40.040 -2.574 1.00 88.00 339 ASP A C 1
ATOM 2504 O O . ASP A 1 339 ? 12.040 -39.960 -3.390 1.00 88.00 339 ASP A O 1
ATOM 2508 N N . ALA A 1 340 ? 11.312 -40.522 -1.334 1.00 90.88 340 ALA A N 1
ATOM 2509 C CA . ALA A 1 340 ? 12.624 -40.930 -0.788 1.00 90.88 340 ALA A CA 1
ATOM 2510 C C . ALA A 1 340 ? 13.314 -42.081 -1.572 1.00 90.88 340 ALA A C 1
ATOM 2512 O O . ALA A 1 340 ? 12.724 -43.149 -1.815 1.00 90.88 340 ALA A O 1
ATOM 2513 N N . ASP A 1 341 ? 14.604 -41.939 -1.915 1.00 90.06 341 ASP A N 1
ATOM 2514 C CA . ASP A 1 341 ? 15.356 -42.980 -2.634 1.00 90.06 341 ASP A CA 1
ATOM 2515 C C . ASP A 1 341 ? 15.866 -44.063 -1.681 1.00 90.06 341 ASP A C 1
ATOM 2517 O O . ASP A 1 341 ? 17.007 -44.058 -1.239 1.00 90.06 341 ASP A O 1
ATOM 2521 N N . THR A 1 342 ? 15.053 -45.087 -1.432 1.00 92.00 342 THR A N 1
ATOM 2522 C CA . THR A 1 342 ? 15.437 -46.254 -0.610 1.00 92.00 342 THR A CA 1
ATOM 2523 C C . THR A 1 342 ? 16.302 -47.307 -1.344 1.00 92.00 342 THR A C 1
ATOM 2525 O O . THR A 1 342 ? 16.462 -48.442 -0.872 1.00 92.00 342 THR A O 1
ATOM 2528 N N . ASN A 1 343 ? 16.869 -46.998 -2.518 1.00 87.88 343 ASN A N 1
ATOM 2529 C CA . ASN A 1 343 ? 17.566 -47.961 -3.382 1.00 87.88 343 ASN A CA 1
ATOM 2530 C C . ASN A 1 343 ? 18.880 -48.521 -2.777 1.00 87.88 343 ASN A C 1
ATOM 2532 O O . ASN A 1 343 ? 19.892 -47.822 -2.731 1.00 87.88 343 ASN A O 1
ATOM 2536 N N . PRO A 1 344 ? 18.972 -49.826 -2.439 1.00 87.56 344 PRO A N 1
ATOM 2537 C CA . PRO A 1 344 ? 20.146 -50.405 -1.774 1.00 87.56 344 PRO A CA 1
ATOM 2538 C C . PRO A 1 344 ? 21.419 -50.480 -2.638 1.00 87.56 344 PRO A C 1
ATOM 2540 O O . PRO A 1 344 ? 22.484 -50.790 -2.099 1.00 87.56 344 PRO A O 1
ATOM 2543 N N . ASP A 1 345 ? 21.328 -50.249 -3.954 1.00 91.00 345 ASP A N 1
ATOM 2544 C CA . ASP A 1 345 ? 22.493 -50.139 -4.843 1.00 91.00 345 ASP A CA 1
ATOM 2545 C C . ASP A 1 345 ? 23.033 -48.690 -4.948 1.00 91.00 345 ASP A C 1
ATOM 2547 O O . ASP A 1 345 ? 24.129 -48.514 -5.493 1.00 91.00 345 ASP A O 1
ATOM 2551 N N . ASP A 1 346 ? 22.328 -47.671 -4.429 1.00 86.19 346 ASP A N 1
ATOM 2552 C CA . ASP A 1 346 ? 22.819 -46.284 -4.410 1.00 86.19 346 ASP A CA 1
ATOM 2553 C C . ASP A 1 346 ? 23.603 -45.953 -3.116 1.00 86.19 346 ASP A C 1
ATOM 2555 O O . ASP A 1 346 ? 23.218 -46.386 -2.018 1.00 86.19 346 ASP A O 1
ATOM 2559 N N . PRO A 1 347 ? 24.747 -45.241 -3.213 1.00 81.81 347 PRO A N 1
ATOM 2560 C CA . PRO A 1 347 ? 25.486 -44.742 -2.053 1.00 81.81 347 PRO A CA 1
ATOM 2561 C C . PRO A 1 347 ? 24.883 -43.502 -1.375 1.00 81.81 347 PRO A C 1
ATOM 2563 O O . PRO A 1 347 ? 25.333 -43.219 -0.268 1.00 81.81 347 PRO A O 1
ATOM 2566 N N . TYR A 1 348 ? 23.940 -42.790 -2.004 1.00 86.19 348 TYR A N 1
ATOM 2567 C CA . TYR A 1 348 ? 23.269 -41.599 -1.451 1.00 86.19 348 TYR A CA 1
ATOM 2568 C C . TYR A 1 348 ? 21.821 -41.859 -1.022 1.00 86.19 348 TYR A C 1
ATOM 2570 O O . TYR A 1 348 ? 21.116 -40.917 -0.702 1.00 86.19 348 TYR A O 1
ATOM 2578 N N . ARG A 1 349 ? 21.388 -43.126 -1.037 1.00 90.94 349 ARG A N 1
ATOM 2579 C CA . ARG A 1 349 ? 20.041 -43.531 -0.627 1.00 90.94 349 ARG A CA 1
ATOM 2580 C C . ARG A 1 349 ? 19.707 -43.052 0.787 1.00 90.94 349 ARG A C 1
ATOM 2582 O O . ARG A 1 349 ? 20.587 -43.039 1.655 1.00 90.94 349 ARG A O 1
ATOM 2589 N N . ASP A 1 350 ? 18.419 -42.916 1.039 1.00 94.25 350 ASP A N 1
ATOM 2590 C CA . ASP A 1 350 ? 17.893 -42.659 2.370 1.00 94.25 350 ASP A CA 1
ATOM 2591 C C . ASP A 1 350 ? 17.771 -43.967 3.157 1.00 94.25 350 ASP A C 1
ATOM 2593 O O . ASP A 1 350 ? 17.514 -45.056 2.614 1.00 94.25 350 ASP A O 1
ATOM 2597 N N . THR A 1 351 ? 17.970 -43.883 4.468 1.00 94.00 351 THR A N 1
ATOM 2598 C CA . THR A 1 351 ? 17.793 -45.010 5.379 1.00 94.00 351 THR A CA 1
ATOM 2599 C C . THR A 1 351 ? 17.093 -44.597 6.657 1.00 94.00 351 THR A C 1
ATOM 2601 O O . THR A 1 351 ? 17.605 -43.788 7.421 1.00 94.00 351 THR A O 1
ATOM 2604 N N . VAL A 1 352 ? 15.974 -45.267 6.933 1.00 96.00 352 VAL A N 1
ATOM 2605 C CA . VAL A 1 352 ? 15.374 -45.318 8.266 1.00 96.00 352 VAL A CA 1
ATOM 2606 C C . VAL A 1 352 ? 15.865 -46.575 8.987 1.00 96.00 352 VAL A C 1
ATOM 2608 O O . VAL A 1 352 ? 15.937 -47.662 8.398 1.00 96.00 352 VAL A O 1
ATOM 2611 N N . SER A 1 353 ? 16.212 -46.442 10.263 1.00 93.12 353 SER A N 1
ATOM 2612 C CA . SER A 1 353 ? 16.592 -47.545 11.148 1.00 93.12 353 SER A CA 1
ATOM 2613 C C . SER A 1 353 ? 16.010 -47.359 12.551 1.00 93.12 353 SER A C 1
ATOM 2615 O O . SER A 1 353 ? 15.622 -46.254 12.918 1.00 93.12 353 SER A O 1
ATOM 2617 N N . SER A 1 354 ? 15.917 -48.443 13.328 1.00 90.75 354 SER A N 1
ATOM 2618 C CA . SER A 1 354 ? 15.318 -48.423 14.671 1.00 90.75 354 SER A CA 1
ATOM 2619 C C . SER A 1 354 ? 15.980 -49.454 15.593 1.00 90.75 354 SER A C 1
ATOM 2621 O O . SER A 1 354 ? 16.316 -50.554 15.132 1.00 90.75 354 SER A O 1
ATOM 2623 N N . ASP A 1 355 ? 16.129 -49.142 16.884 1.00 90.06 355 ASP A N 1
ATOM 2624 C CA . ASP A 1 355 ? 16.545 -50.098 17.928 1.00 90.06 355 ASP A CA 1
ATOM 2625 C C . ASP A 1 355 ? 15.655 -49.950 19.172 1.00 90.06 355 ASP A C 1
ATOM 2627 O O . ASP A 1 355 ? 15.732 -48.976 19.913 1.00 90.06 355 ASP A O 1
ATOM 2631 N N . GLY A 1 356 ? 14.773 -50.928 19.391 1.00 90.19 356 GLY A N 1
ATOM 2632 C CA . GLY A 1 356 ? 13.674 -50.774 20.344 1.00 90.19 356 GLY A CA 1
ATOM 2633 C C . GLY A 1 356 ? 12.644 -49.785 19.807 1.00 90.19 356 GLY A C 1
ATOM 2634 O O . GLY A 1 356 ? 12.070 -50.039 18.748 1.00 90.19 356 GLY A O 1
ATOM 2635 N N . ASP A 1 357 ? 12.451 -48.699 20.548 1.00 88.56 357 ASP A N 1
ATOM 2636 C CA . ASP A 1 357 ? 11.488 -47.629 20.280 1.00 88.56 357 ASP A CA 1
ATOM 2637 C C . ASP A 1 357 ? 12.199 -46.317 19.850 1.00 88.56 357 ASP A C 1
ATOM 2639 O O . ASP A 1 357 ? 11.543 -45.314 19.600 1.00 88.56 357 ASP A O 1
ATOM 2643 N N . GLU A 1 358 ? 13.538 -46.323 19.734 1.00 92.62 358 GLU A N 1
ATOM 2644 C CA . GLU A 1 358 ? 14.336 -45.250 19.110 1.00 92.62 358 GLU A CA 1
ATOM 2645 C C . GLU A 1 358 ? 14.361 -45.426 17.578 1.00 92.62 358 GLU A C 1
ATOM 2647 O O . GLU A 1 358 ? 14.588 -46.543 17.090 1.00 92.62 358 GLU A O 1
ATOM 2652 N N . PHE A 1 359 ? 14.224 -44.336 16.813 1.00 95.31 359 PHE A N 1
ATOM 2653 C CA . PHE A 1 359 ? 14.441 -44.299 15.360 1.00 95.31 359 PHE A CA 1
ATOM 2654 C C . PHE A 1 359 ? 15.540 -43.309 14.943 1.00 95.31 359 PHE A C 1
ATOM 2656 O O . PHE A 1 359 ? 15.826 -42.325 15.626 1.00 95.31 359 PHE A O 1
ATOM 2663 N N . VAL A 1 360 ? 16.151 -43.578 13.785 1.00 96.62 360 VAL A N 1
ATOM 2664 C CA . VAL A 1 360 ? 17.113 -42.698 13.106 1.00 96.62 360 VAL A CA 1
ATOM 2665 C C . VAL A 1 360 ? 16.809 -42.678 11.610 1.00 96.62 360 VAL A C 1
ATOM 2667 O O . VAL A 1 360 ? 16.677 -43.742 10.996 1.00 96.62 360 VAL A O 1
ATOM 2670 N N . VAL A 1 361 ? 16.741 -41.482 11.030 1.00 97.12 361 VAL A N 1
ATOM 2671 C CA . VAL A 1 361 ? 16.655 -41.221 9.587 1.00 97.12 361 VAL A CA 1
ATOM 2672 C C . VAL A 1 361 ? 17.971 -40.580 9.133 1.00 97.12 361 VAL A C 1
ATOM 2674 O O . VAL A 1 361 ? 18.444 -39.652 9.780 1.00 97.12 361 VAL A O 1
ATOM 2677 N N . GLU A 1 362 ? 18.561 -41.062 8.039 1.00 95.38 362 GLU A N 1
ATOM 2678 C CA . GLU A 1 362 ? 19.771 -40.522 7.386 1.00 95.38 362 GLU A CA 1
ATOM 2679 C C . GLU A 1 362 ? 19.511 -40.417 5.867 1.00 95.38 362 GLU A C 1
ATOM 2681 O O . GLU A 1 362 ? 18.985 -41.380 5.300 1.00 95.38 362 GLU A O 1
ATOM 2686 N N . GLY A 1 363 ? 19.887 -39.316 5.198 1.00 91.38 363 GLY A N 1
ATOM 2687 C CA . GLY A 1 363 ? 19.664 -39.132 3.747 1.00 91.38 363 GLY A CA 1
ATOM 2688 C C . GLY A 1 363 ? 20.414 -37.956 3.095 1.00 91.38 363 GLY A C 1
ATOM 2689 O O . GLY A 1 363 ? 21.233 -37.295 3.744 1.00 91.38 363 GLY A O 1
ATOM 2690 N N . PHE A 1 364 ? 20.184 -37.727 1.791 1.00 90.31 364 PHE A N 1
ATOM 2691 C CA . PHE A 1 364 ? 20.917 -36.728 0.984 1.00 90.31 364 PHE A CA 1
ATOM 2692 C C . PHE A 1 364 ? 20.061 -35.992 -0.066 1.00 90.31 364 PHE A C 1
ATOM 2694 O O . PHE A 1 364 ? 19.939 -36.428 -1.217 1.00 90.31 364 PHE A O 1
ATOM 2701 N N . LEU A 1 365 ? 19.652 -34.766 0.256 1.00 86.38 365 LEU A N 1
ATOM 2702 C CA . LEU A 1 365 ? 19.008 -33.861 -0.695 1.00 86.38 365 LEU A CA 1
ATOM 2703 C C . LEU A 1 365 ? 19.998 -33.330 -1.745 1.00 86.38 365 LEU A C 1
ATOM 2705 O O . LEU A 1 365 ? 21.161 -33.058 -1.445 1.00 86.38 365 LEU A O 1
ATOM 2709 N N . GLY A 1 366 ? 19.542 -33.134 -2.987 1.00 68.69 366 GLY A N 1
ATOM 2710 C CA . GLY A 1 366 ? 20.388 -32.640 -4.086 1.00 68.69 366 GLY A CA 1
ATOM 2711 C C . GLY A 1 366 ? 19.611 -32.152 -5.310 1.00 68.69 366 GLY A C 1
ATOM 2712 O O . GLY A 1 366 ? 19.755 -32.702 -6.409 1.00 68.69 366 GLY A O 1
ATOM 2713 N N . GLY A 1 367 ? 18.776 -31.130 -5.125 1.00 62.66 367 GLY A N 1
ATOM 2714 C CA . GLY A 1 367 ? 17.839 -30.603 -6.124 1.00 62.66 367 GLY A CA 1
ATOM 2715 C C . GLY A 1 367 ? 16.571 -31.447 -6.303 1.00 62.66 367 GLY A C 1
ATOM 2716 O O . GLY A 1 367 ? 15.956 -31.405 -7.373 1.00 62.66 367 GLY A O 1
ATOM 2717 N N . TYR A 1 368 ? 16.220 -32.224 -5.278 1.00 73.94 368 TYR A N 1
ATOM 2718 C CA . TYR A 1 368 ? 15.002 -33.028 -5.148 1.00 73.94 368 TYR A CA 1
ATOM 2719 C C . TYR A 1 368 ? 14.455 -32.863 -3.720 1.00 73.94 368 TYR A C 1
ATOM 2721 O O . TYR A 1 368 ? 14.881 -31.958 -3.001 1.00 73.94 368 TYR A O 1
ATOM 2729 N N . ARG A 1 369 ? 13.506 -33.717 -3.346 1.00 87.81 369 ARG A N 1
ATOM 2730 C CA . ARG A 1 369 ? 12.915 -33.803 -2.016 1.00 87.81 369 ARG A CA 1
ATOM 2731 C C . ARG A 1 369 ? 12.772 -35.265 -1.626 1.00 87.81 369 ARG A C 1
ATOM 2733 O O . ARG A 1 369 ? 12.497 -36.080 -2.510 1.00 87.81 369 ARG A O 1
ATOM 2740 N N . ASP A 1 370 ? 12.844 -35.524 -0.333 1.00 92.38 370 ASP A N 1
ATOM 2741 C CA . ASP A 1 370 ? 12.690 -36.851 0.257 1.00 92.38 370 ASP A CA 1
ATOM 2742 C C . ASP A 1 370 ? 11.559 -36.782 1.298 1.00 92.38 370 ASP A C 1
ATOM 2744 O O . ASP A 1 370 ? 11.332 -35.724 1.894 1.00 92.38 370 ASP A O 1
ATOM 2748 N N . ASP A 1 371 ? 10.806 -37.867 1.502 1.00 95.81 371 ASP A N 1
ATOM 2749 C CA . ASP A 1 371 ? 9.647 -37.871 2.404 1.00 95.81 371 ASP A CA 1
ATOM 2750 C C . ASP A 1 371 ? 9.570 -39.082 3.345 1.00 95.81 371 ASP A C 1
ATOM 2752 O O . ASP A 1 371 ? 10.017 -40.190 3.038 1.00 95.81 371 ASP A O 1
ATOM 2756 N N . PHE A 1 372 ? 8.982 -38.848 4.518 1.00 97.19 372 PHE A N 1
ATOM 2757 C CA . PHE A 1 372 ? 8.881 -39.789 5.629 1.00 97.19 372 PHE A CA 1
ATOM 2758 C C . PHE A 1 372 ? 7.519 -39.668 6.320 1.00 97.19 372 PHE A C 1
ATOM 2760 O O . PHE A 1 372 ? 6.901 -38.603 6.348 1.00 97.19 372 PHE A O 1
ATOM 2767 N N . TYR A 1 373 ? 7.066 -40.767 6.916 1.00 96.00 373 TYR A N 1
ATOM 2768 C CA . TYR A 1 373 ? 5.919 -40.805 7.818 1.00 96.00 373 TYR A CA 1
ATOM 2769 C C . TYR A 1 373 ? 6.422 -41.079 9.233 1.00 96.00 373 TYR A C 1
ATOM 2771 O O . TYR A 1 373 ? 7.047 -42.119 9.443 1.00 96.00 373 TYR A O 1
ATOM 2779 N N . VAL A 1 374 ? 6.185 -40.155 10.171 1.00 95.12 374 VAL A N 1
ATOM 2780 C CA . VAL A 1 374 ? 6.754 -40.174 11.533 1.00 95.12 374 VAL A CA 1
ATOM 2781 C C . VAL A 1 374 ? 5.645 -40.106 12.589 1.00 95.12 374 VAL A C 1
ATOM 2783 O O . VAL A 1 374 ? 4.826 -39.192 12.580 1.00 95.12 374 VAL A O 1
ATOM 2786 N N . GLU A 1 375 ? 5.623 -41.076 13.501 1.00 93.88 375 GLU A N 1
ATOM 2787 C CA . GLU A 1 375 ? 4.682 -41.205 14.626 1.00 93.88 375 GLU A CA 1
ATOM 2788 C C . GLU A 1 375 ? 5.496 -41.179 15.932 1.00 93.88 375 GLU A C 1
ATOM 2790 O O . GLU A 1 375 ? 6.396 -42.008 16.088 1.00 93.88 375 GLU A O 1
ATOM 2795 N N . GLY A 1 376 ? 5.203 -40.245 16.845 1.00 88.38 376 GLY A N 1
ATOM 2796 C CA . GLY A 1 376 ? 5.973 -40.001 18.076 1.00 88.38 376 GLY A CA 1
ATOM 2797 C C . GLY A 1 376 ? 6.762 -38.683 18.063 1.00 88.38 376 GLY A C 1
ATOM 2798 O O . GLY A 1 376 ? 6.347 -37.733 17.401 1.00 88.38 376 GLY A O 1
ATOM 2799 N N . ARG A 1 377 ? 7.890 -38.632 18.789 1.00 91.44 377 ARG A N 1
ATOM 2800 C CA . ARG A 1 377 ? 8.713 -37.423 19.014 1.00 91.44 377 ARG A CA 1
ATOM 2801 C C . ARG A 1 377 ? 10.002 -37.406 18.191 1.00 91.44 377 ARG A C 1
ATOM 2803 O O . ARG A 1 377 ? 10.656 -38.443 18.061 1.00 91.44 377 ARG A O 1
ATOM 2810 N N . ILE A 1 378 ? 10.440 -36.225 17.750 1.00 94.00 378 ILE A N 1
ATOM 2811 C CA . ILE A 1 378 ? 11.806 -35.977 17.248 1.00 94.00 378 ILE A CA 1
ATOM 2812 C C . ILE A 1 378 ? 12.708 -35.432 18.380 1.00 94.00 378 ILE A C 1
ATOM 2814 O O . ILE A 1 378 ? 12.371 -34.470 19.059 1.00 94.00 378 ILE A O 1
ATOM 2818 N N . ASP A 1 379 ? 13.869 -36.061 18.590 1.00 85.12 379 ASP A N 1
ATOM 2819 C CA . ASP A 1 379 ? 14.847 -35.746 19.650 1.00 85.12 379 ASP A CA 1
ATOM 2820 C C . ASP A 1 379 ? 16.025 -34.888 19.170 1.00 85.12 379 ASP A C 1
ATOM 2822 O O . ASP A 1 379 ? 16.639 -34.199 19.984 1.00 85.12 379 ASP A O 1
ATOM 2826 N N . SER A 1 380 ? 16.401 -34.988 17.890 1.00 83.81 380 SER A N 1
ATOM 2827 C CA . SER A 1 380 ? 17.366 -34.073 17.269 1.00 83.81 380 SER A CA 1
ATOM 2828 C C . SER A 1 380 ? 17.297 -34.089 15.745 1.00 83.81 380 SER A C 1
ATOM 2830 O O . SER A 1 380 ? 16.957 -35.116 15.142 1.00 83.81 380 SER A O 1
ATOM 2832 N N . VAL A 1 381 ? 17.704 -32.979 15.134 1.00 90.81 381 VAL A N 1
ATOM 2833 C CA . VAL A 1 381 ? 17.869 -32.804 13.688 1.00 90.81 381 VAL A CA 1
ATOM 2834 C C . VAL A 1 381 ? 19.280 -32.293 13.391 1.00 90.81 381 VAL A C 1
ATOM 2836 O O . VAL A 1 381 ? 19.990 -31.739 14.228 1.00 90.81 381 VAL A O 1
ATOM 2839 N N . THR A 1 382 ? 19.784 -32.576 12.197 1.00 87.44 382 THR A N 1
ATOM 2840 C CA . THR A 1 382 ? 21.048 -32.030 11.699 1.00 87.44 382 THR A CA 1
ATOM 2841 C C . THR A 1 382 ? 20.974 -31.955 10.183 1.00 87.44 382 THR A C 1
ATOM 2843 O O . THR A 1 382 ? 20.827 -32.990 9.534 1.00 87.44 382 THR A O 1
ATOM 2846 N N . VAL A 1 383 ? 21.115 -30.753 9.620 1.00 85.31 383 VAL A N 1
ATOM 2847 C CA . VAL A 1 383 ? 21.139 -30.496 8.169 1.00 85.31 383 VAL A CA 1
ATOM 2848 C C . VAL A 1 383 ? 22.389 -29.699 7.777 1.00 85.31 383 VAL A C 1
ATOM 2850 O O . VAL A 1 383 ? 22.790 -28.770 8.476 1.00 85.31 383 VAL A O 1
ATOM 2853 N N . ASP A 1 384 ? 23.039 -30.062 6.665 1.00 69.38 384 ASP A N 1
ATOM 2854 C CA . ASP A 1 384 ? 24.345 -29.476 6.292 1.00 69.38 384 ASP A CA 1
ATOM 2855 C C . ASP A 1 384 ? 24.230 -28.129 5.522 1.00 69.38 384 ASP A C 1
ATOM 2857 O O . ASP A 1 384 ? 25.187 -27.347 5.505 1.00 69.38 384 ASP A O 1
ATOM 2861 N N . SER A 1 385 ? 23.072 -27.830 4.902 1.00 68.38 385 SER A N 1
ATOM 2862 C CA . SER A 1 385 ? 22.718 -26.502 4.343 1.00 68.38 385 SER A CA 1
ATOM 2863 C C . SER A 1 385 ? 21.259 -26.386 3.868 1.00 68.38 385 SER A C 1
ATOM 2865 O O . SER A 1 385 ? 20.776 -27.307 3.218 1.00 68.38 385 SER A O 1
ATOM 2867 N N . ASP A 1 386 ? 20.628 -25.224 4.087 1.00 73.06 386 ASP A N 1
ATOM 2868 C CA . ASP A 1 386 ? 19.447 -24.691 3.374 1.00 73.06 386 ASP A CA 1
ATOM 2869 C C . ASP A 1 386 ? 18.365 -25.738 2.984 1.00 73.06 386 ASP A C 1
ATOM 2871 O O . ASP A 1 386 ? 18.008 -25.886 1.809 1.00 73.06 386 ASP A O 1
ATOM 2875 N N . VAL A 1 387 ? 17.855 -26.475 3.977 1.00 83.50 387 VAL A N 1
ATOM 2876 C CA . VAL A 1 387 ? 16.718 -27.407 3.849 1.00 83.50 387 VAL A CA 1
ATOM 2877 C C . VAL A 1 387 ? 15.471 -26.754 4.444 1.00 83.50 387 VAL A C 1
ATOM 2879 O O . VAL A 1 387 ? 15.570 -26.092 5.471 1.00 83.50 387 VAL A O 1
ATOM 2882 N N . THR A 1 388 ? 14.301 -26.973 3.845 1.00 89.06 388 THR A N 1
ATOM 2883 C CA . THR A 1 388 ? 13.002 -26.665 4.468 1.00 89.06 388 THR A CA 1
ATOM 2884 C C . THR A 1 388 ? 12.321 -27.965 4.879 1.00 89.06 388 THR A C 1
ATOM 2886 O O . THR A 1 388 ? 12.232 -28.892 4.068 1.00 89.06 388 THR A O 1
ATOM 2889 N N . ALA A 1 389 ? 11.832 -28.037 6.117 1.00 92.06 389 ALA A N 1
ATOM 2890 C CA . ALA A 1 389 ? 10.940 -29.103 6.550 1.00 92.06 389 ALA A CA 1
ATOM 2891 C C . ALA A 1 389 ? 9.499 -28.734 6.177 1.00 92.06 389 ALA A C 1
ATOM 2893 O O . ALA A 1 389 ? 9.088 -27.586 6.314 1.00 92.06 389 ALA A O 1
ATOM 2894 N N . VAL A 1 390 ? 8.714 -29.693 5.696 1.00 90.94 390 VAL A N 1
ATOM 2895 C CA . VAL A 1 390 ? 7.285 -29.507 5.430 1.00 90.94 390 VAL A CA 1
ATOM 2896 C C . VAL A 1 390 ? 6.520 -30.604 6.152 1.00 90.94 390 VAL A C 1
ATOM 2898 O O . VAL A 1 390 ? 6.553 -31.762 5.735 1.00 90.94 390 VAL A O 1
ATOM 2901 N N . VAL A 1 391 ? 5.839 -30.240 7.238 1.00 94.50 391 VAL A N 1
ATOM 2902 C CA . VAL A 1 391 ? 5.063 -31.153 8.086 1.00 94.50 391 VAL A CA 1
ATOM 2903 C C . VAL A 1 391 ? 3.587 -31.005 7.748 1.00 94.50 391 VAL A C 1
ATOM 2905 O O . VAL A 1 391 ? 3.014 -29.920 7.826 1.00 94.50 391 VAL A O 1
ATOM 2908 N N . ASN A 1 392 ? 2.967 -32.103 7.311 1.00 92.06 392 ASN A N 1
ATOM 2909 C CA . ASN A 1 392 ? 1.545 -32.208 6.951 1.00 92.06 392 ASN A CA 1
ATOM 2910 C C . ASN A 1 392 ? 1.044 -31.202 5.885 1.00 92.06 392 ASN A C 1
ATOM 2912 O O . ASN A 1 392 ? -0.152 -31.155 5.587 1.00 92.06 392 ASN A O 1
ATOM 2916 N N . GLY A 1 393 ? 1.957 -30.463 5.245 1.00 83.69 393 GLY A N 1
ATOM 2917 C CA . GLY A 1 393 ? 1.688 -29.463 4.210 1.00 83.69 393 GLY A CA 1
ATOM 2918 C C . GLY A 1 393 ? 2.075 -28.023 4.569 1.00 83.69 393 GLY A C 1
ATOM 2919 O O . GLY A 1 393 ? 2.024 -27.183 3.672 1.00 83.69 393 GLY A O 1
ATOM 2920 N N . ASN A 1 394 ? 2.480 -27.751 5.814 1.00 89.12 394 ASN A N 1
ATOM 2921 C CA . ASN A 1 394 ? 2.971 -26.443 6.272 1.00 89.12 394 ASN A CA 1
ATOM 2922 C C . ASN A 1 394 ? 4.502 -26.481 6.403 1.00 89.12 394 ASN A C 1
ATOM 2924 O O . ASN A 1 394 ? 5.057 -27.554 6.635 1.00 89.12 394 ASN A O 1
ATOM 2928 N N . ALA A 1 395 ? 5.178 -25.351 6.192 1.00 86.94 395 ALA A N 1
ATOM 2929 C CA . ALA A 1 395 ? 6.638 -25.278 6.128 1.00 86.94 395 ALA A CA 1
ATOM 2930 C C . ALA A 1 395 ? 7.240 -24.743 7.434 1.00 86.94 395 ALA A C 1
ATOM 2932 O O . ALA A 1 395 ? 6.706 -23.800 8.001 1.00 86.94 395 ALA A O 1
ATOM 2933 N N . PHE A 1 396 ? 8.361 -25.331 7.846 1.00 88.31 396 PHE A N 1
ATOM 2934 C CA . PHE A 1 396 ? 9.079 -25.077 9.096 1.00 88.31 396 PHE A CA 1
ATOM 2935 C C . PHE A 1 396 ? 10.596 -25.112 8.845 1.00 88.31 396 PHE A C 1
ATOM 2937 O O . PHE A 1 396 ? 11.068 -25.715 7.864 1.00 88.31 396 PHE A O 1
ATOM 2944 N N . ASP A 1 397 ? 11.379 -24.500 9.728 1.00 88.62 397 ASP A N 1
ATOM 2945 C CA . ASP A 1 397 ? 12.822 -24.736 9.780 1.00 88.62 397 ASP A CA 1
ATOM 2946 C C . ASP A 1 397 ? 13.081 -26.166 10.310 1.00 88.62 397 ASP A C 1
ATOM 2948 O O . ASP A 1 397 ? 12.426 -26.604 11.257 1.00 88.62 397 ASP A O 1
ATOM 2952 N N . PRO A 1 398 ? 14.004 -26.953 9.726 1.00 87.44 398 PRO A N 1
ATOM 2953 C CA . PRO A 1 398 ? 14.355 -28.267 10.260 1.00 87.44 398 PRO A CA 1
ATOM 2954 C C . PRO A 1 398 ? 14.797 -28.269 11.732 1.00 87.44 398 PRO A C 1
ATOM 2956 O O . PRO A 1 398 ? 14.618 -29.298 12.385 1.00 87.44 398 PRO A O 1
ATOM 2959 N N . ASP A 1 399 ? 15.340 -27.165 12.258 1.00 86.81 399 ASP A N 1
ATOM 2960 C CA . ASP A 1 399 ? 15.698 -27.046 13.680 1.00 86.81 399 ASP A CA 1
ATOM 2961 C C . ASP A 1 399 ? 14.445 -26.926 14.588 1.00 86.81 399 ASP A C 1
ATOM 2963 O O . ASP A 1 399 ? 14.495 -27.341 15.745 1.00 86.81 399 ASP A O 1
ATOM 2967 N N . GLU A 1 400 ? 13.297 -26.451 14.079 1.00 86.75 400 GLU A N 1
ATOM 2968 C CA . GLU A 1 400 ? 12.023 -26.375 14.831 1.00 86.75 400 GLU A CA 1
ATOM 2969 C C . GLU A 1 400 ? 11.426 -27.763 15.109 1.00 86.75 400 GLU A C 1
ATOM 2971 O O . GLU A 1 400 ? 10.641 -27.929 16.036 1.00 86.75 400 GLU A O 1
ATOM 2976 N N . LEU A 1 401 ? 11.848 -28.792 14.365 1.00 87.44 401 LEU A N 1
ATOM 2977 C CA . LEU A 1 401 ? 11.494 -30.185 14.645 1.00 87.44 401 LEU A CA 1
ATOM 2978 C C . LEU A 1 401 ? 12.152 -30.725 15.937 1.00 87.44 401 LEU A C 1
ATOM 2980 O O . LEU A 1 401 ? 11.780 -31.811 16.383 1.00 87.44 401 LEU A O 1
ATOM 2984 N N . GLU A 1 402 ? 13.149 -30.057 16.536 1.00 89.38 402 GLU A N 1
ATOM 2985 C CA . GLU A 1 402 ? 13.803 -30.560 17.756 1.00 89.38 402 GLU A CA 1
ATOM 2986 C C . GLU A 1 402 ? 12.892 -30.455 18.992 1.00 89.38 402 GLU A C 1
ATOM 2988 O O . GLU A 1 402 ? 12.775 -29.408 19.625 1.00 89.38 402 GLU A O 1
ATOM 2993 N N . GLY A 1 403 ? 12.312 -31.589 19.397 1.00 80.62 403 GLY A N 1
ATOM 2994 C CA . GLY A 1 403 ? 11.483 -31.729 20.596 1.00 80.62 403 GLY A CA 1
ATOM 2995 C C . GLY A 1 403 ? 10.003 -31.988 20.317 1.00 80.62 403 GLY A C 1
ATOM 2996 O O . GLY A 1 403 ? 9.298 -32.385 21.245 1.00 80.62 403 GLY A O 1
ATOM 2997 N N . VAL A 1 404 ? 9.545 -31.818 19.072 1.00 84.62 404 VAL A N 1
ATOM 2998 C CA . VAL A 1 404 ? 8.112 -31.851 18.734 1.00 84.62 404 VAL A CA 1
ATOM 2999 C C . VAL A 1 404 ? 7.530 -33.260 18.734 1.00 84.62 404 VAL A C 1
ATOM 3001 O O . VAL A 1 404 ? 8.182 -34.229 18.326 1.00 84.62 404 VAL A O 1
ATOM 3004 N N . GLY A 1 405 ? 6.274 -33.340 19.171 1.00 82.31 405 GLY A N 1
ATOM 3005 C CA . GLY A 1 405 ? 5.523 -34.572 19.364 1.00 82.31 405 GLY A CA 1
ATOM 3006 C C . GLY A 1 405 ? 5.688 -35.177 20.757 1.00 82.31 405 GLY A C 1
ATOM 3007 O O . GLY A 1 405 ? 6.776 -35.214 21.335 1.00 82.31 405 GLY A O 1
ATOM 3008 N N . SER A 1 406 ? 4.606 -35.717 21.301 1.00 78.50 406 SER A N 1
ATOM 3009 C CA . SER A 1 406 ? 4.659 -36.525 22.514 1.00 78.50 406 SER A CA 1
ATOM 3010 C C . SER A 1 406 ? 5.130 -37.953 22.218 1.00 78.50 406 SER A C 1
ATOM 3012 O O . SER A 1 406 ? 4.805 -38.557 21.193 1.00 78.50 406 SER A O 1
ATOM 3014 N N . TRP A 1 407 ? 5.864 -38.538 23.165 1.00 69.69 407 TRP A N 1
ATOM 3015 C CA . TRP A 1 407 ? 6.038 -39.988 23.256 1.00 69.69 407 TRP A CA 1
ATOM 3016 C C . TRP A 1 407 ? 5.721 -40.430 24.687 1.00 69.69 407 TRP A C 1
ATOM 3018 O O . TRP A 1 407 ? 6.530 -40.278 25.605 1.00 69.69 407 TRP A O 1
ATOM 3028 N N . ASP A 1 408 ? 4.491 -40.907 24.866 1.00 59.81 408 ASP A N 1
ATOM 3029 C CA . ASP A 1 408 ? 3.803 -40.981 26.157 1.00 59.81 408 ASP A CA 1
ATOM 3030 C C . ASP A 1 408 ? 4.275 -42.179 27.016 1.00 59.81 408 ASP A C 1
ATOM 3032 O O . ASP A 1 408 ? 3.788 -43.304 26.876 1.00 59.81 408 ASP A O 1
ATOM 3036 N N . ASP A 1 409 ? 5.235 -41.937 27.921 1.00 45.25 409 ASP A N 1
ATOM 3037 C CA . ASP A 1 409 ? 5.762 -42.922 28.891 1.00 45.25 409 ASP A CA 1
ATOM 3038 C C . ASP A 1 409 ? 5.795 -42.344 30.340 1.00 45.25 409 ASP A C 1
ATOM 3040 O O . ASP A 1 409 ? 6.798 -42.420 31.049 1.00 45.25 409 ASP A O 1
ATOM 3044 N N . GLU A 1 410 ? 4.643 -41.792 30.762 1.00 45.56 410 GLU A N 1
ATOM 3045 C CA . GLU A 1 410 ? 4.230 -41.340 32.120 1.00 45.56 410 GLU A CA 1
ATOM 3046 C C . GLU A 1 410 ? 4.925 -40.087 32.751 1.00 45.56 410 GLU A C 1
ATOM 3048 O O . GLU A 1 410 ? 6.035 -40.174 33.267 1.00 45.56 410 GLU A O 1
ATOM 3053 N N . ASP A 1 411 ? 4.152 -38.986 32.875 1.00 42.62 411 ASP A N 1
ATOM 3054 C CA . ASP A 1 411 ? 4.285 -37.814 33.790 1.00 42.62 411 ASP A CA 1
ATOM 3055 C C . ASP A 1 411 ? 5.549 -36.897 33.719 1.00 42.62 411 ASP A C 1
ATOM 3057 O O . ASP A 1 411 ? 6.645 -37.299 34.097 1.00 42.62 411 ASP A O 1
ATOM 3061 N N . GLU A 1 412 ? 5.383 -35.594 33.417 1.00 39.94 412 GLU A N 1
ATOM 3062 C CA . GLU A 1 412 ? 5.429 -34.438 34.365 1.00 39.94 412 GLU A CA 1
ATOM 3063 C C . GLU A 1 412 ? 5.111 -33.107 33.617 1.00 39.94 412 GLU A C 1
ATOM 3065 O O . GLU A 1 412 ? 5.044 -33.089 32.391 1.00 39.94 412 GLU A O 1
ATOM 3070 N N . SER A 1 413 ? 4.840 -32.006 34.337 1.00 46.31 413 SER A N 1
ATOM 3071 C CA . SER A 1 413 ? 4.206 -30.778 33.804 1.00 46.31 413 SER A CA 1
ATOM 3072 C C . SER A 1 413 ? 4.986 -29.474 34.044 1.00 46.31 413 SER A C 1
ATOM 3074 O O . SER A 1 413 ? 5.481 -29.255 35.152 1.00 46.31 413 SER A O 1
ATOM 3076 N N . SER A 1 414 ? 4.950 -28.565 33.065 1.00 38.50 414 SER A N 1
ATOM 3077 C CA . SER A 1 414 ? 5.165 -27.109 33.196 1.00 38.50 414 SER A CA 1
ATOM 3078 C C . SER A 1 414 ? 4.394 -26.425 32.058 1.00 38.50 414 SER A C 1
ATOM 3080 O O . SER A 1 414 ? 4.599 -26.811 30.913 1.00 38.50 414 SER A O 1
ATOM 3082 N N . ASP A 1 415 ? 3.366 -25.614 32.304 1.00 43.56 415 ASP A N 1
ATOM 3083 C CA . ASP A 1 415 ? 3.379 -24.273 32.930 1.00 43.56 415 ASP A CA 1
ATOM 3084 C C . ASP A 1 415 ? 3.971 -23.200 31.996 1.00 43.56 415 ASP A C 1
ATOM 3086 O O . ASP A 1 415 ? 5.156 -22.902 32.087 1.00 43.56 415 ASP A O 1
ATOM 3090 N N . ASP A 1 416 ? 3.119 -22.629 31.135 1.00 37.72 416 ASP A N 1
ATOM 3091 C CA . ASP A 1 416 ? 2.981 -21.179 30.894 1.00 37.72 416 ASP A CA 1
ATOM 3092 C C . ASP A 1 416 ? 1.646 -20.937 30.143 1.00 37.72 416 ASP A C 1
ATOM 3094 O O . ASP A 1 416 ? 1.387 -21.555 29.112 1.00 37.72 416 ASP A O 1
ATOM 3098 N N . SER A 1 417 ? 0.745 -20.099 30.683 1.00 40.66 417 SER A N 1
ATOM 3099 C CA . SER A 1 417 ? -0.528 -19.737 30.023 1.00 40.66 417 SER A CA 1
ATOM 3100 C C . SER A 1 417 ? -1.167 -18.472 30.619 1.00 40.66 417 SER A C 1
ATOM 3102 O O . SER A 1 417 ? -1.586 -18.479 31.779 1.00 40.66 417 SER A O 1
ATOM 3104 N N . ASP A 1 418 ? -1.322 -17.416 29.817 1.00 43.66 418 ASP A N 1
ATOM 3105 C CA . ASP A 1 418 ? -1.794 -16.077 30.225 1.00 43.66 418 ASP A CA 1
ATOM 3106 C C . ASP A 1 418 ? -3.320 -15.947 30.512 1.00 43.66 418 ASP A C 1
ATOM 3108 O O . ASP A 1 418 ? -3.957 -14.946 30.168 1.00 43.66 418 ASP A O 1
ATOM 3112 N N . GLU A 1 419 ? -3.953 -16.909 31.201 1.00 55.09 419 GLU A N 1
ATOM 3113 C CA . GLU A 1 419 ? -5.314 -16.714 31.750 1.00 55.09 419 GLU A CA 1
ATOM 3114 C C . GLU A 1 419 ? -5.285 -15.788 32.989 1.00 55.09 419 GLU A C 1
ATOM 3116 O O . GLU A 1 419 ? -5.388 -16.215 34.142 1.00 55.09 419 GLU A O 1
ATOM 3121 N N . GLN A 1 420 ? -5.147 -14.479 32.737 1.00 68.12 420 GLN A N 1
ATOM 3122 C CA . GLN A 1 420 ? -4.924 -13.444 33.753 1.00 68.12 420 GLN A CA 1
ATOM 3123 C C . GLN A 1 420 ? -5.959 -13.490 34.901 1.00 68.12 420 GLN A C 1
ATOM 3125 O O . GLN A 1 420 ? -7.148 -13.204 34.726 1.00 68.12 420 GLN A O 1
ATOM 3130 N N . LEU A 1 421 ? -5.491 -13.817 36.112 1.00 88.19 421 LEU A N 1
ATOM 3131 C CA . LEU A 1 421 ? -6.356 -14.290 37.198 1.00 88.19 421 LEU A CA 1
ATOM 3132 C C . LEU A 1 421 ? -7.444 -13.261 37.632 1.00 88.19 421 LEU A C 1
ATOM 3134 O O . LEU A 1 421 ? -7.151 -12.077 37.866 1.00 88.19 421 LEU A O 1
ATOM 3138 N N . PRO A 1 422 ? -8.720 -13.683 37.786 1.00 89.00 422 PRO A N 1
ATOM 3139 C CA . PRO A 1 422 ? -9.886 -12.795 37.663 1.00 89.00 422 PRO A CA 1
ATOM 3140 C C . PRO A 1 422 ? -10.265 -11.992 38.918 1.00 89.00 422 PRO A C 1
ATOM 3142 O O . PRO A 1 422 ? -11.230 -11.222 38.883 1.00 89.00 422 PRO A O 1
ATOM 3145 N N . HIS A 1 423 ? -9.614 -12.199 40.064 1.00 92.12 423 HIS A N 1
ATOM 3146 C CA . HIS A 1 423 ? -9.972 -11.548 41.332 1.00 92.12 423 HIS A CA 1
ATOM 3147 C C . HIS A 1 423 ? -8.768 -10.810 41.918 1.00 92.12 423 HIS A C 1
ATOM 3149 O O . HIS A 1 423 ? -7.649 -11.303 41.845 1.00 92.12 423 HIS A O 1
ATOM 3155 N N . VAL A 1 424 ? -8.982 -9.638 42.525 1.00 94.44 424 VAL A N 1
ATOM 3156 C CA . VAL A 1 424 ? -7.905 -8.781 43.046 1.00 94.44 424 VAL A CA 1
ATOM 3157 C C . VAL A 1 424 ? -8.061 -8.533 44.543 1.00 94.44 424 VAL A C 1
ATOM 3159 O O . VAL A 1 424 ? -9.081 -8.012 45.005 1.00 94.44 424 VAL A O 1
ATOM 3162 N N . LEU A 1 425 ? -7.005 -8.830 45.301 1.00 94.62 425 LEU A N 1
ATOM 3163 C CA . LEU A 1 425 ? -6.890 -8.549 46.731 1.00 94.62 425 LEU A CA 1
ATOM 3164 C C . LEU A 1 425 ? -5.767 -7.530 46.981 1.00 94.62 425 LEU A C 1
ATOM 3166 O O . LEU A 1 425 ? -4.593 -7.830 46.788 1.00 94.62 425 LEU A O 1
ATOM 3170 N N . LEU A 1 426 ? -6.135 -6.329 47.430 1.00 94.56 426 LEU A N 1
ATOM 3171 C CA . LEU A 1 426 ? -5.240 -5.192 47.676 1.00 94.56 426 LEU A CA 1
ATOM 3172 C C . LEU A 1 426 ? -5.177 -4.862 49.176 1.00 94.56 426 LEU A C 1
ATOM 3174 O O . LEU A 1 426 ? -6.206 -4.619 49.815 1.00 94.56 426 LEU A O 1
ATOM 3178 N N . PHE A 1 427 ? -3.964 -4.764 49.713 1.00 94.38 427 PHE A N 1
ATOM 3179 C CA . PHE A 1 427 ? -3.664 -4.288 51.062 1.00 94.38 427 PHE A CA 1
ATOM 3180 C C . PHE A 1 427 ? -3.093 -2.865 50.981 1.00 94.38 427 PHE A C 1
ATOM 3182 O O . PHE A 1 427 ? -2.047 -2.657 50.371 1.00 94.38 427 PHE A O 1
ATOM 3189 N N . ASP A 1 428 ? -3.745 -1.874 51.599 1.00 94.25 428 ASP A N 1
ATOM 3190 C CA . ASP A 1 428 ? -3.289 -0.475 51.594 1.00 94.25 428 ASP A CA 1
ATOM 3191 C C . ASP A 1 428 ? -2.868 -0.010 52.995 1.00 94.25 428 ASP A C 1
ATOM 3193 O O . ASP A 1 428 ? -3.690 0.273 53.872 1.00 94.25 428 ASP A O 1
ATOM 3197 N N . GLY A 1 429 ? -1.552 0.082 53.206 1.00 91.12 429 GLY A N 1
ATOM 3198 C CA . GLY A 1 429 ? -0.959 0.620 54.428 1.00 91.12 429 GLY A CA 1
ATOM 3199 C C . GLY A 1 429 ? -0.752 2.138 54.419 1.00 91.12 429 GLY A C 1
ATOM 3200 O O . GLY A 1 429 ? -0.298 2.675 55.425 1.00 91.12 429 GLY A O 1
ATOM 3201 N N . THR A 1 430 ? -1.034 2.860 53.328 1.00 91.50 430 THR A N 1
ATOM 3202 C CA . THR A 1 430 ? -0.580 4.260 53.158 1.00 91.50 430 THR A CA 1
ATOM 3203 C C . THR A 1 430 ? -1.149 5.248 54.188 1.00 91.50 430 THR A C 1
ATOM 3205 O O . THR A 1 430 ? -0.465 6.211 54.537 1.00 91.50 430 THR A O 1
ATOM 3208 N N . GLU A 1 431 ? -2.339 4.984 54.739 1.00 89.44 431 GLU A N 1
ATOM 3209 C CA . GLU A 1 431 ? -2.973 5.775 55.814 1.00 89.44 431 GLU A CA 1
ATOM 3210 C C . GLU A 1 431 ? -2.890 5.100 57.210 1.00 89.44 431 GLU A C 1
ATOM 3212 O O . GLU A 1 431 ? -3.385 5.648 58.201 1.00 89.44 431 GLU A O 1
ATOM 3217 N N . ALA A 1 432 ? -2.256 3.925 57.330 1.00 88.19 432 ALA A N 1
ATOM 3218 C CA . ALA A 1 432 ? -2.181 3.162 58.580 1.00 88.19 432 ALA A CA 1
ATOM 3219 C C . ALA A 1 432 ? -1.231 3.804 59.614 1.00 88.19 432 ALA A C 1
ATOM 3221 O O . ALA A 1 432 ? -0.198 4.385 59.276 1.00 88.19 432 ALA A O 1
ATOM 3222 N N . SER A 1 433 ? -1.526 3.668 60.917 1.00 84.69 433 SER A N 1
ATOM 3223 C CA . SER A 1 433 ? -0.678 4.269 61.970 1.00 84.69 433 SER A CA 1
ATOM 3224 C C . SER A 1 433 ? 0.585 3.459 62.318 1.00 84.69 433 SER A C 1
ATOM 3226 O O . SER A 1 433 ? 1.421 3.908 63.113 1.00 84.69 433 SER A O 1
ATOM 3228 N N . GLY A 1 434 ? 0.747 2.281 61.711 1.00 85.69 434 GLY A N 1
ATOM 3229 C CA . GLY A 1 434 ? 1.883 1.377 61.870 1.00 85.69 434 GLY A CA 1
ATOM 3230 C C . GLY A 1 434 ? 1.776 0.146 60.956 1.00 85.69 434 GLY A C 1
ATOM 3231 O O . GLY A 1 434 ? 0.751 -0.039 60.299 1.00 85.69 434 GLY A O 1
ATOM 3232 N N . PRO A 1 435 ? 2.822 -0.702 60.914 1.00 91.25 435 PRO A N 1
ATOM 3233 C CA . PRO A 1 435 ? 2.876 -1.855 60.022 1.00 91.25 435 PRO A CA 1
ATOM 3234 C C . PRO A 1 435 ? 1.783 -2.884 60.317 1.00 91.25 435 PRO A C 1
ATOM 3236 O O . PRO A 1 435 ? 1.443 -3.138 61.476 1.00 91.25 435 PRO A O 1
ATOM 3239 N N . THR A 1 436 ? 1.289 -3.500 59.249 1.00 93.25 436 THR A N 1
ATOM 3240 C CA . THR A 1 436 ? 0.225 -4.500 59.245 1.00 93.25 436 THR A CA 1
ATOM 3241 C C . THR A 1 436 ? 0.723 -5.754 58.547 1.00 93.25 436 THR A C 1
ATOM 3243 O O . THR A 1 436 ? 1.028 -5.712 57.359 1.00 93.25 436 THR A O 1
ATOM 3246 N N . THR A 1 437 ? 0.789 -6.876 59.265 1.00 93.94 437 THR A N 1
ATOM 3247 C CA . THR A 1 437 ? 1.066 -8.175 58.637 1.00 93.94 437 THR A CA 1
ATOM 3248 C C . THR A 1 437 ? -0.228 -8.841 58.190 1.00 93.94 437 THR A C 1
ATOM 3250 O O . THR A 1 437 ? -1.262 -8.731 58.865 1.00 93.94 437 THR A O 1
ATOM 3253 N N . TYR A 1 438 ? -0.164 -9.563 57.077 1.00 93.81 438 TYR A N 1
ATOM 3254 C CA . TYR A 1 438 ? -1.276 -10.344 56.547 1.00 93.81 438 TYR A CA 1
ATOM 3255 C C . TYR A 1 438 ? -0.845 -11.757 56.160 1.00 93.81 438 TYR A C 1
ATOM 3257 O O . TYR A 1 438 ? 0.338 -12.058 55.993 1.00 93.81 438 TYR A O 1
ATOM 3265 N N . SER A 1 439 ? -1.829 -12.642 56.053 1.00 94.56 439 SER A N 1
ATOM 3266 C CA . SER A 1 439 ? -1.691 -13.928 55.379 1.00 94.56 439 SER A CA 1
ATOM 3267 C C . SER A 1 439 ? -3.060 -14.407 54.922 1.00 94.56 439 SER A C 1
ATOM 3269 O O . SER A 1 439 ? -4.043 -14.249 55.654 1.00 94.56 439 SER A O 1
ATOM 3271 N N . PHE A 1 440 ? -3.120 -14.991 53.732 1.00 95.12 440 PHE A N 1
ATOM 3272 C CA . PHE A 1 440 ? -4.330 -15.591 53.188 1.00 95.12 440 PHE A CA 1
ATOM 3273 C C . PHE A 1 440 ? -4.003 -16.874 52.421 1.00 95.12 440 PHE A C 1
ATOM 3275 O O . PHE A 1 440 ? -2.858 -17.089 52.027 1.00 95.12 440 PHE A O 1
ATOM 3282 N N . THR A 1 441 ? -5.007 -17.725 52.242 1.00 94.44 441 THR A N 1
ATOM 3283 C CA . THR A 1 441 ? -4.933 -18.952 51.442 1.00 94.44 441 THR A CA 1
ATOM 3284 C C . THR A 1 441 ? -6.122 -18.982 50.490 1.00 94.44 441 THR A C 1
ATOM 3286 O O . THR A 1 441 ? -7.233 -18.671 50.924 1.00 94.44 441 THR A O 1
ATOM 3289 N N . ILE A 1 442 ? -5.908 -19.372 49.236 1.00 94.75 442 ILE A N 1
ATOM 3290 C CA . ILE A 1 442 ? -6.954 -19.570 48.213 1.00 94.75 442 ILE A CA 1
ATOM 3291 C C . ILE A 1 442 ? -7.003 -21.037 47.751 1.00 94.75 442 ILE A C 1
ATOM 3293 O O . ILE A 1 442 ? -6.180 -21.848 48.195 1.00 94.75 442 ILE A O 1
ATOM 3297 N N . ASP A 1 443 ? -7.995 -21.400 46.933 1.00 86.31 443 ASP A N 1
ATOM 3298 C CA . ASP A 1 443 ? -8.146 -22.748 46.356 1.00 86.31 443 ASP A CA 1
ATOM 3299 C C . ASP A 1 443 ? -8.080 -22.837 44.812 1.00 86.31 443 ASP A C 1
ATOM 3301 O O . ASP A 1 443 ? -8.363 -23.904 44.265 1.00 86.31 443 ASP A O 1
ATOM 3305 N N . GLY A 1 444 ? -7.613 -21.772 44.145 1.00 88.25 444 GLY A N 1
ATOM 3306 C CA . GLY A 1 444 ? -7.058 -21.772 42.777 1.00 88.25 444 GLY A CA 1
ATOM 3307 C C . GLY A 1 444 ? -5.566 -21.375 42.757 1.00 88.25 444 GLY A C 1
ATOM 3308 O O . GLY A 1 444 ? -4.804 -21.833 43.612 1.00 88.25 444 GLY A O 1
ATOM 3309 N N . GLU A 1 445 ? -5.161 -20.491 41.842 1.00 88.62 445 GLU A N 1
ATOM 3310 C CA . GLU A 1 445 ? -3.838 -19.842 41.761 1.00 88.62 445 GLU A CA 1
ATOM 3311 C C . GLU A 1 445 ? -3.799 -18.439 42.404 1.00 88.62 445 GLU A C 1
ATOM 3313 O O . GLU A 1 445 ? -4.832 -17.815 42.669 1.00 88.62 445 GLU A O 1
ATOM 3318 N N . VAL A 1 446 ? -2.590 -17.922 42.668 1.00 90.81 446 VAL A N 1
ATOM 3319 C CA . VAL A 1 446 ? -2.362 -16.572 43.211 1.00 90.81 446 VAL A CA 1
ATOM 3320 C C . VAL A 1 446 ? -0.996 -16.006 42.830 1.00 90.81 446 VAL A C 1
ATOM 3322 O O . VAL A 1 446 ? 0.030 -16.652 43.033 1.00 90.81 446 VAL A O 1
ATOM 3325 N N . GLU A 1 447 ? -0.987 -14.753 42.381 1.00 89.69 447 GLU A N 1
ATOM 3326 C CA . GLU A 1 447 ? 0.192 -14.064 41.853 1.00 89.69 447 GLU A CA 1
ATOM 3327 C C . GLU A 1 447 ? 0.301 -12.624 42.382 1.00 89.69 447 GLU A C 1
ATOM 3329 O O . GLU A 1 447 ? -0.726 -11.992 42.658 1.00 89.69 447 GLU A O 1
ATOM 3334 N N . PRO A 1 448 ? 1.516 -12.060 42.530 1.00 88.88 448 PRO A N 1
ATOM 3335 C CA . PRO A 1 448 ? 1.707 -10.636 42.815 1.00 88.88 448 PRO A CA 1
ATOM 3336 C C . PRO A 1 448 ? 1.140 -9.735 41.707 1.00 88.88 448 PRO A C 1
ATOM 3338 O O . PRO A 1 448 ? 1.112 -10.104 40.540 1.00 88.88 448 PRO A O 1
ATOM 3341 N N . SER A 1 449 ? 0.725 -8.515 42.051 1.00 87.38 449 SER A N 1
ATOM 3342 C CA . SER A 1 449 ? 0.188 -7.550 41.085 1.00 87.38 449 SER A CA 1
ATOM 3343 C C . SER A 1 449 ? 0.552 -6.108 41.446 1.00 87.38 449 SER A C 1
ATOM 3345 O O . SER A 1 449 ? 0.556 -5.731 42.618 1.00 87.38 449 SER A O 1
ATOM 3347 N N . GLU A 1 450 ? 0.778 -5.259 40.439 1.00 88.50 450 GLU A N 1
ATOM 3348 C CA . GLU A 1 450 ? 0.980 -3.810 40.615 1.00 88.50 450 GLU A CA 1
ATOM 3349 C C . GLU A 1 450 ? -0.337 -3.017 40.805 1.00 88.50 450 GLU A C 1
ATOM 3351 O O . GLU A 1 450 ? -0.336 -1.781 40.840 1.00 88.50 450 GLU A O 1
ATOM 3356 N N . TYR A 1 451 ? -1.484 -3.697 40.940 1.00 84.62 451 TYR A N 1
ATOM 3357 C CA . TYR A 1 451 ? -2.821 -3.092 40.925 1.00 84.62 451 TYR A CA 1
ATOM 3358 C C . TYR A 1 451 ? -2.966 -1.825 41.797 1.00 84.62 451 TYR A C 1
ATOM 3360 O O . TYR A 1 451 ? -2.731 -1.823 43.008 1.00 84.62 451 TYR A O 1
ATOM 3368 N N . ARG A 1 452 ? -3.405 -0.721 41.169 1.00 84.19 452 ARG A N 1
ATOM 3369 C CA . ARG A 1 452 ? -3.512 0.637 41.760 1.00 84.19 452 ARG A CA 1
ATOM 3370 C C . ARG A 1 452 ? -2.197 1.181 42.351 1.00 84.19 452 ARG A C 1
ATOM 3372 O O . ARG A 1 452 ? -2.219 1.975 43.303 1.00 84.19 452 ARG A O 1
ATOM 3379 N N . GLY A 1 453 ? -1.0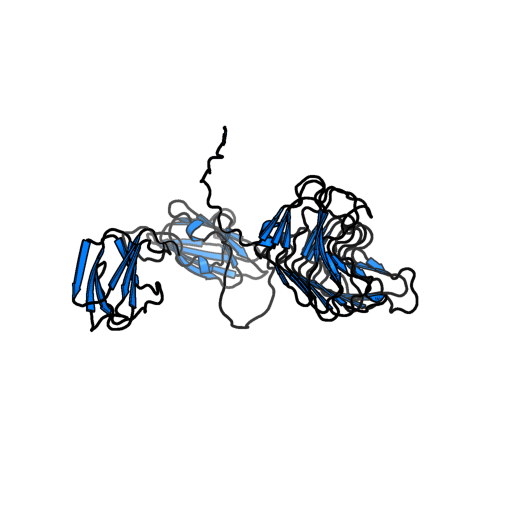62 0.814 41.757 1.00 81.50 453 GLY A N 1
ATOM 3380 C CA . GLY A 1 453 ? 0.271 1.212 42.211 1.00 81.50 453 GLY A CA 1
ATOM 3381 C C . GLY A 1 453 ? 0.670 0.494 43.497 1.00 81.50 453 GLY A C 1
ATOM 3382 O O . GLY A 1 453 ? 1.167 1.132 44.429 1.00 81.50 453 GLY A O 1
ATOM 3383 N N . ALA A 1 454 ? 0.369 -0.802 43.567 1.00 87.12 454 ALA A N 1
ATOM 3384 C CA . ALA A 1 454 ? 0.999 -1.714 44.506 1.00 87.12 454 ALA A CA 1
ATOM 3385 C C . ALA A 1 454 ? 2.431 -2.033 44.060 1.00 87.12 454 ALA A C 1
ATOM 3387 O O . ALA A 1 454 ? 2.774 -1.881 42.891 1.00 87.12 454 ALA A O 1
ATOM 3388 N N . THR A 1 455 ? 3.275 -2.432 45.006 1.00 78.25 455 THR A N 1
ATOM 3389 C CA . THR A 1 455 ? 4.656 -2.842 44.747 1.00 78.25 455 THR A CA 1
ATOM 3390 C C . THR A 1 455 ? 4.766 -4.355 44.812 1.00 78.25 455 THR A C 1
ATOM 3392 O O . THR A 1 455 ? 4.463 -4.942 45.850 1.00 78.25 455 THR A O 1
ATOM 3395 N N . ILE A 1 456 ? 5.257 -4.968 43.737 1.00 79.19 456 ILE A N 1
ATOM 3396 C CA . ILE A 1 456 ? 5.783 -6.333 43.782 1.00 79.19 456 ILE A CA 1
ATOM 3397 C C . ILE A 1 456 ? 7.147 -6.266 44.491 1.00 79.19 456 ILE A C 1
ATOM 3399 O O . ILE A 1 456 ? 7.996 -5.447 44.137 1.00 79.19 456 ILE A O 1
ATOM 3403 N N . ASP A 1 457 ? 7.326 -7.074 45.537 1.00 69.75 457 ASP A N 1
ATOM 3404 C CA . ASP A 1 457 ? 8.532 -7.105 46.376 1.00 69.75 457 ASP A CA 1
ATOM 3405 C C . ASP A 1 457 ? 8.828 -8.552 46.807 1.00 69.75 457 ASP A C 1
ATOM 3407 O O . ASP A 1 457 ? 7.940 -9.240 47.329 1.00 69.75 457 ASP A O 1
ATOM 3411 N N . ASP A 1 458 ? 10.078 -8.980 46.603 1.00 60.97 458 ASP A N 1
ATOM 3412 C CA . ASP A 1 458 ? 10.618 -10.307 46.926 1.00 60.97 458 ASP A CA 1
ATOM 3413 C C . ASP A 1 458 ? 10.568 -10.645 48.435 1.00 60.97 458 ASP A C 1
ATOM 3415 O O . ASP A 1 458 ? 10.772 -11.801 48.815 1.00 60.97 458 ASP A O 1
ATOM 3419 N N . GLU A 1 459 ? 10.327 -9.671 49.330 1.00 60.66 459 GLU A N 1
ATOM 3420 C CA . GLU A 1 459 ? 10.100 -9.941 50.763 1.00 60.66 459 GLU A CA 1
ATOM 3421 C C . GLU A 1 459 ? 8.725 -10.592 51.062 1.00 60.66 459 GLU A C 1
ATOM 3423 O O . GLU A 1 459 ? 8.477 -10.980 52.210 1.00 60.66 459 GLU A O 1
ATOM 3428 N N . ASN A 1 460 ? 7.842 -10.760 50.066 1.00 64.88 460 ASN A N 1
ATOM 3429 C CA . ASN A 1 460 ? 6.572 -11.483 50.211 1.00 64.88 460 ASN A CA 1
ATOM 3430 C C . ASN A 1 460 ? 6.729 -13.000 49.982 1.00 64.88 460 ASN A C 1
ATOM 3432 O O . ASN A 1 460 ? 7.340 -13.448 49.017 1.00 64.88 460 ASN A O 1
ATOM 3436 N N . GLU A 1 461 ? 6.141 -13.811 50.864 1.00 77.38 461 GLU A N 1
ATOM 3437 C CA . GLU A 1 461 ? 6.306 -15.271 50.881 1.00 77.38 461 GLU A CA 1
ATOM 3438 C C . GLU A 1 461 ? 5.042 -15.969 50.351 1.00 77.38 461 GLU A C 1
ATOM 3440 O O . GLU A 1 461 ? 3.995 -15.948 51.007 1.00 77.38 461 GLU A O 1
ATOM 3445 N N . ILE A 1 462 ? 5.149 -16.609 49.182 1.00 83.69 462 ILE A N 1
ATOM 3446 C CA . ILE A 1 462 ? 4.115 -17.475 48.595 1.00 83.69 462 ILE A CA 1
ATOM 3447 C C . ILE A 1 462 ? 4.543 -18.944 48.784 1.00 83.69 462 ILE A C 1
ATOM 3449 O O . ILE A 1 462 ? 5.501 -19.414 48.175 1.00 83.69 462 ILE A O 1
ATOM 3453 N N . GLU A 1 463 ? 3.853 -19.677 49.664 1.00 80.19 463 GLU A N 1
ATOM 3454 C CA . GLU A 1 463 ? 4.028 -21.122 49.881 1.00 80.19 463 GLU A CA 1
ATOM 3455 C C . GLU A 1 463 ? 2.853 -21.882 49.237 1.00 80.19 463 GLU A C 1
ATOM 3457 O O . GLU A 1 463 ? 1.862 -22.203 49.905 1.00 80.19 463 GLU A O 1
ATOM 3462 N N . GLY A 1 464 ? 2.942 -22.149 47.928 1.00 85.69 464 GLY A N 1
ATOM 3463 C CA . GLY A 1 464 ? 1.810 -22.657 47.142 1.00 85.69 464 GLY A CA 1
ATOM 3464 C C . GLY A 1 464 ? 0.648 -21.660 47.177 1.00 85.69 464 GLY A C 1
ATOM 3465 O O . GLY A 1 464 ? 0.869 -20.457 47.122 1.00 85.69 464 GLY A O 1
ATOM 3466 N N . THR A 1 465 ? -0.586 -22.119 47.391 1.00 88.88 465 THR A N 1
ATOM 3467 C CA . THR A 1 465 ? -1.767 -21.231 47.447 1.00 88.88 465 THR A CA 1
ATOM 3468 C C . THR A 1 465 ? -1.864 -20.344 48.705 1.00 88.88 465 THR A C 1
ATOM 3470 O O . THR A 1 465 ? -2.920 -19.771 48.981 1.00 88.88 465 THR A O 1
ATOM 3473 N N . THR A 1 466 ? -0.806 -20.248 49.525 1.00 90.38 466 THR A N 1
ATOM 3474 C CA . THR A 1 466 ? -0.780 -19.465 50.774 1.00 90.38 466 THR A CA 1
ATOM 3475 C C . THR A 1 466 ? 0.235 -18.332 50.721 1.00 90.38 466 THR A C 1
ATOM 3477 O O . THR A 1 466 ? 1.439 -18.569 50.698 1.00 90.38 466 THR A O 1
ATOM 3480 N N . VAL A 1 467 ? -0.255 -17.101 50.842 1.00 93.19 467 VAL A N 1
ATOM 3481 C CA . VAL A 1 467 ? 0.543 -15.872 50.801 1.00 93.19 467 VAL A CA 1
ATOM 3482 C C . VAL A 1 467 ? 0.760 -15.303 52.209 1.00 93.19 467 VAL A C 1
ATOM 3484 O O . VAL A 1 467 ? -0.109 -15.414 53.092 1.00 93.19 467 VAL A O 1
ATOM 3487 N N . ARG A 1 468 ? 1.914 -14.662 52.433 1.00 91.56 468 ARG A N 1
ATOM 3488 C CA . ARG A 1 468 ? 2.251 -13.866 53.625 1.00 91.56 468 ARG A CA 1
ATOM 3489 C C . ARG A 1 468 ? 3.027 -12.612 53.238 1.00 91.56 468 ARG A C 1
ATOM 3491 O O . ARG A 1 468 ? 3.986 -12.697 52.479 1.00 91.56 468 ARG A O 1
ATOM 3498 N N . GLY A 1 469 ? 2.680 -11.487 53.855 1.00 90.12 469 GLY A N 1
ATOM 3499 C CA . GLY A 1 469 ? 3.362 -10.218 53.612 1.00 90.12 469 GLY A CA 1
ATOM 3500 C C . GLY A 1 469 ? 3.126 -9.173 54.698 1.00 90.12 469 GLY A C 1
ATOM 3501 O O . GLY A 1 469 ? 2.550 -9.448 55.766 1.00 90.12 469 GLY A O 1
ATOM 3502 N N . ILE A 1 470 ? 3.627 -7.963 54.449 1.00 90.69 470 ILE A N 1
ATOM 3503 C CA . ILE A 1 470 ? 3.603 -6.853 55.405 1.00 90.69 470 ILE A CA 1
ATOM 3504 C C . ILE A 1 470 ? 3.567 -5.495 54.696 1.00 90.69 470 ILE A C 1
ATOM 3506 O O . ILE A 1 470 ? 4.564 -5.050 54.148 1.00 90.69 470 ILE A O 1
ATOM 3510 N N . VAL A 1 471 ? 2.464 -4.756 54.840 1.00 91.25 471 VAL A N 1
ATOM 3511 C CA . VAL A 1 471 ? 2.395 -3.342 54.431 1.00 91.25 471 VAL A CA 1
ATOM 3512 C C . VAL A 1 471 ? 2.693 -2.423 55.615 1.00 91.25 471 VAL A C 1
ATOM 3514 O O . VAL A 1 471 ? 2.209 -2.656 56.728 1.00 91.25 471 VAL A O 1
ATOM 3517 N N . ALA A 1 472 ? 3.447 -1.338 55.403 1.00 88.00 472 ALA A N 1
ATOM 3518 C CA . ALA A 1 472 ? 3.595 -0.282 56.418 1.00 88.00 472 ALA A CA 1
ATOM 3519 C C . ALA A 1 472 ? 3.137 1.104 55.960 1.00 88.00 472 ALA A C 1
ATOM 3521 O O . ALA A 1 472 ? 2.328 1.714 56.647 1.00 88.00 472 ALA A O 1
ATOM 3522 N N . ASN A 1 473 ? 3.651 1.610 54.837 1.00 88.50 473 ASN A N 1
ATOM 3523 C CA . ASN A 1 473 ? 3.224 2.888 54.245 1.00 88.50 473 ASN A CA 1
ATOM 3524 C C . ASN A 1 473 ? 3.161 2.819 52.706 1.00 88.50 473 ASN A C 1
ATOM 3526 O O . ASN A 1 473 ? 3.387 3.816 52.018 1.00 88.50 473 ASN A O 1
ATOM 3530 N N . TRP A 1 474 ? 2.918 1.617 52.191 1.00 91.44 474 TRP A N 1
ATOM 3531 C CA . TRP A 1 474 ? 2.859 1.242 50.780 1.00 91.44 474 TRP A CA 1
ATOM 3532 C C . TRP A 1 474 ? 1.674 0.286 50.562 1.00 91.44 474 TRP A C 1
ATOM 3534 O O . TRP A 1 474 ? 0.815 0.163 51.445 1.00 91.44 474 TRP A O 1
ATOM 3544 N N . ARG A 1 475 ? 1.616 -0.346 49.390 1.00 93.00 475 ARG A N 1
ATOM 3545 C CA . ARG A 1 475 ? 0.554 -1.255 48.958 1.00 93.00 475 ARG A CA 1
ATOM 3546 C C . ARG A 1 475 ? 1.141 -2.552 48.429 1.00 93.00 475 ARG A C 1
ATOM 3548 O O . ARG A 1 475 ? 2.067 -2.486 47.629 1.00 93.00 475 ARG A O 1
ATOM 3555 N N . ASP A 1 476 ? 0.499 -3.657 48.771 1.00 93.62 476 ASP A N 1
ATOM 3556 C CA . ASP A 1 476 ? 0.747 -4.967 48.172 1.00 93.62 476 ASP A CA 1
ATOM 3557 C C . ASP A 1 476 ? -0.577 -5.425 47.543 1.00 93.62 476 ASP A C 1
ATOM 3559 O O . ASP A 1 476 ? -1.636 -5.261 48.164 1.00 93.62 476 ASP A O 1
ATOM 3563 N N . ALA A 1 477 ? -0.554 -5.978 46.332 1.00 93.00 477 ALA A N 1
ATOM 3564 C CA . ALA A 1 477 ? -1.742 -6.524 45.683 1.00 93.00 477 ALA A CA 1
ATOM 3565 C C . ALA A 1 477 ? -1.446 -7.875 45.036 1.00 93.00 477 ALA A C 1
ATOM 3567 O O . ALA A 1 477 ? -0.304 -8.172 44.688 1.00 93.00 477 ALA A O 1
ATOM 3568 N N . TYR A 1 478 ? -2.500 -8.671 44.882 1.00 92.94 478 TYR A N 1
ATOM 3569 C CA . TYR A 1 478 ? -2.448 -10.002 44.296 1.00 92.94 478 TYR A CA 1
ATOM 3570 C C . TYR A 1 478 ? -3.633 -10.209 43.358 1.00 92.94 478 TYR A C 1
ATOM 3572 O O . TYR A 1 478 ? -4.760 -9.859 43.735 1.00 92.94 478 TYR A O 1
ATOM 3580 N N . ARG A 1 479 ? -3.391 -10.798 42.182 1.00 92.31 479 ARG A N 1
ATOM 3581 C CA . ARG A 1 479 ? -4.447 -11.439 41.386 1.00 92.31 479 ARG A CA 1
ATOM 3582 C C . ARG A 1 479 ? -4.587 -12.902 41.840 1.00 92.31 479 ARG A C 1
ATOM 3584 O O . ARG A 1 479 ? -3.611 -13.497 42.294 1.00 92.31 479 ARG A O 1
ATOM 3591 N N . PHE A 1 480 ? -5.794 -13.464 41.805 1.00 93.25 480 PHE A N 1
ATOM 3592 C CA . PHE A 1 480 ? -6.054 -14.851 42.211 1.00 93.25 480 PHE A CA 1
ATOM 3593 C C . PHE A 1 480 ? -7.302 -15.451 41.544 1.00 93.25 480 PHE A C 1
ATOM 3595 O O . PHE A 1 480 ? -8.193 -14.717 41.104 1.00 93.25 480 PHE A O 1
ATOM 3602 N N . SER A 1 481 ? -7.379 -16.783 41.512 1.00 92.31 481 SER A N 1
ATOM 3603 C CA . SER A 1 481 ? -8.574 -17.559 41.149 1.00 92.31 481 SER A CA 1
ATOM 3604 C C . SER A 1 481 ? -9.116 -18.339 42.367 1.00 92.31 481 SER A C 1
ATOM 3606 O O . SER A 1 481 ? -8.417 -18.578 43.357 1.00 92.31 481 SER A O 1
ATOM 3608 N N . GLY A 1 482 ? -10.401 -18.711 42.330 1.00 89.94 482 GLY A N 1
ATOM 3609 C CA . GLY A 1 482 ? -11.058 -19.475 43.404 1.00 89.94 482 GLY A CA 1
ATOM 3610 C C . GLY A 1 482 ? -11.522 -18.653 44.620 1.00 89.94 482 GLY A C 1
ATOM 3611 O O . GLY A 1 482 ? -11.668 -17.431 44.564 1.00 89.94 482 GLY A O 1
ATOM 3612 N N . ASP A 1 483 ? -11.807 -19.343 45.727 1.00 90.81 483 ASP A N 1
ATOM 3613 C CA . ASP A 1 483 ? -12.311 -18.779 46.989 1.00 90.81 483 ASP A CA 1
ATOM 3614 C C . ASP A 1 483 ? -11.165 -18.549 48.004 1.00 90.81 483 ASP A C 1
ATOM 3616 O O . ASP A 1 483 ? -10.236 -19.348 48.133 1.00 90.81 483 ASP A O 1
ATOM 3620 N N . ILE A 1 484 ? -11.258 -17.494 48.829 1.00 94.12 484 ILE A N 1
ATOM 3621 C CA . ILE A 1 484 ? -10.335 -17.285 49.966 1.00 94.12 484 ILE A CA 1
ATOM 3622 C C . ILE A 1 484 ? -10.741 -18.197 51.141 1.00 94.12 484 ILE A C 1
ATOM 3624 O O . ILE A 1 484 ? -11.772 -17.988 51.788 1.00 94.12 484 ILE A O 1
ATOM 3628 N N . THR A 1 485 ? -9.900 -19.184 51.463 1.00 93.75 485 THR A N 1
ATOM 3629 C CA . THR A 1 485 ? -10.192 -20.275 52.413 1.00 93.75 485 THR A CA 1
ATOM 3630 C C . THR A 1 485 ? -9.673 -20.050 53.843 1.00 93.75 485 THR A C 1
ATOM 3632 O O . THR A 1 485 ? -10.302 -20.516 54.797 1.00 93.75 485 THR A O 1
ATOM 3635 N N . ASP A 1 486 ? -8.588 -19.290 54.034 1.00 93.06 486 ASP A N 1
ATOM 3636 C CA . ASP A 1 486 ? -8.180 -18.717 55.331 1.00 93.06 486 ASP A CA 1
ATOM 3637 C C . ASP A 1 486 ? -7.707 -17.271 55.128 1.00 93.06 486 ASP A C 1
ATOM 3639 O O . ASP A 1 486 ? -7.123 -16.941 54.099 1.00 93.06 486 ASP A O 1
ATOM 3643 N N . PHE A 1 487 ? -7.960 -16.390 56.100 1.00 95.25 487 PHE A N 1
ATOM 3644 C CA . PHE A 1 487 ? -7.575 -14.978 56.010 1.00 95.25 487 PHE A CA 1
ATOM 3645 C C . PHE A 1 487 ? -7.227 -14.392 57.380 1.00 95.25 487 PHE A C 1
ATOM 3647 O O . PHE A 1 487 ? -7.957 -14.576 58.362 1.00 95.25 487 PHE A O 1
ATOM 3654 N N . ARG A 1 488 ? -6.116 -13.652 57.457 1.00 93.75 488 ARG A N 1
ATOM 3655 C CA . ARG A 1 488 ? -5.590 -13.054 58.691 1.00 93.75 488 ARG A CA 1
ATOM 3656 C C . ARG A 1 488 ? -4.997 -11.676 58.414 1.00 93.75 488 ARG A C 1
ATOM 3658 O O . ARG A 1 488 ? -4.135 -11.534 57.558 1.00 93.75 488 ARG A O 1
ATOM 3665 N N . LEU A 1 489 ? -5.389 -10.696 59.228 1.00 94.56 489 LEU A N 1
ATOM 3666 C CA . LEU A 1 489 ? -4.799 -9.357 59.276 1.00 94.56 489 LEU A CA 1
ATOM 3667 C C . LEU A 1 489 ? -4.403 -9.022 60.721 1.00 94.56 489 LEU A C 1
ATOM 3669 O O . LEU A 1 489 ? -5.169 -9.291 61.653 1.00 94.56 489 LEU A O 1
ATOM 3673 N N . ALA A 1 490 ? -3.235 -8.414 60.917 1.00 94.50 490 ALA A N 1
ATOM 3674 C CA . ALA A 1 490 ? -2.765 -7.934 62.213 1.00 94.50 490 ALA A CA 1
ATOM 3675 C C . ALA A 1 490 ? -2.137 -6.533 62.091 1.00 94.50 490 ALA A C 1
ATOM 3677 O O . ALA A 1 490 ? -0.920 -6.384 61.999 1.00 94.50 490 ALA A O 1
ATOM 3678 N N . GLY A 1 491 ? -2.987 -5.503 62.114 1.00 93.00 491 GLY A N 1
ATOM 3679 C CA . GLY A 1 491 ? -2.595 -4.093 62.042 1.00 93.00 491 GLY A CA 1
ATOM 3680 C C . GLY A 1 491 ? -3.791 -3.175 61.772 1.00 93.00 491 GLY A C 1
ATOM 3681 O O . GLY A 1 491 ? -4.886 -3.449 62.264 1.00 93.00 491 GLY A O 1
ATOM 3682 N N . GLU A 1 492 ? -3.567 -2.093 61.024 1.00 91.94 492 GLU A N 1
ATOM 3683 C CA . GLU A 1 492 ? -4.550 -1.033 60.724 1.00 91.94 492 GLU A CA 1
ATOM 3684 C C . GLU A 1 492 ? -4.624 -0.656 59.227 1.00 91.94 492 GLU A C 1
ATOM 3686 O O . GLU A 1 492 ? -5.229 0.359 58.899 1.00 91.94 492 GLU A O 1
ATOM 3691 N N . ALA A 1 493 ? -4.019 -1.439 58.324 1.00 92.69 493 ALA A N 1
ATOM 3692 C CA . ALA A 1 493 ? -4.179 -1.258 56.877 1.00 92.69 493 ALA A CA 1
ATOM 3693 C C . ALA A 1 493 ? -5.628 -1.510 56.426 1.00 92.69 493 ALA A C 1
ATOM 3695 O O . ALA A 1 493 ? -6.304 -2.399 56.957 1.00 92.69 493 ALA A O 1
ATOM 3696 N N . ASP A 1 494 ? -6.075 -0.757 55.422 1.00 93.69 494 ASP A N 1
ATOM 3697 C CA . ASP A 1 494 ? -7.329 -1.040 54.727 1.00 93.69 494 ASP A CA 1
ATOM 3698 C C . ASP A 1 494 ? -7.129 -2.224 53.764 1.00 93.69 494 ASP A C 1
ATOM 3700 O O . ASP A 1 494 ? -6.049 -2.426 53.206 1.00 93.69 494 ASP A O 1
ATOM 3704 N N . ILE A 1 495 ? -8.180 -3.024 53.576 1.00 93.94 495 ILE A N 1
ATOM 3705 C CA . ILE A 1 495 ? -8.209 -4.130 52.611 1.00 93.94 495 ILE A CA 1
ATOM 3706 C C . ILE A 1 495 ? -9.290 -3.817 51.589 1.00 93.94 495 ILE A C 1
ATOM 3708 O O . ILE A 1 495 ? -10.420 -3.483 51.961 1.00 93.94 495 ILE A O 1
ATOM 3712 N N . ASN A 1 496 ? -8.964 -3.995 50.318 1.00 93.19 496 ASN A N 1
ATOM 3713 C CA . ASN A 1 496 ? -9.919 -3.962 49.230 1.00 93.19 496 ASN A CA 1
ATOM 3714 C C . ASN A 1 496 ? -9.904 -5.303 48.491 1.00 93.19 496 ASN A C 1
ATOM 3716 O O . ASN A 1 496 ? -8.843 -5.884 48.279 1.00 93.19 496 ASN A O 1
ATOM 3720 N N . LEU A 1 497 ? -11.085 -5.795 48.130 1.00 94.00 497 LEU A N 1
ATOM 3721 C CA . LEU A 1 497 ? -11.274 -7.081 47.466 1.00 94.00 497 LEU A CA 1
ATOM 3722 C C . LEU A 1 497 ? -12.311 -6.890 46.365 1.00 94.00 497 LEU A C 1
ATOM 3724 O O . LEU A 1 497 ? -13.471 -6.582 46.651 1.00 94.00 497 LEU A O 1
ATOM 3728 N N . GLU A 1 498 ? -11.868 -7.043 45.125 1.00 91.06 498 GLU A N 1
ATOM 3729 C CA . GLU A 1 498 ? -12.669 -6.868 43.918 1.00 91.06 498 GLU A CA 1
ATOM 3730 C C . GLU A 1 498 ? -12.689 -8.213 43.168 1.00 91.06 498 GLU A C 1
ATOM 3732 O O . GLU A 1 498 ? -11.664 -8.879 43.047 1.00 91.06 498 GLU A O 1
ATOM 3737 N N . TYR A 1 499 ? -13.880 -8.656 42.760 1.00 89.56 499 TYR A N 1
ATOM 3738 C CA . TYR A 1 499 ? -14.109 -9.893 42.002 1.00 89.56 499 TYR A CA 1
ATOM 3739 C C . TYR A 1 499 ? -14.470 -9.520 40.567 1.00 89.56 499 TYR A C 1
ATOM 3741 O O . TYR A 1 499 ? -15.052 -8.453 40.361 1.00 89.56 499 TYR A O 1
ATOM 3749 N N . ASP A 1 500 ? -14.181 -10.425 39.634 1.00 84.81 500 ASP A N 1
ATOM 3750 C CA . ASP A 1 500 ? -14.427 -10.284 38.196 1.00 84.81 500 ASP A CA 1
ATOM 3751 C C . ASP A 1 500 ? -13.849 -8.954 37.659 1.00 84.81 500 ASP A C 1
ATOM 3753 O O . ASP A 1 500 ? -14.578 -8.055 37.238 1.00 84.81 500 ASP A O 1
ATOM 3757 N N . VAL A 1 501 ? -12.524 -8.799 37.797 1.00 78.88 501 VAL A N 1
ATOM 3758 C CA . VAL A 1 501 ? -11.790 -7.545 37.545 1.00 78.88 501 VAL A CA 1
ATOM 3759 C C . VAL A 1 501 ? -11.135 -7.545 36.163 1.00 78.88 501 VAL A C 1
ATOM 3761 O O . VAL A 1 501 ? -9.952 -7.885 36.022 1.00 78.88 501 VAL A O 1
ATOM 3764 N N . ASP A 1 502 ? -11.927 -7.102 35.184 1.00 65.69 502 ASP A N 1
ATOM 3765 C CA . ASP A 1 502 ? -11.457 -6.489 33.934 1.00 65.69 502 ASP A CA 1
ATOM 3766 C C . ASP A 1 502 ? -10.514 -5.293 34.252 1.00 65.69 502 ASP A C 1
ATOM 3768 O O . ASP A 1 502 ? -10.606 -4.709 35.339 1.00 65.69 502 ASP A O 1
ATOM 3772 N N . GLU A 1 503 ? -9.612 -4.929 33.331 1.00 56.00 503 GLU A N 1
ATOM 3773 C CA . GLU A 1 503 ? -8.522 -3.942 33.548 1.00 56.00 503 GLU A CA 1
ATOM 3774 C C . GLU A 1 503 ? -8.954 -2.482 33.848 1.00 56.00 503 GLU A C 1
ATOM 3776 O O . GLU A 1 503 ? -9.840 -1.928 33.151 1.00 56.00 503 GLU A O 1
#

Foldseek 3Di:
DDDDDDDDDDDDDDDDDPPQLAAEADFEALGEAEDEDDAAEEDALYQYEQQHHNGHYAYHAPPHAEYEYALFFDHHAAEFQDEEENYEHAHQAEYEAYLYDPDSAYPDLAPPRWYEHYEYDLQHQYEYEYYLEEHEDTAAENYAAQNVLVHNNYWYEYALYEYYSYAPEHAETEAPYEYELYEYEQYQEHYAYAFHEYEYYNYEQEHHNNFPEEQHHPDDPDTHGREYEYYQYAYDGYYHDDPYYYHDDHDDDDHDDDSLSGAQHDPHRSCSSSNNRNGNDDDDDDDDDDDDDDDDDDDDAPQNLDDQPFWKKKKKAAPDQAKKKKKWKFFADKDWDDFFACDPVDPFGWDWDDDDRIIMIIGMDGRGMTIMTDHAAIQDMDMRDRMWIAINHRIDDRRSSHTHYHDDDDDDDDDDDPPPFFKKKKWAQQPFPFKKKKKWFFDWFKDWDCPPNADDDPQWDDPGRMTIDMDHNGMTMMGHYGDTPDIDMDGGIDMDIGGRDDD

InterPro domains:
  IPR011050 Pectin lyase fold/virulence factor [SSF51126] (20-250)

pLDDT: mean 84.99, std 18.94, range [25.53, 98.88]

Organism: Natronobacterium gregoryi (strain ATCC 43098 / DSM 3393 / CCM 3738 / CIP 104747 / IAM 13177 / JCM 8860 / NBRC 102187 / NCIMB 2189 / SP2) (NCBI:txid797304)

Radius of gyration: 31.82 Å; chains: 1; bounding box: 81×76×89 Å

Secondary structure (DSSP, 8-state):
-------PPPP----PPP--SSEEEEPPTT-B--B---TTEEE-SEEEE--STT-B--EEEESSS-EEEEEEEEES-B-S----EEEEEE-SS--EEEEEEETT-BS--STTSS-EEEEE-TT--SEEEE-SEEEES-SS-SEE--SGGGTT--EEEE-S-EEES-SS-SEE--SSEEEES-EEESSSEEEEE-SEEEEEES-B-TT-SSEEEEE---S--SSPPEEEEEES-B-S-EEE-TT-EEES----PPPP-SGGGSTT--SSHHHHHHT-----------------------PPPHHHH--SSS-EEEEEEESSSS-EEEEEEEEEEEEE-SSS---TT-SS--EEEEETTEEEEEEEESSSEEEEEEEEEEEEEEESS-EEEEETTEEE-GGGGTT-S---SS-----------SEEEEEE-TT-SS-EEEEEEESS-EEEE-TTTPPP-TTSEEETTEEEEEESSSEEEEEE-S-EEEEEEESS-EEEEEES---

Sequence (503 aa):
MTSIVGAGFAASAGSAAASEEYDVIEVGPGEFWQHRLSEGETFENVLIDITAQGAQAKIWATGISDFEIRNVGWLGRWDTRERHAFIHAACSGHGVIENVYMGDGAASTNYPNSPTGVFVNRRHSGHIDIDNLHVQHVADNAVYASEPTRTGGGTVDIRNSYARDMQPAAWRVPGGSTVENCVAINCHRGVWVRYGEIDVIDCDLQGNRVGDMVAHASGIAGHAAPVINAENTAWGTDTVQSSGAINGSSVGSTRRTDPEDVDGVPLSAEEAAGGESGDSSPSPPSNPGNGDDGDGEDDPDLEDIWNDDEPNHLVLEDGTSGVSEYQLTGYGTAEAGDDADTNPDDPYRDTVSSDGDEFVVEGFLGGYRDDFYVEGRIDSVTVDSDVTAVVNGNAFDPDELEGVGSWDDEDESSDDSDEQLPHVLLFDGTEASGPTTYSFTIDGEVEPSEYRGATIDDENEIEGTTVRGIVANWRDAYRFSGDITDFRLAGEADINLEYDVDE